Protein AF-A0A941DLQ2-F1 (afdb_monomer)

Nearest PDB structures (foldseek):
  4g1t-assembly1_A  TM=1.842E-01  e=1.513E+00  Homo sapiens
  8ucq-assembly1_A  TM=2.118E-01  e=6.772E+00  Thermothielavioides terrestris

Organism: NCBI:txid2828733

Secondary structure (DSSP, 8-state):
-PPPPEEEE-THHHHHHHHHHSS-SS--------HHHHHHHHHHHHHHHH-EESS---SHHHHHHHHTTSSPPPBTTS-------SS-HHHHHHTTSEE-GGG--EE--PPPS-STTS-GGGHHHHHHHHHHHHHHHT-TTBPPP-EEEEHHHHHHHHHHHHTT--HHHH-TT-EEETTEEE-PPPSSPPPHHHHHHHHHHHTTS-HHHHHHHHHHHHHHH-SSPPPP---TT-HHHHHHHHHHHHHHHHH-GGGGS-HHHHHHHHHHHHHHHHHHS-EEEEE-----TT-S-PPPGGGSEEEEEPPPPPTTTGGGSS-PPP-TT--HHHHHHHHHT--SPPP--TTHHHHHHHHHHTEEEETTEEEE-SHHHHHHHHHTT-HHHHHIIIIIGGGSS-HHHHHHHHTSTTTHHHHHHHHHHHHHHHHTS---HHHHHHHHHHHHHHHHHHHHHHTT-S-HHHHHHHHHHHHHTTS-TTSTTGGGSHHHHHHHHHHHT--HHHHHHHHHHHHHHHHHHTT-TT-----HHHHHHHHHHHHHHHHHT--TTSHHHHHHHHHHHHHHHHHHHHHHTTS-------HHHHHS-GGGGS-------

Sequence (601 aa):
MPYQSTHNYSTNWLHLRNILGAYPIFERNSDIHSLKEHLHANAMAVFLARATLATPVLDRKTVAEVLSGQLKWPTSTNVSHFKGATIPLSFLEDNGFVSFYAGWLNVHCCTPKNLESLHPSLVPLIEAINHLKDILYGRNGYIKAHYICKAQDFEESLSNLFGGVSAIELLPILHLENGYYHFPPGKENFNPLVSTYLWNEFNKMDPVQAFKNWITCLRVNCESAIPVLFELDKNKERTDFNEQLAAWVANDSALQQTVTVLQKQSQNEQAFQHIVSPVLTRFNINININSDRVTDPSDASETIDLEKHTLNTLSSAYFLKDVDGLSNLHSVKVSSRSHWREPNLFYTWLLAATVEASIHVDGQTLVSSGYPEAILELAMSRPVLKHMLLNALPSYESAGYKIFLLSRPATCNVALFYLTQRLLLRRNRNDSPAMQLIEKGFSQMVRDEYLRTIEAAQDVGELLLEIVESLSEEINFRASDFSQSPEYRILIDILDNLNYKHVTDLSHSLDNLISQANEDSSKQPKHHYFYLLGFWLIDRLDNAGIDSTGSLSKSIKDAIFNLYESEFNDNLTGKYQTLEPSAFFSTLPWHKLFLTDNVGL

Foldseek 3Di:
DFFDKDKDFDQCLVVLLCLLPVDAPDPPPPPPDDPLNLLLLLLLLLQLLQWDKPWDAQFPVVLQCVQQQVDDFDFPVPDDPDNHAPDGVVLCQLLLQWFQVLRHIDGQADQAPDPVLFDPQCVSVSVSSVVVVCQCVVHPRGAAIWIKHFQVVSQVSCCVVPVNDDSCVSPVQWDDDPRITTRHQDPDADALSSLQSNLVSLVVDDLLVSLSSSVSSRSSRHLADHAHDDDPPPPPVLSSNLVNVLVSCLPGVSLLDAVQSQQSSLCRNPPVNCLQWPKDKDFQQDDDPPDPDDDPRVVRIDIGTDDGDHSVCSSVSGPDDDPPPPALQVSQVVVVPPPGDGDRDHHLNHCLVSQLVQWDDDNRMIMGSSSNVSQCVSSVSGVNSSCSLLHVNLVHSSSRSLVVLCLAQSRVLSSLLSLLVVLVVPVVPDDDPVNVVSSVVSLVSSLVSNQVNLVPPPQLLVSLVSNLVVLQVPQPQQDLVSCVDSSNVSNVVSLVPDDLVSLVSVLVVLLVVLVVCVVPVPDDDDCLSLQVSLLSSLCCCVVVVSPVPCPSSLSSLVSVVVVVVVVVVCVVVVVDDRPDDGSSVVPGPNVSSDDPPDPDD

pLDDT: mean 84.71, std 12.71, range [31.92, 96.69]

Structure (mmCIF, N/CA/C/O backbone):
data_AF-A0A941DLQ2-F1
#
_entry.id   AF-A0A941DLQ2-F1
#
loop_
_atom_site.group_PDB
_atom_site.id
_atom_site.type_symbol
_atom_site.label_atom_id
_atom_site.label_alt_id
_atom_site.label_comp_id
_atom_site.label_asym_id
_atom_site.label_entity_id
_atom_site.label_seq_id
_atom_site.pdbx_PDB_ins_code
_atom_site.Cartn_x
_atom_site.Cartn_y
_atom_site.Cartn_z
_atom_site.occupancy
_atom_site.B_iso_or_equiv
_atom_site.auth_seq_id
_atom_site.auth_comp_id
_atom_site.auth_asym_id
_atom_site.auth_atom_id
_atom_site.pdbx_PDB_model_num
ATOM 1 N N . MET A 1 1 ? -11.486 -18.891 -13.428 1.00 37.16 1 MET A N 1
ATOM 2 C CA . MET A 1 1 ? -12.788 -19.005 -12.733 1.00 37.16 1 MET A CA 1
ATOM 3 C C . MET A 1 1 ? -13.222 -17.574 -12.490 1.00 37.16 1 MET A C 1
ATOM 5 O O . MET A 1 1 ? -12.463 -16.892 -11.812 1.00 37.16 1 MET A O 1
ATOM 9 N N . PRO A 1 2 ? -14.322 -17.098 -13.090 1.00 51.59 2 PRO A N 1
ATOM 10 C CA . PRO A 1 2 ? -14.736 -15.708 -12.928 1.00 51.59 2 PRO A CA 1
ATOM 11 C C . PRO A 1 2 ? -15.013 -15.413 -11.451 1.00 51.59 2 PRO A C 1
ATOM 13 O O . PRO A 1 2 ? -15.560 -16.261 -10.739 1.00 51.59 2 PRO A O 1
ATOM 16 N N . TYR A 1 3 ? -14.608 -14.230 -10.993 1.00 67.88 3 TYR A N 1
ATOM 17 C CA . TYR A 1 3 ? -14.849 -13.787 -9.623 1.00 67.88 3 TYR A CA 1
ATOM 18 C C . TYR A 1 3 ? -16.355 -13.733 -9.328 1.00 67.88 3 TYR A C 1
ATOM 20 O O . TYR A 1 3 ? -17.151 -13.310 -10.168 1.00 67.88 3 TYR A O 1
ATOM 28 N N . GLN A 1 4 ? -16.762 -14.175 -8.136 1.00 69.19 4 GLN A N 1
ATOM 29 C CA . GLN A 1 4 ? -18.155 -14.056 -7.708 1.00 69.19 4 GLN A CA 1
ATOM 30 C C . GLN A 1 4 ? -18.415 -12.626 -7.232 1.00 69.19 4 GLN A C 1
ATOM 32 O O . GLN A 1 4 ? -17.719 -12.128 -6.349 1.00 69.19 4 GLN A O 1
ATOM 37 N N . SER A 1 5 ? -19.417 -11.973 -7.822 1.00 71.88 5 SER A N 1
ATOM 38 C CA . SER A 1 5 ? -19.873 -10.658 -7.370 1.00 71.88 5 SER A CA 1
ATOM 39 C C . SER A 1 5 ? -20.448 -10.760 -5.958 1.00 71.88 5 SER A C 1
ATOM 41 O O . SER A 1 5 ? -21.192 -11.696 -5.654 1.00 71.88 5 SER A O 1
ATOM 43 N N . THR A 1 6 ? -20.099 -9.804 -5.097 1.00 79.25 6 THR A N 1
ATOM 44 C CA . THR A 1 6 ? -20.645 -9.711 -3.740 1.00 79.25 6 THR A CA 1
ATOM 45 C C . THR A 1 6 ? -21.636 -8.556 -3.651 1.00 79.25 6 THR A C 1
ATOM 47 O O . THR A 1 6 ? -21.469 -7.518 -4.295 1.00 79.25 6 THR A O 1
ATOM 50 N N . HIS A 1 7 ? -22.686 -8.750 -2.852 1.00 86.50 7 HIS A N 1
ATOM 51 C CA . HIS A 1 7 ? -23.742 -7.768 -2.628 1.00 86.50 7 HIS A CA 1
ATOM 52 C C . HIS A 1 7 ? -23.935 -7.559 -1.126 1.00 86.50 7 HIS A C 1
ATOM 54 O O . HIS A 1 7 ? -24.146 -8.520 -0.387 1.00 86.50 7 HIS A O 1
ATOM 60 N N . ASN A 1 8 ? -23.898 -6.306 -0.674 1.00 88.75 8 ASN A N 1
ATOM 61 C CA . ASN A 1 8 ? -24.171 -5.925 0.709 1.00 88.75 8 ASN A CA 1
ATOM 62 C C . ASN A 1 8 ? -25.206 -4.794 0.738 1.00 88.75 8 ASN A C 1
ATOM 64 O O . ASN A 1 8 ? -25.011 -3.754 0.112 1.00 88.75 8 ASN A O 1
ATOM 68 N N . TYR A 1 9 ? -26.300 -4.988 1.472 1.00 90.75 9 TYR A N 1
ATOM 69 C CA . TYR A 1 9 ? -27.408 -4.036 1.523 1.00 90.75 9 TYR A CA 1
ATOM 70 C C . TYR A 1 9 ? -27.326 -3.127 2.756 1.00 90.75 9 TYR A C 1
ATOM 72 O O . TYR A 1 9 ? -27.198 -3.616 3.877 1.00 90.75 9 TYR A O 1
ATOM 80 N N . SER A 1 10 ? -27.441 -1.814 2.541 1.00 91.69 10 SER A N 1
ATOM 81 C CA . SER A 1 10 ? -27.703 -0.795 3.561 1.00 91.69 10 SER A CA 1
ATOM 82 C C . SER A 1 10 ? -28.250 0.496 2.939 1.00 91.69 10 SER A C 1
ATOM 84 O O . SER A 1 10 ? -27.820 0.939 1.873 1.00 91.69 10 SER A O 1
ATOM 86 N N . THR A 1 11 ? -29.152 1.167 3.657 1.00 90.62 11 THR A N 1
ATOM 87 C CA . THR A 1 11 ? -29.632 2.515 3.321 1.00 90.62 11 THR A CA 1
ATOM 88 C C . THR A 1 11 ? -28.535 3.581 3.372 1.00 90.62 11 THR A C 1
ATOM 90 O O . THR A 1 11 ? -28.671 4.618 2.728 1.00 90.62 11 THR A O 1
ATOM 93 N N . ASN A 1 12 ? -27.440 3.341 4.098 1.00 92.44 12 ASN A N 1
ATOM 94 C CA . ASN A 1 12 ? -26.386 4.329 4.330 1.00 92.44 12 ASN A CA 1
ATOM 95 C C . ASN A 1 12 ? -25.339 4.385 3.210 1.00 92.44 12 ASN A C 1
ATOM 97 O O . ASN A 1 12 ? -24.645 5.393 3.082 1.00 92.44 12 ASN A O 1
ATOM 101 N N . TRP A 1 13 ? -25.227 3.355 2.365 1.00 92.94 13 TRP A N 1
ATOM 102 C CA . TRP A 1 13 ? -24.175 3.261 1.344 1.00 92.94 13 TRP A CA 1
ATOM 103 C C . TRP A 1 13 ? -24.154 4.428 0.365 1.00 92.94 13 TRP A C 1
ATOM 105 O O . TRP A 1 13 ? -23.096 5.026 0.146 1.00 92.94 13 TRP A O 1
ATOM 115 N N . LEU A 1 14 ? -25.308 4.798 -0.191 1.00 90.00 14 LEU A N 1
ATOM 116 C CA . LEU A 1 14 ? -25.387 5.922 -1.122 1.00 90.00 14 LEU A CA 1
ATOM 117 C C . LEU A 1 14 ? -25.028 7.244 -0.439 1.00 90.00 14 LEU A C 1
ATOM 119 O O . LEU A 1 14 ? -24.296 8.056 -1.004 1.00 90.00 14 LEU A O 1
ATOM 123 N N . HIS A 1 15 ? -25.510 7.452 0.787 1.00 89.94 15 HIS A N 1
ATOM 124 C CA . HIS A 1 15 ? -25.241 8.667 1.550 1.00 89.94 15 HIS A CA 1
ATOM 125 C C . HIS A 1 15 ? -23.758 8.794 1.902 1.00 89.94 15 HIS A C 1
ATOM 127 O O . HIS A 1 15 ? -23.159 9.835 1.631 1.00 89.94 15 HIS A O 1
ATOM 133 N N . LEU A 1 16 ? -23.140 7.722 2.405 1.00 90.25 16 LEU A N 1
ATOM 134 C CA . LEU A 1 16 ? -21.707 7.675 2.687 1.00 90.25 16 LEU A CA 1
ATOM 135 C C . LEU A 1 16 ? -20.886 7.934 1.421 1.00 90.25 16 LEU A C 1
ATOM 137 O O . LEU A 1 16 ? -19.979 8.766 1.448 1.00 90.25 16 LEU A O 1
ATOM 141 N N . ARG A 1 17 ? -21.231 7.304 0.289 1.00 88.62 17 ARG A N 1
ATOM 142 C CA . ARG A 1 17 ? -20.525 7.526 -0.983 1.00 88.62 17 ARG A CA 1
ATOM 143 C C . ARG A 1 17 ? -20.612 8.981 -1.427 1.00 88.62 17 ARG A C 1
ATOM 145 O O . ARG A 1 17 ? -19.594 9.562 -1.800 1.00 88.62 17 ARG A O 1
ATOM 152 N N . ASN A 1 18 ? -21.796 9.580 -1.340 1.00 86.69 18 ASN A N 1
ATOM 153 C CA . ASN A 1 18 ? -22.013 10.969 -1.730 1.00 86.69 18 ASN A CA 1
ATOM 154 C C . ASN A 1 18 ? -21.258 11.942 -0.816 1.00 86.69 18 ASN A C 1
ATOM 156 O O . ASN A 1 18 ? -20.589 12.838 -1.321 1.00 86.69 18 ASN A O 1
ATOM 160 N N . ILE A 1 19 ? -21.281 11.748 0.508 1.00 85.38 19 ILE A N 1
ATOM 161 C CA . ILE A 1 19 ? -20.540 12.602 1.457 1.00 85.38 19 ILE A CA 1
ATOM 162 C C . ILE A 1 19 ? -19.024 12.471 1.243 1.00 85.38 19 ILE A C 1
ATOM 164 O O . ILE A 1 19 ? -18.294 13.465 1.270 1.00 85.38 19 ILE A O 1
ATOM 168 N N . LEU A 1 20 ? -18.532 11.253 1.004 1.00 83.31 20 LEU A N 1
ATOM 169 C CA . LEU A 1 20 ? -17.114 11.014 0.740 1.00 83.31 20 LEU A CA 1
ATOM 170 C C . LEU A 1 20 ? -16.672 11.572 -0.624 1.00 83.31 20 LEU A C 1
ATOM 172 O O . LEU A 1 20 ? -15.511 11.975 -0.734 1.00 83.31 20 LEU A O 1
ATOM 176 N N . GLY A 1 21 ? -17.566 11.605 -1.620 1.00 76.19 21 GLY A N 1
ATOM 177 C CA . GLY A 1 21 ? -17.309 12.085 -2.983 1.00 76.19 21 GLY A CA 1
ATOM 178 C C . GLY A 1 21 ? -17.527 13.587 -3.206 1.00 76.19 21 GLY A C 1
ATOM 179 O O . GLY A 1 21 ? -16.845 14.168 -4.041 1.00 76.19 21 GLY A O 1
ATOM 180 N N . ALA A 1 22 ? -18.412 14.239 -2.445 1.00 68.06 22 ALA A N 1
ATOM 181 C CA . ALA A 1 22 ? -18.730 15.670 -2.581 1.00 68.06 22 ALA A CA 1
ATOM 182 C C . ALA A 1 22 ? -17.595 16.613 -2.142 1.00 68.06 22 ALA A C 1
ATOM 184 O O . ALA A 1 22 ? -17.645 17.815 -2.383 1.00 68.06 22 ALA A O 1
ATOM 185 N N . TYR A 1 23 ? -16.575 16.070 -1.486 1.00 59.31 23 TYR A N 1
ATOM 186 C CA . TYR A 1 23 ? -15.477 16.834 -0.907 1.00 59.31 23 TYR A CA 1
ATOM 187 C C . TYR A 1 23 ? -14.158 16.126 -1.198 1.00 59.31 23 TYR A C 1
ATOM 189 O O . TYR A 1 23 ? -13.553 15.552 -0.273 1.00 59.31 23 TYR A O 1
ATOM 197 N N . PRO A 1 24 ? -13.750 16.087 -2.474 1.00 54.31 24 PRO A N 1
ATOM 198 C CA . PRO A 1 24 ? -12.464 15.530 -2.824 1.00 54.31 24 PRO A CA 1
ATOM 199 C C . PRO A 1 24 ? -11.373 16.377 -2.139 1.00 54.31 24 PRO A C 1
ATOM 201 O O . PRO A 1 24 ? -11.511 17.585 -1.944 1.00 54.31 24 PRO A O 1
ATOM 204 N N . ILE A 1 25 ? -10.349 15.702 -1.630 1.00 47.47 25 ILE A N 1
ATOM 205 C CA . ILE A 1 25 ? -9.174 16.304 -0.987 1.00 47.47 25 ILE A CA 1
ATOM 206 C C . ILE A 1 25 ? -8.278 16.958 -2.060 1.00 47.47 25 ILE A C 1
ATOM 208 O O . ILE A 1 25 ? -7.521 17.877 -1.756 1.00 47.47 25 ILE A O 1
ATOM 212 N N . PHE A 1 26 ? -8.427 16.529 -3.313 1.00 38.88 26 PHE A N 1
ATOM 213 C CA . PHE A 1 26 ? -7.762 17.012 -4.510 1.00 38.88 26 PHE A CA 1
ATOM 214 C C . PHE A 1 26 ? -8.813 17.462 -5.529 1.00 38.88 26 PHE A C 1
ATOM 216 O O . PHE A 1 26 ? -9.822 16.794 -5.730 1.00 38.88 26 PHE A O 1
ATOM 223 N N . GLU A 1 27 ? -8.603 18.594 -6.197 1.00 35.69 27 GLU A N 1
ATOM 224 C CA . GLU A 1 27 ? -9.452 18.959 -7.332 1.00 35.69 27 GLU A CA 1
ATOM 225 C C . GLU A 1 27 ? -9.359 17.848 -8.385 1.00 35.69 27 GLU A C 1
ATOM 227 O O . GLU A 1 27 ? -8.304 17.606 -8.974 1.00 35.69 27 GLU A O 1
ATOM 232 N N . ARG A 1 28 ? -10.465 17.128 -8.606 1.00 42.22 28 ARG A N 1
ATOM 233 C CA . ARG A 1 28 ? -10.585 16.268 -9.778 1.00 42.22 28 ARG A CA 1
ATOM 234 C C . ARG A 1 28 ? -10.674 17.195 -10.974 1.00 42.22 28 ARG A C 1
ATOM 236 O O . ARG A 1 28 ? -11.753 17.702 -11.275 1.00 42.22 28 ARG A O 1
ATOM 243 N N . ASN A 1 29 ? -9.556 17.394 -11.658 1.00 39.06 29 ASN A N 1
ATOM 244 C CA . ASN A 1 29 ? -9.602 17.855 -13.031 1.00 39.06 29 ASN A CA 1
ATOM 245 C C . ASN A 1 29 ? -10.401 16.810 -13.812 1.00 39.06 29 ASN A C 1
ATOM 247 O O . ASN A 1 29 ? -9.918 15.718 -14.114 1.00 39.06 29 ASN A O 1
ATOM 251 N N . SER A 1 30 ? -11.672 17.106 -14.071 1.00 43.81 30 SER A N 1
ATOM 252 C CA . SER A 1 30 ? -12.443 16.417 -15.092 1.00 43.81 30 SER A CA 1
ATOM 253 C C . SER A 1 30 ? -11.882 16.864 -16.438 1.00 43.81 30 SER A C 1
ATOM 255 O O . SER A 1 30 ? -12.489 17.684 -17.128 1.00 43.81 30 SER A O 1
ATOM 257 N N . ASP A 1 31 ? -10.679 16.403 -16.768 1.00 52.69 31 ASP A N 1
ATOM 258 C CA . ASP A 1 31 ? -10.053 16.720 -18.039 1.00 52.69 31 ASP A CA 1
ATOM 259 C C . ASP A 1 31 ? -10.811 15.939 -19.109 1.00 52.69 31 ASP A C 1
ATOM 261 O O . ASP A 1 31 ? -10.559 14.764 -19.373 1.00 52.69 31 ASP A O 1
ATOM 265 N N . ILE A 1 32 ? -11.806 16.595 -19.708 1.00 69.69 32 ILE A N 1
ATOM 266 C CA . ILE A 1 32 ? -12.293 16.195 -21.021 1.00 69.69 32 ILE A CA 1
ATOM 267 C C . ILE A 1 32 ? -11.095 16.369 -21.947 1.00 69.69 32 ILE A C 1
ATOM 269 O O . ILE A 1 32 ? -10.748 17.492 -22.318 1.00 69.69 32 ILE A O 1
ATOM 273 N N . HIS A 1 33 ? -10.437 15.259 -22.270 1.00 81.31 33 HIS A N 1
ATOM 274 C CA . HIS A 1 33 ? -9.279 15.272 -23.145 1.00 81.31 33 HIS A CA 1
ATOM 275 C C . HIS A 1 33 ? -9.661 15.856 -24.509 1.00 81.31 33 HIS A C 1
ATOM 277 O O . HIS A 1 33 ? -10.650 15.479 -25.141 1.00 81.31 33 HIS A O 1
ATOM 283 N N . SER A 1 34 ? -8.860 16.804 -24.973 1.00 87.31 34 SER A N 1
ATOM 284 C CA . SER A 1 34 ? -8.974 17.391 -26.297 1.00 87.31 34 SER A CA 1
ATOM 285 C C . SER A 1 34 ? -8.697 16.348 -27.383 1.00 87.31 34 SER A C 1
ATOM 287 O O . SER A 1 34 ? -7.941 15.392 -27.195 1.00 87.31 34 SER A O 1
ATOM 289 N N . LEU A 1 35 ? -9.238 16.570 -28.585 1.00 87.75 35 LEU A N 1
ATOM 290 C CA . LEU A 1 35 ? -8.947 15.720 -29.745 1.00 87.75 35 LEU A CA 1
ATOM 291 C C . LEU A 1 35 ? -7.434 15.580 -29.992 1.00 87.75 35 LEU A C 1
ATOM 293 O O . LEU A 1 35 ? -6.961 14.504 -30.346 1.00 87.75 35 LEU A O 1
ATOM 297 N N . LYS A 1 36 ? -6.663 16.651 -29.767 1.00 88.62 36 LYS A N 1
ATOM 298 C CA . LYS A 1 36 ? -5.204 16.641 -29.922 1.00 88.62 36 LYS A CA 1
ATOM 299 C C . LYS A 1 36 ? -4.533 15.659 -28.956 1.00 88.62 36 LYS A C 1
ATOM 301 O O . LYS A 1 36 ? -3.613 14.957 -29.363 1.00 88.62 36 LYS A O 1
ATOM 306 N N . GLU A 1 37 ? -4.997 15.581 -27.711 1.00 89.56 37 GLU A N 1
ATOM 307 C CA . GLU A 1 37 ? -4.478 14.631 -26.718 1.00 89.56 37 GLU A CA 1
ATOM 308 C C . GLU A 1 37 ? -4.823 13.188 -27.082 1.00 89.56 37 GLU A C 1
ATOM 310 O O . GLU A 1 37 ? -3.960 12.319 -26.981 1.00 89.56 37 GLU A O 1
ATOM 315 N N . HIS A 1 38 ? -6.034 12.936 -27.587 1.00 91.81 38 HIS A N 1
ATOM 316 C CA . HIS A 1 38 ? -6.416 11.622 -28.112 1.00 91.81 38 HIS A CA 1
ATOM 317 C C . HIS A 1 38 ? -5.547 11.193 -29.300 1.00 91.81 38 HIS A C 1
ATOM 319 O O . HIS A 1 38 ? -5.055 10.065 -29.326 1.00 91.81 38 HIS A O 1
ATOM 325 N N . LEU A 1 39 ? -5.317 12.088 -30.268 1.00 90.69 39 LEU A N 1
ATOM 326 C CA . LEU A 1 39 ? -4.456 11.810 -31.421 1.00 90.69 39 LEU A CA 1
ATOM 327 C C . LEU A 1 39 ? -3.011 11.534 -30.988 1.00 90.69 39 LEU A C 1
ATOM 329 O O . LEU A 1 39 ? -2.413 10.562 -31.446 1.00 90.69 39 LEU A O 1
ATOM 333 N N . HIS A 1 40 ? -2.478 12.341 -30.068 1.00 91.25 40 HIS A N 1
ATOM 334 C CA . HIS A 1 40 ? -1.140 12.151 -29.512 1.00 91.25 40 HIS A CA 1
ATOM 335 C C . HIS A 1 40 ? -1.012 10.811 -28.773 1.00 91.25 40 HIS A C 1
ATOM 337 O O . HIS A 1 40 ? -0.082 10.048 -29.030 1.00 91.25 40 HIS A O 1
ATOM 343 N N . ALA A 1 41 ? -1.961 10.491 -27.889 1.00 92.69 41 ALA A N 1
ATOM 344 C CA . ALA A 1 41 ? -1.950 9.253 -27.118 1.00 92.69 41 ALA A CA 1
ATOM 345 C C . ALA A 1 41 ? -2.066 8.008 -28.007 1.00 92.69 41 ALA A C 1
ATOM 347 O O . ALA A 1 41 ? -1.345 7.033 -27.798 1.00 92.69 41 ALA A O 1
ATOM 348 N N . ASN A 1 42 ? -2.919 8.063 -29.033 1.00 93.12 42 ASN A N 1
ATOM 349 C CA . ASN A 1 42 ? -3.056 6.988 -30.008 1.00 93.12 42 ASN A CA 1
ATOM 350 C C . ASN A 1 42 ? -1.770 6.803 -30.833 1.00 93.12 42 ASN A C 1
ATOM 352 O O . ASN A 1 42 ? -1.259 5.692 -30.940 1.00 93.12 42 ASN A O 1
ATOM 356 N N . ALA A 1 43 ? -1.182 7.888 -31.350 1.00 92.50 43 ALA A N 1
ATOM 357 C CA . ALA A 1 43 ? 0.087 7.813 -32.075 1.00 92.50 43 ALA A CA 1
ATOM 358 C C . ALA A 1 43 ? 1.215 7.235 -31.197 1.00 92.50 43 ALA A C 1
ATOM 360 O O . ALA A 1 43 ? 1.987 6.393 -31.659 1.00 92.50 43 ALA A O 1
ATOM 361 N N . MET A 1 44 ? 1.276 7.632 -29.919 1.00 93.25 44 MET A N 1
ATOM 362 C CA . MET A 1 44 ? 2.249 7.110 -28.953 1.00 93.25 44 MET A CA 1
ATOM 363 C C . MET A 1 44 ? 2.059 5.609 -28.711 1.00 93.25 44 MET A C 1
ATOM 365 O O . MET A 1 44 ? 3.028 4.852 -28.704 1.00 93.25 44 MET A O 1
ATOM 369 N N . ALA A 1 45 ? 0.814 5.159 -28.552 1.00 93.75 45 ALA A N 1
ATOM 370 C CA . ALA A 1 45 ? 0.492 3.746 -28.400 1.00 93.75 45 ALA A CA 1
ATOM 371 C C . ALA A 1 45 ? 0.904 2.922 -29.628 1.00 93.75 45 ALA A C 1
ATOM 373 O O . ALA A 1 45 ? 1.544 1.881 -29.486 1.00 93.75 45 ALA A O 1
ATOM 374 N N . VAL A 1 46 ? 0.603 3.419 -30.834 1.00 92.88 46 VAL A N 1
ATOM 375 C CA . VAL A 1 46 ? 0.989 2.787 -32.107 1.00 92.88 46 VAL A CA 1
ATOM 376 C C . VAL A 1 46 ? 2.507 2.646 -32.219 1.00 92.88 46 VAL A C 1
ATOM 378 O O . VAL A 1 46 ? 2.976 1.586 -32.647 1.00 92.88 46 VAL A O 1
ATOM 381 N N . PHE A 1 47 ? 3.258 3.678 -31.813 1.00 93.44 47 PHE A N 1
ATOM 382 C CA . PHE A 1 47 ? 4.720 3.648 -31.747 1.00 93.44 47 PHE A CA 1
ATOM 383 C C . PHE A 1 47 ? 5.204 2.571 -30.772 1.00 93.44 47 PHE A C 1
ATOM 385 O O . PHE A 1 47 ? 5.922 1.656 -31.171 1.00 93.44 47 PHE A O 1
ATOM 392 N N . LEU A 1 48 ? 4.782 2.645 -29.505 1.00 93.19 48 LEU A N 1
ATOM 393 C CA . LEU A 1 48 ? 5.252 1.756 -28.438 1.00 93.19 48 LEU A CA 1
ATOM 394 C C . LEU A 1 48 ? 4.906 0.287 -28.703 1.00 93.19 48 LEU A C 1
ATOM 396 O O . LEU A 1 48 ? 5.723 -0.584 -28.423 1.00 93.19 48 LEU A O 1
ATOM 400 N N . ALA A 1 49 ? 3.746 0.006 -29.301 1.00 92.94 49 ALA A N 1
ATOM 401 C CA . ALA A 1 49 ? 3.332 -1.351 -29.654 1.00 92.94 49 ALA A CA 1
ATOM 402 C C . ALA A 1 49 ? 4.226 -2.017 -30.718 1.00 92.94 49 ALA A C 1
ATOM 404 O O . ALA A 1 49 ? 4.243 -3.243 -30.829 1.00 92.94 49 ALA A O 1
ATOM 405 N N . ARG A 1 50 ? 4.964 -1.223 -31.503 1.00 91.62 50 ARG A N 1
ATOM 406 C CA . ARG A 1 50 ? 5.886 -1.683 -32.560 1.00 91.62 50 ARG A CA 1
ATOM 407 C C . ARG A 1 50 ? 7.351 -1.451 -32.210 1.00 91.62 50 ARG A C 1
ATOM 409 O O . ARG A 1 50 ? 8.235 -1.860 -32.961 1.00 91.62 50 ARG A O 1
ATOM 416 N N . ALA A 1 51 ? 7.615 -0.750 -31.116 1.00 92.88 51 ALA A N 1
ATOM 417 C CA . ALA A 1 51 ? 8.960 -0.412 -30.720 1.00 92.88 51 ALA A CA 1
ATOM 418 C C . ALA A 1 51 ? 9.637 -1.585 -30.006 1.00 92.88 51 ALA A C 1
ATOM 420 O O . ALA A 1 51 ? 9.012 -2.385 -29.311 1.00 92.88 51 ALA A O 1
ATOM 421 N N . THR A 1 52 ? 10.954 -1.654 -30.141 1.00 93.69 52 THR A N 1
ATOM 422 C CA . THR A 1 52 ? 11.810 -2.586 -29.409 1.00 93.69 52 THR A CA 1
ATOM 423 C C . THR A 1 52 ? 12.711 -1.813 -28.462 1.00 93.69 52 THR A C 1
ATOM 425 O O . THR A 1 52 ? 13.106 -0.683 -28.756 1.00 93.69 52 THR A O 1
ATOM 428 N N . LEU A 1 53 ? 13.052 -2.416 -27.325 1.00 92.75 53 LEU A N 1
ATOM 429 C CA . LEU A 1 53 ? 13.994 -1.813 -26.390 1.00 92.75 53 LEU A CA 1
ATOM 430 C C . LEU A 1 53 ? 15.388 -1.748 -27.036 1.00 92.75 53 LEU A C 1
ATOM 432 O O . LEU A 1 53 ? 15.895 -2.758 -27.519 1.00 92.75 53 LEU A O 1
ATOM 436 N N . ALA A 1 54 ? 16.001 -0.565 -27.053 1.00 92.00 54 ALA A N 1
ATOM 437 C CA . ALA A 1 54 ? 17.334 -0.356 -27.628 1.00 92.00 54 ALA A CA 1
ATOM 438 C C . ALA A 1 54 ? 18.475 -0.806 -26.699 1.00 92.00 54 ALA A C 1
ATOM 440 O O . ALA A 1 54 ? 19.624 -0.927 -27.120 1.00 92.00 54 ALA A O 1
ATOM 441 N N . THR A 1 55 ? 18.165 -1.037 -25.425 1.00 91.44 55 THR A N 1
ATOM 442 C CA . THR A 1 55 ? 19.094 -1.516 -24.398 1.00 91.44 55 THR A CA 1
ATOM 443 C C . THR A 1 55 ? 18.678 -2.910 -23.922 1.00 91.44 55 THR A C 1
ATOM 445 O O . THR A 1 55 ? 17.539 -3.319 -24.156 1.00 91.44 55 THR A O 1
ATOM 448 N N . PRO A 1 56 ? 19.544 -3.641 -23.197 1.00 92.69 56 PRO A N 1
ATOM 449 C CA . PRO A 1 56 ? 19.106 -4.802 -22.429 1.00 92.69 56 PRO A CA 1
ATOM 450 C C . PRO A 1 56 ? 17.976 -4.447 -21.444 1.00 92.69 56 PRO A C 1
ATOM 452 O O . PRO A 1 56 ? 17.788 -3.283 -21.080 1.00 92.69 56 PRO A O 1
ATOM 455 N N . VAL A 1 57 ? 17.222 -5.454 -21.007 1.00 93.31 57 VAL A N 1
ATOM 456 C CA . VAL A 1 57 ? 16.171 -5.314 -19.984 1.00 93.31 57 VAL A CA 1
ATOM 457 C C . VAL A 1 57 ? 16.834 -5.158 -18.614 1.00 93.31 57 VAL A C 1
ATOM 459 O O . VAL A 1 57 ? 17.769 -5.888 -18.311 1.00 93.31 57 VAL A O 1
ATOM 462 N N . LEU A 1 58 ? 16.359 -4.252 -17.755 1.00 93.88 58 LEU A N 1
ATOM 463 C CA . LEU A 1 58 ? 16.868 -4.124 -16.378 1.00 93.88 58 LEU A CA 1
ATOM 464 C C . LEU A 1 58 ? 16.177 -5.104 -15.423 1.00 93.88 58 LEU A C 1
ATOM 466 O O . LEU A 1 58 ? 15.613 -4.708 -14.403 1.00 93.88 58 LEU A O 1
ATOM 470 N N . ASP A 1 59 ? 16.213 -6.386 -15.773 1.00 95.50 59 ASP A N 1
ATOM 471 C CA . ASP A 1 59 ? 15.690 -7.463 -14.938 1.00 95.50 59 ASP A CA 1
ATOM 472 C C . ASP A 1 59 ? 16.735 -7.986 -13.944 1.00 95.50 59 ASP A C 1
ATOM 474 O O . ASP A 1 59 ? 17.918 -7.636 -13.980 1.00 95.50 59 ASP A O 1
ATOM 478 N N . ARG A 1 60 ? 16.296 -8.858 -13.032 1.00 95.50 60 ARG A N 1
ATOM 479 C CA . ARG A 1 60 ? 17.148 -9.420 -11.975 1.00 95.50 60 ARG A CA 1
ATOM 480 C C . ARG A 1 60 ? 18.399 -10.108 -12.525 1.00 95.50 60 ARG A C 1
ATOM 482 O O . ARG A 1 60 ? 19.476 -9.982 -11.945 1.00 95.50 60 ARG A O 1
ATOM 489 N N . LYS A 1 61 ? 18.266 -10.823 -13.647 1.00 96.25 61 LYS A N 1
ATOM 490 C CA . LYS A 1 61 ? 19.374 -11.542 -14.283 1.00 96.25 61 LYS A CA 1
ATOM 491 C C . LYS A 1 61 ? 20.398 -10.561 -14.850 1.00 96.25 61 LYS A C 1
ATOM 493 O O . LYS A 1 61 ? 21.577 -10.655 -14.523 1.00 96.25 61 LYS A O 1
ATOM 498 N N . THR A 1 62 ? 19.943 -9.604 -15.649 1.00 96.00 62 THR A N 1
ATOM 499 C CA . THR A 1 62 ? 20.805 -8.615 -16.300 1.00 96.00 62 THR A CA 1
ATOM 500 C C . THR A 1 62 ? 21.505 -7.747 -15.264 1.00 96.00 62 THR A C 1
ATOM 502 O O . THR A 1 62 ? 22.703 -7.504 -15.371 1.00 96.00 62 THR A O 1
ATOM 505 N N . VAL A 1 63 ? 20.800 -7.333 -14.206 1.00 96.69 63 VAL A N 1
ATOM 506 C CA . VAL A 1 63 ? 21.399 -6.564 -13.107 1.00 96.69 63 VAL A CA 1
ATOM 507 C C . VAL A 1 63 ? 22.471 -7.371 -12.375 1.00 96.69 63 VAL A C 1
ATOM 509 O O . VAL A 1 63 ? 23.527 -6.822 -12.068 1.00 96.69 63 VAL A O 1
ATOM 512 N N . ALA A 1 64 ? 22.260 -8.667 -12.132 1.00 96.38 64 ALA A N 1
ATOM 513 C CA . ALA A 1 64 ? 23.290 -9.519 -11.538 1.00 96.38 64 ALA A CA 1
ATOM 514 C C . ALA A 1 64 ? 24.541 -9.619 -12.434 1.00 96.38 64 ALA A C 1
ATOM 516 O O . ALA A 1 64 ? 25.667 -9.478 -11.949 1.00 96.38 64 ALA A O 1
ATOM 517 N N . GLU A 1 65 ? 24.357 -9.797 -13.745 1.00 95.31 65 GLU A N 1
ATOM 518 C CA . GLU A 1 65 ? 25.456 -9.836 -14.716 1.00 95.31 65 GLU A CA 1
ATOM 519 C C . GLU A 1 65 ? 26.208 -8.493 -14.774 1.00 95.31 65 GLU A C 1
ATOM 521 O O . GLU A 1 65 ? 27.440 -8.485 -14.765 1.00 95.31 65 GLU A O 1
ATOM 526 N N . VAL A 1 66 ? 25.496 -7.359 -14.739 1.00 94.56 66 VAL A N 1
ATOM 527 C CA . VAL A 1 66 ? 26.080 -6.005 -14.660 1.00 94.56 66 VAL A CA 1
A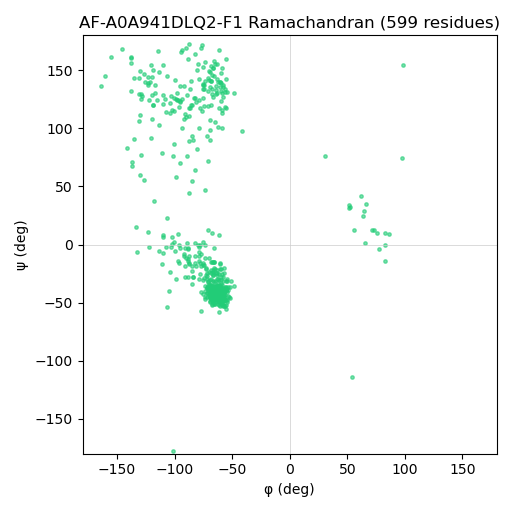TOM 528 C C . VAL A 1 66 ? 26.894 -5.826 -13.380 1.00 94.56 66 VAL A C 1
ATOM 530 O O . VAL A 1 66 ? 28.052 -5.411 -13.436 1.00 94.56 66 VAL A O 1
ATOM 533 N N . LEU A 1 67 ? 26.328 -6.181 -12.224 1.00 94.88 67 LEU A N 1
ATOM 534 C CA . LEU A 1 67 ? 27.005 -6.051 -10.932 1.00 94.88 67 LEU A CA 1
ATOM 535 C C . LEU A 1 67 ? 28.266 -6.912 -10.845 1.00 94.88 67 LEU A C 1
ATOM 537 O O . LEU A 1 67 ? 29.263 -6.465 -10.289 1.00 94.88 67 LEU A O 1
ATOM 541 N N . SER A 1 68 ? 28.263 -8.104 -11.440 1.00 93.00 68 SER A N 1
ATOM 542 C CA . SER A 1 68 ? 29.453 -8.964 -11.517 1.00 93.00 68 SER A CA 1
ATOM 543 C C . SER A 1 68 ? 30.484 -8.535 -12.575 1.00 93.00 68 SER A C 1
ATOM 545 O O . SER A 1 68 ? 31.570 -9.108 -12.636 1.00 93.00 68 SER A O 1
ATOM 547 N N . GLY A 1 69 ? 30.155 -7.557 -13.427 1.00 90.94 69 GLY A N 1
ATOM 548 C CA . GLY A 1 69 ? 30.989 -7.133 -14.555 1.00 90.94 69 GLY A CA 1
ATOM 549 C C . GLY A 1 69 ? 30.977 -8.080 -15.765 1.00 90.94 69 GLY A C 1
ATOM 550 O O . GLY A 1 69 ? 31.781 -7.895 -16.680 1.00 90.94 69 GLY A O 1
ATOM 551 N N . GLN A 1 70 ? 30.084 -9.076 -15.799 1.00 91.88 70 GLN A N 1
ATOM 552 C CA . GLN A 1 70 ? 29.911 -9.992 -16.936 1.00 91.88 70 GLN A CA 1
ATOM 553 C C . GLN A 1 70 ? 29.222 -9.310 -18.121 1.00 91.88 70 GLN A C 1
ATOM 555 O O . GLN A 1 70 ? 29.577 -9.566 -19.273 1.00 91.88 70 GLN A O 1
ATOM 560 N N . LEU A 1 71 ? 28.275 -8.410 -17.840 1.00 91.62 71 LEU A N 1
ATOM 561 C CA . LEU A 1 71 ? 27.599 -7.592 -18.841 1.00 91.62 71 LEU A CA 1
ATOM 562 C C . LEU A 1 71 ? 28.027 -6.131 -18.698 1.00 91.62 71 LEU A C 1
ATOM 564 O O . LEU A 1 71 ? 27.954 -5.548 -17.618 1.00 91.62 71 LEU A O 1
ATOM 568 N N . LYS A 1 72 ? 28.457 -5.519 -19.804 1.00 90.25 72 LYS A N 1
ATOM 569 C CA . LYS A 1 72 ? 28.739 -4.079 -19.863 1.00 90.25 72 LYS A CA 1
ATOM 570 C C . LYS A 1 72 ? 27.504 -3.345 -20.358 1.00 90.25 72 LYS A C 1
ATOM 572 O O . LYS A 1 72 ? 26.998 -3.652 -21.436 1.00 90.25 72 LYS A O 1
ATOM 577 N N . TRP A 1 73 ? 27.043 -2.367 -19.584 1.00 92.00 73 TRP A N 1
ATOM 578 C CA . TRP A 1 73 ? 25.924 -1.531 -20.001 1.00 92.00 73 TRP A CA 1
ATOM 579 C C . TRP A 1 73 ? 26.334 -0.580 -21.142 1.00 92.00 73 TRP A C 1
ATOM 581 O O . TRP A 1 73 ? 27.466 -0.087 -21.124 1.00 92.00 73 TRP A O 1
ATOM 591 N N . PRO A 1 74 ? 25.454 -0.295 -22.123 1.00 90.94 74 PRO A N 1
ATOM 592 C CA . PRO A 1 74 ? 25.752 0.650 -23.198 1.00 90.94 74 PRO A CA 1
ATOM 593 C C . PRO A 1 74 ? 26.117 2.059 -22.692 1.00 90.94 74 PRO A C 1
ATOM 595 O O . PRO A 1 74 ? 25.429 2.622 -21.833 1.00 90.94 74 PRO A O 1
ATOM 598 N N . THR A 1 75 ? 27.173 2.653 -23.261 1.00 89.00 75 THR A N 1
ATOM 599 C CA . THR A 1 75 ? 27.616 4.028 -22.965 1.00 89.00 75 THR A CA 1
ATOM 600 C C . THR A 1 75 ? 27.826 4.838 -24.241 1.00 89.00 75 THR A C 1
ATOM 602 O O . THR A 1 75 ? 28.202 4.296 -25.277 1.00 89.00 75 THR A O 1
ATOM 605 N N . SER A 1 76 ? 27.616 6.155 -24.175 1.00 84.56 76 SER A N 1
ATOM 606 C CA . SER A 1 76 ? 27.789 7.061 -25.322 1.00 84.56 76 SER A CA 1
ATOM 607 C C . SER A 1 76 ? 29.243 7.185 -25.792 1.00 84.56 76 SER A C 1
ATOM 609 O O . SER A 1 76 ? 29.497 7.518 -26.946 1.00 84.56 76 SER A O 1
ATOM 611 N N . THR A 1 77 ? 30.207 6.903 -24.913 1.00 77.31 77 THR A N 1
ATOM 612 C CA . THR A 1 77 ? 31.649 6.983 -25.190 1.00 77.31 77 THR A CA 1
ATOM 613 C C . THR A 1 77 ? 32.299 5.617 -25.421 1.00 77.31 77 THR A C 1
ATOM 615 O O . THR A 1 77 ? 33.502 5.557 -25.665 1.00 77.31 77 THR A O 1
ATOM 618 N N . ASN A 1 78 ? 31.542 4.514 -25.319 1.00 69.88 78 ASN A N 1
ATOM 619 C CA . ASN A 1 78 ? 32.038 3.129 -25.277 1.00 69.88 78 ASN A CA 1
ATOM 620 C C . ASN A 1 78 ? 33.073 2.833 -24.170 1.00 69.88 78 ASN A C 1
ATOM 622 O O . ASN A 1 78 ? 33.692 1.766 -24.158 1.00 69.88 78 ASN A O 1
ATOM 626 N N . VAL A 1 79 ? 33.252 3.739 -23.204 1.00 71.44 79 VAL A N 1
ATOM 627 C CA . VAL A 1 79 ? 34.106 3.524 -22.033 1.00 71.44 79 VAL A CA 1
ATOM 628 C C . VAL A 1 79 ? 33.212 3.190 -20.843 1.00 71.44 79 VAL A C 1
ATOM 630 O O . VAL A 1 79 ? 32.404 4.010 -20.420 1.00 71.44 79 VAL A O 1
ATOM 633 N N . SER A 1 80 ? 33.338 1.969 -20.315 1.00 69.19 80 SER A N 1
ATOM 634 C CA . SER A 1 80 ? 32.718 1.577 -19.042 1.00 69.19 80 SER A CA 1
ATOM 635 C C . SER A 1 80 ? 33.749 1.686 -17.928 1.00 69.19 80 SER A C 1
ATOM 637 O O . SER A 1 80 ? 34.814 1.068 -18.005 1.00 69.19 80 SER A O 1
ATOM 639 N N . HIS A 1 81 ? 33.428 2.452 -16.887 1.00 72.50 81 HIS A N 1
ATOM 640 C CA . HIS A 1 81 ? 34.312 2.659 -15.737 1.00 72.50 81 HIS A CA 1
ATOM 641 C C . HIS A 1 81 ? 34.077 1.648 -14.606 1.00 72.50 81 HIS A C 1
ATOM 643 O O . HIS A 1 81 ? 34.963 1.448 -13.776 1.00 72.50 81 HIS A O 1
ATOM 649 N N . PHE A 1 82 ? 32.922 0.976 -14.586 1.00 85.38 82 PHE A N 1
ATOM 650 C CA . PHE A 1 82 ? 32.596 -0.020 -13.569 1.00 85.38 82 PHE A CA 1
ATOM 651 C C . PHE A 1 82 ? 33.194 -1.387 -13.929 1.00 85.38 82 PHE A C 1
ATOM 653 O O . PHE A 1 82 ? 32.989 -1.895 -15.034 1.00 85.38 82 PHE A O 1
ATOM 660 N N . LYS A 1 83 ? 33.960 -1.970 -12.999 1.00 82.94 83 LYS A N 1
ATOM 661 C CA . LYS A 1 83 ? 34.670 -3.252 -13.181 1.00 82.94 83 LYS A CA 1
ATOM 662 C C . LYS A 1 83 ? 33.952 -4.447 -12.543 1.00 82.94 83 LYS A C 1
ATOM 664 O O . LYS A 1 83 ? 34.474 -5.555 -12.610 1.00 82.94 83 LYS A O 1
ATOM 669 N N . GLY A 1 84 ? 32.783 -4.220 -11.949 1.00 86.06 84 GLY A N 1
ATOM 670 C CA . GLY A 1 84 ? 32.086 -5.188 -11.110 1.00 86.06 84 GLY A CA 1
ATOM 671 C C . GLY A 1 84 ? 32.321 -4.935 -9.618 1.00 86.06 84 GLY A C 1
ATOM 672 O O . GLY A 1 84 ? 33.337 -4.361 -9.224 1.00 86.06 84 GLY A O 1
ATOM 673 N N . ALA A 1 85 ? 31.374 -5.376 -8.795 1.00 86.38 85 ALA A N 1
ATOM 674 C CA . ALA A 1 85 ? 31.446 -5.368 -7.341 1.00 86.38 85 ALA A CA 1
ATOM 675 C C . ALA A 1 85 ? 31.360 -6.801 -6.801 1.00 86.38 85 ALA A C 1
ATOM 677 O O . ALA A 1 85 ? 30.714 -7.672 -7.378 1.00 86.38 85 ALA A O 1
ATOM 678 N N . THR A 1 86 ? 31.988 -7.044 -5.652 1.00 86.88 86 THR A N 1
ATOM 679 C CA . THR A 1 86 ? 31.934 -8.340 -4.953 1.00 86.88 86 THR A CA 1
ATOM 680 C C . THR A 1 86 ? 30.635 -8.550 -4.171 1.00 86.88 86 THR A C 1
ATOM 682 O O . THR A 1 86 ? 30.448 -9.602 -3.564 1.00 86.88 86 THR A O 1
ATOM 685 N N . ILE A 1 87 ? 29.741 -7.559 -4.162 1.00 89.69 87 ILE A N 1
ATOM 686 C CA . ILE A 1 87 ? 28.504 -7.580 -3.385 1.00 89.69 87 ILE A CA 1
ATOM 687 C C . ILE A 1 87 ? 27.421 -8.302 -4.193 1.00 89.69 87 ILE A C 1
ATOM 689 O O . ILE A 1 87 ? 27.087 -7.852 -5.292 1.00 89.69 87 ILE A O 1
ATOM 693 N N . PRO A 1 88 ? 26.858 -9.408 -3.677 1.00 92.44 88 PRO A N 1
ATOM 694 C CA . PRO A 1 88 ? 25.828 -10.150 -4.388 1.00 92.44 88 PRO A CA 1
ATOM 695 C C . PRO A 1 88 ? 24.521 -9.354 -4.449 1.00 92.44 88 PRO A C 1
ATOM 697 O O . PRO A 1 88 ? 24.173 -8.634 -3.513 1.00 92.44 88 PRO A O 1
ATOM 700 N N . LEU A 1 89 ? 23.750 -9.539 -5.526 1.00 95.50 89 LEU A N 1
ATOM 701 C CA . LEU A 1 89 ? 22.449 -8.882 -5.697 1.00 95.50 89 LEU A CA 1
ATOM 702 C C . LEU A 1 89 ? 21.488 -9.178 -4.534 1.00 95.50 89 LEU A C 1
ATOM 704 O O . LEU A 1 89 ? 20.797 -8.271 -4.082 1.00 95.50 89 LEU A O 1
ATOM 708 N N . SER A 1 90 ? 21.512 -10.399 -3.989 1.00 94.75 90 SER A N 1
ATOM 709 C CA . SER A 1 90 ? 20.686 -10.772 -2.834 1.00 94.75 90 SER A CA 1
ATOM 710 C C . SER A 1 90 ? 20.946 -9.885 -1.615 1.00 94.75 90 SER A C 1
ATOM 712 O O . SER A 1 90 ? 20.007 -9.487 -0.944 1.00 94.75 90 SER A O 1
ATOM 714 N N . PHE A 1 91 ? 22.198 -9.478 -1.373 1.00 95.25 91 PHE A N 1
ATOM 715 C CA . PHE A 1 91 ? 22.510 -8.553 -0.282 1.00 95.25 91 PHE A CA 1
ATOM 716 C C . PHE A 1 91 ? 21.845 -7.185 -0.487 1.00 95.25 91 PHE A C 1
ATOM 718 O O . PHE A 1 91 ? 21.398 -6.567 0.481 1.00 95.25 91 PHE A O 1
ATOM 725 N N . LEU A 1 92 ? 21.777 -6.705 -1.735 1.00 96.56 92 LEU A N 1
ATOM 726 C CA . LEU A 1 92 ? 21.100 -5.450 -2.065 1.00 96.56 92 LEU A CA 1
ATOM 727 C C . LEU A 1 92 ? 19.580 -5.567 -1.885 1.00 96.56 92 LEU A C 1
ATOM 729 O O . LEU A 1 92 ? 18.960 -4.619 -1.406 1.00 96.56 92 LEU A O 1
ATOM 733 N N . GLU A 1 93 ? 18.994 -6.712 -2.245 1.00 95.50 93 GLU A N 1
ATOM 734 C CA . GLU A 1 93 ? 17.565 -7.008 -2.063 1.00 95.50 93 GLU A CA 1
ATOM 735 C C . GLU A 1 93 ? 17.209 -7.083 -0.560 1.00 95.50 93 GLU A C 1
ATOM 737 O O . GLU A 1 93 ? 16.336 -6.351 -0.094 1.00 95.50 93 GLU A O 1
ATOM 742 N N . ASP A 1 94 ? 17.953 -7.868 0.227 1.00 94.50 94 ASP A N 1
ATOM 743 C CA . ASP A 1 94 ? 17.697 -8.115 1.660 1.00 94.50 94 ASP A CA 1
ATOM 744 C C . ASP A 1 94 ? 17.891 -6.867 2.545 1.00 94.50 94 ASP A C 1
ATOM 746 O O . ASP A 1 94 ? 17.301 -6.731 3.627 1.00 94.50 94 ASP A O 1
ATOM 750 N N . ASN A 1 95 ? 18.737 -5.932 2.101 1.00 94.75 95 ASN A N 1
ATOM 751 C CA . ASN A 1 95 ? 18.961 -4.650 2.774 1.00 94.75 95 ASN A CA 1
ATOM 752 C C . ASN A 1 95 ? 18.149 -3.496 2.175 1.00 94.75 95 ASN A C 1
ATOM 754 O O . ASN A 1 95 ? 18.344 -2.346 2.564 1.00 94.75 95 ASN A O 1
ATOM 758 N N . GLY A 1 96 ? 17.216 -3.792 1.265 1.00 94.38 96 GLY A N 1
ATOM 759 C CA . GLY A 1 96 ? 16.296 -2.802 0.717 1.00 94.38 96 GLY A CA 1
ATOM 760 C C . GLY A 1 96 ? 16.987 -1.710 -0.100 1.00 94.38 96 GLY A C 1
ATOM 761 O O . GLY A 1 96 ? 16.505 -0.585 -0.124 1.00 94.38 96 GLY A O 1
ATOM 762 N N . PHE A 1 97 ? 18.124 -1.995 -0.736 1.00 95.94 97 PHE A N 1
ATOM 763 C CA . PHE A 1 97 ? 18.768 -1.068 -1.674 1.00 95.94 97 PHE A CA 1
ATOM 764 C C . PHE A 1 97 ? 18.178 -1.164 -3.072 1.00 95.94 97 PHE A C 1
ATOM 766 O O . PHE A 1 97 ? 18.215 -0.186 -3.818 1.00 95.94 97 PHE A O 1
ATOM 773 N N . VAL A 1 98 ? 17.655 -2.335 -3.435 1.00 96.06 98 VAL A N 1
ATOM 774 C CA . VAL A 1 98 ? 17.026 -2.576 -4.733 1.00 96.06 98 VAL A CA 1
ATOM 775 C C . VAL A 1 98 ? 15.754 -3.404 -4.595 1.00 96.06 98 VAL A C 1
ATOM 777 O O . VAL A 1 98 ? 15.587 -4.161 -3.639 1.00 96.06 98 VAL A O 1
ATOM 780 N N . SER A 1 99 ? 14.864 -3.268 -5.570 1.00 95.19 99 SER A N 1
ATOM 781 C CA . SER A 1 99 ? 13.685 -4.122 -5.741 1.00 95.19 99 SER A CA 1
ATOM 782 C C . SER A 1 99 ? 13.373 -4.305 -7.230 1.00 95.19 99 SER A C 1
ATOM 784 O O . SER A 1 99 ? 13.957 -3.619 -8.071 1.00 95.19 99 SER A O 1
ATOM 786 N N . PHE A 1 100 ? 12.487 -5.250 -7.565 1.00 95.00 100 PHE A N 1
ATOM 787 C CA . PHE A 1 100 ? 12.157 -5.609 -8.951 1.00 95.00 100 PHE A CA 1
ATOM 788 C C . PHE A 1 100 ? 10.644 -5.641 -9.210 1.00 95.00 100 PHE A C 1
ATOM 790 O O . PHE A 1 100 ? 10.095 -6.675 -9.589 1.00 95.00 100 PHE A O 1
ATOM 797 N N . TYR A 1 101 ? 9.951 -4.517 -9.005 1.00 92.75 101 TYR A N 1
ATOM 798 C CA . TYR A 1 101 ? 8.518 -4.425 -9.313 1.00 92.75 101 TYR A CA 1
ATOM 799 C C . TYR A 1 101 ? 8.263 -4.604 -10.814 1.00 92.75 101 TYR A C 1
ATOM 801 O O . TYR A 1 101 ? 8.890 -3.946 -11.648 1.00 92.75 101 TYR A O 1
ATOM 809 N N . ALA A 1 102 ? 7.330 -5.495 -11.151 1.00 93.44 102 ALA A N 1
ATOM 810 C CA . ALA A 1 102 ? 7.058 -5.974 -12.506 1.00 93.44 102 ALA A CA 1
ATOM 811 C C . ALA A 1 102 ? 8.328 -6.462 -13.231 1.00 93.44 102 ALA A C 1
ATOM 813 O O . ALA A 1 102 ? 8.470 -6.294 -14.441 1.00 93.44 102 ALA A O 1
ATOM 814 N N . GLY A 1 103 ? 9.270 -7.045 -12.480 1.00 92.75 103 GLY A N 1
ATOM 815 C CA . GLY A 1 103 ? 10.522 -7.577 -13.014 1.00 92.75 103 GLY A CA 1
ATOM 816 C C . GLY A 1 103 ? 11.542 -6.518 -13.439 1.00 92.75 103 GLY A C 1
ATOM 817 O O . GLY A 1 103 ? 12.514 -6.875 -14.098 1.00 92.75 103 GLY A O 1
ATOM 818 N N . TRP A 1 104 ? 11.350 -5.246 -13.074 1.00 94.19 104 TRP A N 1
ATOM 819 C CA . TRP A 1 104 ? 12.232 -4.143 -13.461 1.00 94.19 104 TRP A CA 1
ATOM 820 C C . TRP A 1 104 ? 12.905 -3.493 -12.252 1.00 94.19 104 TRP A C 1
ATOM 822 O O . TRP A 1 104 ? 12.252 -3.255 -11.239 1.00 94.19 104 TRP A O 1
ATOM 832 N N . LEU A 1 105 ? 14.199 -3.188 -12.373 1.00 95.06 105 LEU A N 1
ATOM 833 C CA . LEU A 1 105 ? 15.021 -2.631 -11.300 1.00 95.06 105 LEU A CA 1
ATOM 834 C C . LEU A 1 105 ? 14.501 -1.286 -10.767 1.00 95.06 105 LEU A C 1
ATOM 836 O O . LEU A 1 105 ? 14.332 -0.317 -11.508 1.00 95.06 105 LEU A O 1
ATOM 840 N N . ASN A 1 106 ? 14.428 -1.201 -9.443 1.00 93.62 106 ASN A N 1
ATOM 841 C CA . ASN A 1 106 ? 14.333 0.022 -8.658 1.00 93.62 106 ASN A CA 1
ATOM 842 C C . ASN A 1 106 ? 15.532 0.120 -7.712 1.00 93.62 106 ASN A C 1
ATOM 844 O O . ASN A 1 106 ? 15.980 -0.892 -7.178 1.00 93.62 106 ASN A O 1
ATOM 848 N N . VAL A 1 107 ? 16.035 1.336 -7.482 1.00 94.50 107 VAL A N 1
ATOM 849 C CA . VAL A 1 107 ? 17.111 1.605 -6.516 1.00 94.50 107 VAL A CA 1
ATOM 850 C C . VAL A 1 107 ? 16.598 2.557 -5.438 1.00 94.50 107 VAL A C 1
ATOM 852 O O . VAL A 1 107 ? 16.229 3.691 -5.736 1.00 94.50 107 VAL A O 1
ATOM 855 N N . HIS A 1 108 ? 16.638 2.100 -4.190 1.00 93.50 108 HIS A N 1
ATOM 856 C CA . HIS A 1 108 ? 16.123 2.766 -2.996 1.00 93.50 108 HIS A CA 1
ATOM 857 C C . HIS A 1 108 ? 17.297 3.195 -2.121 1.00 93.50 108 HIS A C 1
ATOM 859 O O . HIS A 1 108 ? 17.693 2.483 -1.205 1.00 93.50 108 HIS A O 1
ATOM 865 N N . CYS A 1 109 ? 17.958 4.298 -2.466 1.00 92.06 109 CYS A N 1
ATOM 866 C CA . CYS A 1 109 ? 19.099 4.788 -1.694 1.00 92.06 109 CYS A CA 1
ATOM 867 C C . CYS A 1 109 ? 19.409 6.239 -2.051 1.00 92.06 109 CYS A C 1
ATOM 869 O O . CYS A 1 109 ? 19.495 6.567 -3.235 1.00 92.06 109 CYS A O 1
ATOM 871 N N . CYS A 1 110 ? 19.675 7.106 -1.078 1.00 86.12 110 CYS A N 1
ATOM 872 C CA . CYS A 1 110 ? 20.306 8.399 -1.330 1.00 86.12 110 CYS A CA 1
ATOM 873 C C . CYS A 1 110 ? 21.837 8.250 -1.353 1.00 86.12 110 CYS A C 1
ATOM 875 O O . CYS A 1 110 ? 22.418 7.455 -0.621 1.00 86.12 110 CYS A O 1
ATOM 877 N N . THR A 1 111 ? 22.515 8.958 -2.259 1.00 84.06 111 THR A N 1
ATOM 878 C CA . THR A 1 111 ? 23.983 8.878 -2.333 1.00 84.06 111 THR A CA 1
ATOM 879 C C . THR A 1 111 ? 24.588 9.673 -1.167 1.00 84.06 111 THR A C 1
ATOM 881 O O . THR A 1 111 ? 24.238 10.848 -1.025 1.00 84.06 111 THR A O 1
ATOM 884 N N . PRO A 1 112 ? 25.473 9.076 -0.340 1.00 84.38 112 PRO A N 1
ATOM 885 C CA . PRO A 1 112 ? 26.151 9.787 0.743 1.00 84.38 112 PRO A CA 1
ATOM 886 C C . PRO A 1 112 ? 26.906 11.017 0.232 1.00 84.38 112 PRO A C 1
ATOM 888 O O . PRO A 1 112 ? 27.503 10.980 -0.845 1.00 84.38 112 PRO A O 1
ATOM 891 N N . LYS A 1 113 ? 26.898 12.109 1.004 1.00 80.56 113 LYS A N 1
ATOM 892 C CA . LYS A 1 113 ? 27.521 13.379 0.585 1.00 80.56 113 LYS A CA 1
ATOM 893 C C . LYS A 1 113 ? 29.047 13.346 0.671 1.00 80.56 113 LYS A C 1
ATOM 895 O O . LYS A 1 113 ? 29.707 14.029 -0.104 1.00 80.56 113 LYS A O 1
ATOM 900 N N . ASN A 1 114 ? 29.595 12.578 1.612 1.00 79.88 114 ASN A N 1
ATOM 901 C CA . ASN A 1 114 ? 31.031 12.466 1.835 1.00 79.88 114 ASN A CA 1
ATOM 902 C C . ASN A 1 114 ? 31.432 10.986 1.890 1.00 79.88 114 ASN A C 1
ATOM 904 O O . ASN A 1 114 ? 31.061 10.276 2.819 1.00 79.88 114 ASN A O 1
ATOM 908 N N . LEU A 1 115 ? 32.177 10.516 0.887 1.00 80.38 115 LEU A N 1
ATOM 909 C CA . LEU A 1 115 ? 32.657 9.131 0.847 1.00 80.38 115 LEU A CA 1
ATOM 910 C C . LEU A 1 115 ? 33.811 8.891 1.830 1.00 80.38 115 LEU A C 1
ATOM 912 O O . LEU A 1 115 ? 33.946 7.787 2.347 1.00 80.38 115 LEU A O 1
ATOM 916 N N . GLU A 1 116 ? 34.605 9.919 2.136 1.00 79.00 116 GLU A N 1
ATOM 917 C CA . GLU A 1 116 ? 35.734 9.830 3.072 1.00 79.00 116 GLU A CA 1
ATOM 918 C C . GLU A 1 116 ? 35.259 9.648 4.521 1.00 79.00 116 GLU A C 1
ATOM 920 O O . GLU A 1 116 ? 35.969 9.096 5.364 1.00 79.00 116 GLU A O 1
ATOM 925 N N . SER A 1 117 ? 34.021 10.060 4.821 1.00 79.12 117 SER A N 1
ATOM 926 C CA . SER A 1 117 ? 33.414 9.839 6.132 1.00 79.12 117 SER A CA 1
ATOM 927 C C . SER A 1 117 ? 32.886 8.415 6.316 1.00 79.12 117 SER A C 1
ATOM 929 O O . SER A 1 117 ? 32.514 8.067 7.433 1.00 79.12 117 SER A O 1
ATOM 931 N N . LEU A 1 118 ? 32.892 7.562 5.290 1.00 86.06 118 LEU A N 1
ATOM 932 C CA . LEU A 1 118 ? 32.369 6.196 5.366 1.00 86.06 118 LEU A CA 1
ATOM 933 C C . LEU A 1 118 ? 33.424 5.192 5.840 1.00 86.06 118 LEU A C 1
ATOM 935 O O . LEU A 1 118 ? 34.629 5.424 5.751 1.00 86.06 118 LEU A O 1
ATOM 939 N N . HIS A 1 119 ? 32.969 4.042 6.338 1.00 90.31 119 HIS A N 1
ATOM 940 C CA . HIS A 1 119 ? 33.861 2.906 6.542 1.00 90.31 119 HIS A CA 1
ATOM 941 C C . HIS A 1 119 ? 34.308 2.343 5.172 1.00 90.31 119 HIS A C 1
ATOM 943 O O . HIS A 1 119 ? 33.451 2.145 4.305 1.00 90.31 119 HIS A O 1
ATOM 949 N N . PRO A 1 120 ? 35.599 2.011 4.955 1.00 90.44 120 PRO A N 1
ATOM 950 C CA . PRO A 1 120 ? 36.102 1.568 3.648 1.00 90.44 120 PRO A CA 1
ATOM 951 C C . PRO A 1 120 ? 35.367 0.362 3.043 1.00 90.44 120 PRO A C 1
ATOM 953 O O . PRO A 1 120 ? 35.221 0.271 1.827 1.00 90.44 120 PRO A O 1
ATOM 956 N N . SER A 1 121 ? 34.850 -0.549 3.877 1.00 92.12 121 SER A N 1
ATOM 957 C CA . SER A 1 121 ? 34.084 -1.713 3.398 1.00 92.12 121 SER A CA 1
ATOM 958 C C . SER A 1 121 ? 32.736 -1.368 2.755 1.00 92.12 121 SER A C 1
ATOM 960 O O . SER A 1 121 ? 32.177 -2.213 2.061 1.00 92.12 121 SER A O 1
ATOM 962 N N . LEU A 1 122 ? 32.219 -0.149 2.947 1.00 91.69 122 LEU A N 1
ATOM 963 C CA . LEU A 1 122 ? 30.995 0.323 2.297 1.00 91.69 122 LEU A CA 1
ATOM 964 C C . LEU A 1 122 ? 31.257 0.949 0.923 1.00 91.69 122 LEU A C 1
ATOM 966 O O . LEU A 1 122 ? 30.323 1.072 0.140 1.00 91.69 122 LEU A O 1
ATOM 970 N N . VAL A 1 123 ? 32.497 1.317 0.588 1.00 90.19 123 VAL A N 1
ATOM 971 C CA . VAL A 1 123 ? 32.804 1.976 -0.695 1.00 90.19 123 VAL A CA 1
ATOM 972 C C . VAL A 1 123 ? 32.333 1.145 -1.902 1.00 90.19 123 VAL A C 1
ATOM 974 O O . VAL A 1 123 ? 31.596 1.699 -2.719 1.00 90.19 123 VAL A O 1
ATOM 977 N N . PRO A 1 124 ? 32.596 -0.179 -1.985 1.00 91.44 124 PRO A N 1
ATOM 978 C CA . PRO A 1 124 ? 32.099 -0.996 -3.097 1.00 91.44 124 PRO A CA 1
ATOM 979 C C . PRO A 1 124 ? 30.566 -1.050 -3.185 1.00 91.44 124 PRO A C 1
ATOM 981 O O . PRO A 1 124 ? 30.014 -1.166 -4.278 1.00 91.44 124 PRO A O 1
ATOM 984 N N . LEU A 1 125 ? 29.865 -0.946 -2.047 1.00 93.69 125 LEU A N 1
ATOM 985 C CA . LEU A 1 125 ? 28.400 -0.886 -2.000 1.00 93.69 125 LEU A CA 1
ATOM 986 C C . LEU A 1 125 ? 27.897 0.410 -2.628 1.00 93.69 125 LEU A C 1
ATOM 988 O O . LEU A 1 1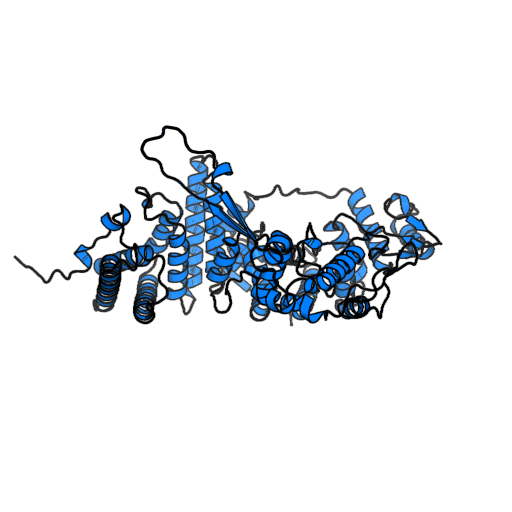25 ? 27.002 0.383 -3.471 1.00 93.69 125 LEU A O 1
ATOM 992 N N . ILE A 1 126 ? 28.490 1.539 -2.240 1.00 92.19 126 ILE A N 1
ATOM 993 C CA . ILE A 1 126 ? 28.099 2.849 -2.763 1.00 92.19 126 ILE A CA 1
ATOM 994 C C . ILE A 1 126 ? 28.400 2.955 -4.256 1.00 92.19 126 ILE A C 1
ATOM 996 O O . ILE A 1 126 ? 27.568 3.460 -5.007 1.00 92.19 126 ILE A O 1
ATOM 1000 N N . GLU A 1 127 ? 29.551 2.451 -4.699 1.00 91.56 127 GLU A N 1
ATOM 1001 C CA . GLU A 1 127 ? 29.912 2.400 -6.117 1.00 91.56 127 GLU A CA 1
ATOM 1002 C C . GLU A 1 127 ? 28.921 1.556 -6.924 1.00 91.56 127 GLU A C 1
ATOM 1004 O O . GLU A 1 127 ? 28.439 2.019 -7.957 1.00 91.56 127 GLU A O 1
ATOM 1009 N N . ALA A 1 128 ? 28.552 0.368 -6.433 1.00 94.38 128 ALA A N 1
ATOM 1010 C CA . ALA A 1 128 ? 27.553 -0.483 -7.077 1.00 94.38 128 ALA A CA 1
ATOM 1011 C C . ALA A 1 128 ? 26.180 0.207 -7.173 1.00 94.38 128 ALA A C 1
ATOM 1013 O O . ALA A 1 128 ? 25.577 0.248 -8.244 1.00 94.38 128 ALA A O 1
ATOM 1014 N N . ILE A 1 129 ? 25.700 0.808 -6.079 1.00 94.94 129 ILE A N 1
ATOM 1015 C CA . ILE A 1 129 ? 24.418 1.529 -6.047 1.00 94.94 129 ILE A CA 1
ATOM 1016 C C . ILE A 1 129 ? 24.438 2.731 -7.000 1.00 94.94 129 ILE A C 1
ATOM 1018 O O . ILE A 1 129 ? 23.480 2.946 -7.743 1.00 94.94 129 ILE A O 1
ATOM 1022 N N . ASN A 1 130 ? 25.511 3.526 -6.990 1.00 92.62 130 ASN A N 1
ATOM 1023 C CA . ASN A 1 130 ? 25.649 4.675 -7.883 1.00 92.62 130 ASN A CA 1
ATOM 1024 C C . ASN A 1 130 ? 25.726 4.241 -9.346 1.00 92.62 130 ASN A C 1
ATOM 1026 O O . ASN A 1 130 ? 25.084 4.863 -10.183 1.00 92.62 130 ASN A O 1
ATOM 1030 N N . HIS A 1 131 ? 26.416 3.141 -9.646 1.00 93.75 131 HIS A N 1
ATOM 1031 C CA . HIS A 1 131 ? 26.453 2.589 -10.994 1.00 93.75 131 HIS A CA 1
ATOM 1032 C C . HIS A 1 131 ? 25.054 2.198 -11.496 1.00 93.75 131 HIS A C 1
ATOM 1034 O O . HIS A 1 131 ? 24.667 2.575 -12.601 1.00 93.75 131 HIS A O 1
ATOM 1040 N N . LEU A 1 132 ? 24.252 1.522 -10.665 1.00 95.38 132 LEU A N 1
ATOM 1041 C CA . LEU A 1 132 ? 22.865 1.191 -11.009 1.00 95.38 132 LEU A CA 1
ATOM 1042 C C . LEU A 1 132 ? 21.992 2.442 -11.196 1.00 95.38 132 LEU A C 1
ATOM 1044 O O . LEU A 1 132 ? 21.178 2.491 -12.118 1.00 95.38 132 LEU A O 1
ATOM 1048 N N . LYS A 1 133 ? 22.173 3.478 -10.365 1.00 93.94 133 LYS A N 1
ATOM 1049 C CA . LYS A 1 133 ? 21.502 4.777 -10.552 1.00 93.94 133 LYS A CA 1
ATOM 1050 C C . LYS A 1 133 ? 21.911 5.438 -11.861 1.00 93.94 133 LYS A C 1
ATOM 1052 O O . LYS A 1 133 ? 21.058 5.991 -12.548 1.00 93.94 133 LYS A O 1
ATOM 1057 N N . ASP A 1 134 ? 23.191 5.399 -12.209 1.00 92.69 134 ASP A N 1
ATOM 1058 C CA . ASP A 1 134 ? 23.682 6.007 -13.439 1.00 92.69 134 ASP A CA 1
ATOM 1059 C C . ASP A 1 134 ? 23.072 5.336 -14.670 1.00 92.69 134 ASP A C 1
ATOM 1061 O O . ASP A 1 134 ? 22.655 6.034 -15.593 1.00 92.69 134 ASP A O 1
ATOM 1065 N N . ILE A 1 135 ? 22.915 4.011 -14.639 1.00 93.38 135 ILE A N 1
ATOM 1066 C CA . ILE A 1 135 ? 22.184 3.249 -15.657 1.00 93.38 135 ILE A CA 1
ATOM 1067 C C . ILE A 1 135 ? 20.702 3.658 -15.705 1.00 93.38 135 ILE A C 1
ATOM 1069 O O . ILE A 1 135 ? 20.192 4.004 -16.772 1.00 93.38 135 ILE A O 1
ATOM 1073 N N . LEU A 1 136 ? 20.010 3.665 -14.559 1.00 91.25 136 LEU A N 1
ATOM 1074 C CA . LEU A 1 136 ? 18.576 3.982 -14.480 1.00 91.25 136 LEU A CA 1
ATOM 1075 C C . LEU A 1 136 ? 18.245 5.404 -14.942 1.00 91.25 136 LEU A C 1
ATOM 1077 O O . LEU A 1 136 ? 17.214 5.627 -15.576 1.00 91.25 136 LEU A O 1
ATOM 1081 N N . TYR A 1 137 ? 19.104 6.369 -14.616 1.00 89.44 137 TYR A N 1
ATOM 1082 C CA . TYR A 1 137 ? 18.875 7.788 -14.886 1.00 89.44 137 TYR A CA 1
ATOM 1083 C C . TYR A 1 137 ? 19.658 8.319 -16.093 1.00 89.44 137 TYR A C 1
ATOM 1085 O O . TYR A 1 137 ? 19.534 9.502 -16.403 1.00 89.44 137 TYR A O 1
ATOM 1093 N N . GLY A 1 138 ? 20.448 7.480 -16.769 1.00 90.00 138 GLY A N 1
ATOM 1094 C CA . GLY A 1 138 ? 21.270 7.875 -17.915 1.00 90.00 138 GLY A CA 1
ATOM 1095 C C . GLY A 1 138 ? 22.332 8.925 -17.574 1.00 90.00 138 GLY A C 1
ATOM 1096 O O . GLY A 1 138 ? 22.502 9.904 -18.300 1.00 90.00 138 GLY A O 1
ATOM 1097 N N . ARG A 1 139 ? 22.995 8.784 -16.422 1.00 89.75 139 ARG A N 1
ATOM 1098 C CA . ARG A 1 139 ? 24.035 9.717 -15.945 1.00 89.75 139 ARG A CA 1
ATOM 1099 C C . ARG A 1 139 ? 25.419 9.220 -16.345 1.00 89.75 139 ARG A C 1
ATOM 1101 O O . ARG A 1 139 ? 25.577 8.074 -16.742 1.00 89.75 139 ARG A O 1
ATOM 1108 N N . ASN A 1 140 ? 26.433 10.080 -16.245 1.00 87.00 140 ASN A N 1
ATOM 1109 C CA . ASN A 1 140 ? 27.843 9.707 -16.439 1.00 87.00 140 ASN A CA 1
ATOM 1110 C C . ASN A 1 140 ? 28.136 8.961 -17.762 1.00 87.00 140 ASN A C 1
ATOM 1112 O O . ASN A 1 140 ? 29.017 8.109 -17.823 1.00 87.00 140 ASN A O 1
ATOM 1116 N N . GLY A 1 141 ? 27.392 9.281 -18.828 1.00 87.31 141 GLY A N 1
ATOM 1117 C CA . GLY A 1 141 ? 27.552 8.673 -20.154 1.00 87.31 141 GLY A CA 1
ATOM 1118 C C . GLY A 1 141 ? 26.851 7.323 -20.347 1.00 87.31 141 GLY A C 1
ATOM 1119 O O . GLY A 1 141 ? 26.911 6.784 -21.452 1.00 87.31 141 GLY A O 1
ATOM 1120 N N . TYR A 1 142 ? 26.169 6.780 -19.333 1.00 91.12 142 TYR A N 1
ATOM 1121 C CA . TYR A 1 142 ? 25.342 5.580 -19.485 1.00 91.12 142 TYR A CA 1
ATOM 1122 C C . TYR A 1 142 ? 24.047 5.898 -20.234 1.00 91.12 142 TYR A C 1
ATOM 1124 O O . TYR A 1 142 ? 23.427 6.942 -20.031 1.00 91.12 142 TYR A O 1
ATOM 1132 N N . ILE A 1 143 ? 23.631 4.987 -21.113 1.00 90.31 143 ILE A N 1
ATOM 1133 C CA . ILE A 1 143 ? 22.417 5.152 -21.914 1.00 90.31 143 ILE A CA 1
ATOM 1134 C C . ILE A 1 143 ? 21.223 4.625 -21.115 1.00 90.31 143 ILE A C 1
ATOM 1136 O O . ILE A 1 143 ? 21.156 3.434 -20.818 1.00 90.31 143 ILE A O 1
ATOM 1140 N N . LYS A 1 144 ? 20.262 5.493 -20.784 1.00 91.56 144 LYS A N 1
ATOM 1141 C CA . LYS A 1 144 ? 19.003 5.073 -20.148 1.00 91.56 144 LYS A CA 1
ATOM 1142 C C . LYS A 1 144 ? 18.185 4.198 -21.109 1.00 91.56 144 LYS A C 1
ATOM 1144 O O . LYS A 1 144 ? 18.188 4.422 -22.324 1.00 91.56 144 LYS A O 1
ATOM 1149 N N . ALA A 1 145 ? 17.483 3.209 -20.556 1.00 91.50 145 ALA A N 1
ATOM 1150 C CA . ALA A 1 145 ? 16.604 2.329 -21.318 1.00 91.50 145 ALA A CA 1
ATOM 1151 C C . ALA A 1 145 ? 15.548 3.136 -22.088 1.00 91.50 145 ALA A C 1
ATOM 1153 O O . ALA A 1 145 ? 14.915 4.033 -21.529 1.00 91.50 145 ALA A O 1
ATOM 1154 N N . HIS A 1 146 ? 15.398 2.841 -23.378 1.00 91.44 146 HIS A N 1
ATOM 1155 C CA . HIS A 1 146 ? 14.512 3.577 -24.275 1.00 91.44 146 HIS A CA 1
ATOM 1156 C C . HIS A 1 146 ? 14.062 2.714 -25.457 1.00 91.44 146 HIS A C 1
ATOM 1158 O O . HIS A 1 146 ? 14.676 1.690 -25.773 1.00 91.44 146 HIS A O 1
ATOM 1164 N N . TYR A 1 147 ? 12.979 3.140 -26.102 1.00 92.94 147 TYR A N 1
ATOM 1165 C CA . TYR A 1 147 ? 12.345 2.427 -27.205 1.00 92.94 147 TYR A CA 1
ATOM 1166 C C . TYR A 1 147 ? 12.742 3.015 -28.560 1.00 92.94 147 TYR A C 1
ATOM 1168 O O . TYR A 1 147 ? 12.825 4.235 -28.719 1.00 92.94 147 TYR A O 1
ATOM 1176 N N . ILE A 1 148 ? 12.945 2.133 -29.538 1.00 94.38 148 ILE A N 1
ATOM 1177 C CA . ILE A 1 148 ? 13.198 2.484 -30.938 1.00 94.38 148 ILE A CA 1
ATOM 1178 C C . ILE A 1 148 ? 12.228 1.756 -31.862 1.00 94.38 148 ILE A C 1
ATOM 1180 O O . ILE A 1 148 ? 11.860 0.612 -31.605 1.00 94.38 148 ILE A O 1
ATOM 1184 N N . CYS A 1 149 ? 11.842 2.394 -32.962 1.00 94.50 149 CYS A N 1
ATOM 1185 C CA . CYS A 1 149 ? 11.020 1.784 -34.005 1.00 94.50 149 CYS A CA 1
ATOM 1186 C C . CYS A 1 149 ? 11.589 2.125 -35.386 1.00 94.50 149 CYS A C 1
ATOM 1188 O O . CYS A 1 149 ? 12.091 3.229 -35.589 1.00 94.50 149 CYS A O 1
ATOM 1190 N N . LYS A 1 150 ? 11.535 1.194 -36.343 1.00 94.69 150 LYS A N 1
ATOM 1191 C CA . LYS A 1 150 ? 11.977 1.462 -37.721 1.00 94.69 150 LYS A CA 1
ATOM 1192 C C . LYS A 1 150 ? 11.087 2.531 -38.345 1.00 94.69 150 LYS A C 1
ATOM 1194 O O . LYS A 1 150 ? 9.865 2.427 -38.269 1.00 94.69 150 LYS A O 1
ATOM 1199 N N . ALA A 1 151 ? 11.697 3.530 -38.982 1.00 91.50 151 ALA A N 1
ATOM 1200 C CA . ALA A 1 151 ? 10.961 4.666 -39.532 1.00 91.50 151 ALA A CA 1
ATOM 1201 C C . ALA A 1 151 ? 9.911 4.235 -40.562 1.00 91.50 151 ALA A C 1
ATOM 1203 O O . ALA A 1 151 ? 8.757 4.630 -40.453 1.00 91.50 151 ALA A O 1
ATOM 1204 N N . GLN A 1 152 ? 10.293 3.344 -41.480 1.00 89.38 152 GLN A N 1
ATOM 1205 C CA . GLN A 1 152 ? 9.405 2.822 -42.518 1.00 89.38 152 GLN A CA 1
ATOM 1206 C C . GLN A 1 152 ? 8.149 2.148 -41.935 1.00 89.38 152 GLN A C 1
ATOM 1208 O O . GLN A 1 152 ? 7.034 2.507 -42.305 1.00 89.38 152 GLN A O 1
ATOM 1213 N N . ASP A 1 153 ? 8.329 1.218 -40.991 1.00 87.31 153 ASP A N 1
ATOM 1214 C CA . ASP A 1 153 ? 7.231 0.447 -40.387 1.00 87.31 153 ASP A CA 1
ATOM 1215 C C . ASP A 1 153 ? 6.270 1.354 -39.595 1.00 87.31 153 ASP A C 1
ATOM 1217 O O . ASP A 1 153 ? 5.047 1.152 -39.571 1.00 87.31 153 ASP A O 1
ATOM 1221 N N . PHE A 1 154 ? 6.827 2.371 -38.930 1.00 89.19 154 PHE A N 1
ATOM 1222 C CA . PHE A 1 154 ? 6.053 3.325 -38.149 1.00 89.19 154 PHE A CA 1
ATOM 1223 C C . PHE A 1 154 ? 5.272 4.302 -39.035 1.00 89.19 154 PHE A C 1
ATOM 1225 O O . PHE A 1 154 ? 4.073 4.485 -38.822 1.00 89.19 154 PHE A O 1
ATOM 1232 N N . GLU A 1 155 ? 5.911 4.886 -40.051 1.00 89.44 155 GLU A N 1
ATOM 1233 C CA . GLU A 1 155 ? 5.274 5.818 -40.989 1.00 89.44 155 GLU A CA 1
ATOM 1234 C C . GLU A 1 155 ? 4.146 5.154 -41.786 1.00 89.44 155 GLU A C 1
ATOM 1236 O O . GLU A 1 155 ? 3.077 5.748 -41.939 1.00 89.44 155 GLU A O 1
ATOM 1241 N N . GLU A 1 156 ? 4.329 3.905 -42.230 1.00 87.75 156 GLU A N 1
ATOM 1242 C CA . GLU A 1 156 ? 3.273 3.135 -42.899 1.00 87.75 156 GLU A CA 1
ATOM 1243 C C . GLU A 1 156 ? 2.055 2.948 -41.979 1.00 87.75 156 GLU A C 1
ATOM 1245 O O . GLU A 1 156 ? 0.909 3.174 -42.379 1.00 87.75 156 GLU A O 1
ATOM 1250 N N . SER A 1 157 ? 2.301 2.609 -40.711 1.00 85.94 157 SER A N 1
ATOM 1251 C CA . SER A 1 157 ? 1.244 2.429 -39.711 1.00 85.94 157 SER A CA 1
ATOM 1252 C C . SER A 1 157 ? 0.502 3.735 -39.405 1.00 85.94 157 SER A C 1
ATOM 1254 O O . SER A 1 157 ? -0.722 3.728 -39.264 1.00 85.94 157 SER A O 1
ATOM 1256 N N . LEU A 1 158 ? 1.220 4.858 -39.327 1.00 87.44 158 LEU A N 1
ATOM 1257 C CA . LEU A 1 158 ? 0.618 6.171 -39.101 1.00 87.44 158 LEU A CA 1
ATOM 1258 C C . LEU A 1 158 ? -0.189 6.655 -40.306 1.00 87.44 158 LEU A C 1
ATOM 1260 O O . LEU A 1 158 ? -1.287 7.174 -40.121 1.00 87.44 158 LEU A O 1
ATOM 1264 N N . SER A 1 159 ? 0.313 6.464 -41.529 1.00 85.00 159 SER A N 1
ATOM 1265 C CA . SER A 1 159 ? -0.376 6.890 -42.752 1.00 85.00 159 SER A CA 1
ATOM 1266 C C . SER A 1 159 ? -1.772 6.265 -42.859 1.00 85.00 159 SER A C 1
ATOM 1268 O O . SER A 1 159 ? -2.748 6.963 -43.140 1.00 85.00 159 SER A O 1
ATOM 1270 N N . ASN A 1 160 ? -1.884 4.979 -42.508 1.00 82.56 160 ASN A N 1
ATOM 1271 C CA . ASN A 1 160 ? -3.147 4.240 -42.497 1.00 82.56 160 ASN A CA 1
ATOM 1272 C C . ASN A 1 160 ? -4.167 4.764 -41.469 1.00 82.56 160 ASN A C 1
ATOM 1274 O O . ASN A 1 160 ? -5.369 4.668 -41.702 1.00 82.56 160 ASN A O 1
ATOM 1278 N N . LEU A 1 161 ? -3.707 5.298 -40.334 1.00 84.00 161 LEU A N 1
ATOM 1279 C CA . LEU A 1 161 ? -4.567 5.710 -39.216 1.00 84.00 161 LEU A CA 1
ATOM 1280 C C . LEU A 1 161 ? -4.861 7.215 -39.190 1.00 84.00 161 LEU A C 1
ATOM 1282 O O . LEU A 1 161 ? -5.922 7.621 -38.721 1.00 84.00 161 LEU A O 1
ATOM 1286 N N . PHE A 1 162 ? -3.939 8.038 -39.692 1.00 85.88 162 PHE A N 1
ATOM 1287 C CA . PHE A 1 162 ? -3.976 9.498 -39.563 1.00 85.88 162 PHE A CA 1
ATOM 1288 C C . PHE A 1 162 ? -3.940 10.238 -40.908 1.00 85.88 162 PHE A C 1
ATOM 1290 O O . PHE A 1 162 ? -3.779 11.453 -40.928 1.00 85.88 162 PHE A O 1
ATOM 1297 N N . GLY A 1 163 ? -4.096 9.544 -42.040 1.00 78.31 163 GLY A N 1
ATOM 1298 C CA . GLY A 1 163 ? -4.285 10.189 -43.345 1.00 78.31 163 GLY A CA 1
ATOM 1299 C C . GLY A 1 163 ? -3.072 10.980 -43.847 1.00 78.31 163 GLY A C 1
ATOM 1300 O O . GLY A 1 163 ? -3.239 12.013 -44.490 1.00 78.31 163 GLY A O 1
ATOM 1301 N N . GLY A 1 164 ? -1.857 10.509 -43.547 1.00 73.19 164 GLY A N 1
ATOM 1302 C CA . GLY A 1 164 ? -0.603 11.096 -44.038 1.00 73.19 164 GLY A CA 1
ATOM 1303 C C . GLY A 1 164 ? -0.027 12.247 -43.202 1.00 73.19 164 GLY A C 1
ATOM 1304 O O . GLY A 1 164 ? 0.936 12.877 -43.637 1.00 73.19 164 GLY A O 1
ATOM 1305 N N . VAL A 1 165 ? -0.576 12.523 -42.012 1.00 82.12 165 VAL A N 1
ATOM 1306 C CA . VAL A 1 165 ? 0.053 13.434 -41.037 1.00 82.12 165 VAL A CA 1
ATOM 1307 C C . VAL A 1 165 ? 1.426 12.886 -40.636 1.00 82.12 165 VAL A C 1
ATOM 1309 O O . VAL A 1 165 ? 1.577 11.692 -40.372 1.00 82.12 165 VAL A O 1
ATOM 1312 N N . SER A 1 166 ? 2.436 13.758 -40.592 1.00 82.69 166 SER A N 1
ATOM 1313 C CA . SER A 1 166 ? 3.808 13.332 -40.307 1.00 82.69 166 SER A CA 1
ATOM 1314 C C . SER A 1 166 ? 3.977 12.832 -38.865 1.00 82.69 166 SER A C 1
ATOM 1316 O O . SER A 1 166 ? 3.386 13.368 -37.924 1.00 82.69 166 SER A O 1
ATOM 1318 N N . ALA A 1 167 ? 4.845 11.834 -38.671 1.00 82.31 167 ALA A N 1
ATOM 1319 C CA . ALA A 1 167 ? 5.159 11.272 -37.355 1.00 82.31 167 ALA A CA 1
ATOM 1320 C C . ALA A 1 167 ? 5.639 12.330 -36.346 1.00 82.31 167 ALA A C 1
ATOM 1322 O O . ALA A 1 167 ? 5.261 12.294 -35.178 1.00 82.31 167 ALA A O 1
ATOM 1323 N N . ILE A 1 168 ? 6.439 13.291 -36.814 1.00 84.38 168 ILE A N 1
ATOM 1324 C CA . ILE A 1 168 ? 7.027 14.361 -35.996 1.00 84.38 168 ILE A CA 1
ATOM 1325 C C . ILE A 1 168 ? 5.962 15.382 -35.571 1.00 84.38 168 ILE A C 1
ATOM 1327 O O . ILE A 1 168 ? 6.069 15.977 -34.504 1.00 84.38 168 ILE A O 1
ATOM 1331 N N . GLU A 1 169 ? 4.911 15.577 -36.366 1.00 85.38 169 GLU A N 1
ATOM 1332 C CA . GLU A 1 169 ? 3.803 16.462 -35.997 1.00 85.38 169 GLU A CA 1
ATOM 1333 C C . GLU A 1 169 ? 2.934 15.852 -34.887 1.00 85.38 169 GLU A C 1
ATOM 1335 O O . GLU A 1 169 ? 2.560 16.545 -33.939 1.00 85.38 169 GLU A O 1
ATOM 1340 N N . LEU A 1 170 ? 2.657 14.546 -34.969 1.00 85.25 170 LEU A N 1
ATOM 1341 C CA . LEU A 1 170 ? 1.886 13.819 -33.953 1.00 85.25 170 LEU A CA 1
ATOM 1342 C C . LEU A 1 170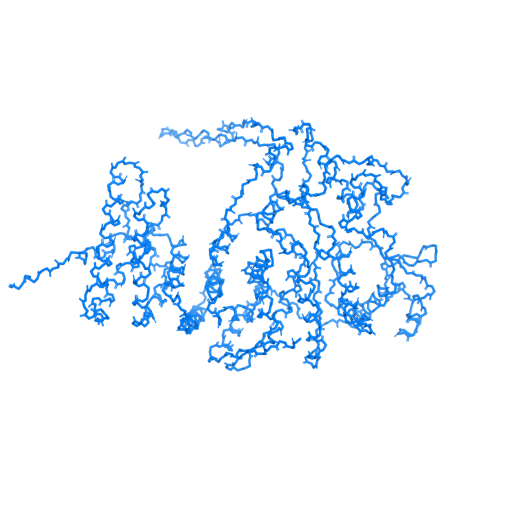 ? 2.693 13.592 -32.669 1.00 85.25 170 LEU A C 1
ATOM 1344 O O . LEU A 1 170 ? 2.166 13.732 -31.560 1.00 85.25 170 LEU A O 1
ATOM 1348 N N . LEU A 1 171 ? 3.979 13.265 -32.821 1.00 89.50 171 LEU A N 1
ATOM 1349 C CA . LEU A 1 171 ? 4.914 12.964 -31.740 1.00 89.50 171 LEU A CA 1
ATOM 1350 C C . LEU A 1 171 ? 6.208 13.790 -31.882 1.00 89.50 171 LEU A C 1
ATOM 1352 O O . LEU A 1 171 ? 7.256 13.240 -32.226 1.00 89.50 171 LEU A O 1
ATOM 1356 N N . PRO A 1 172 ? 6.185 15.091 -31.532 1.00 87.31 172 PRO A N 1
ATOM 1357 C CA . PRO A 1 172 ? 7.361 15.968 -31.627 1.00 87.31 172 PRO A CA 1
ATOM 1358 C C . PRO A 1 172 ? 8.553 15.526 -30.773 1.00 87.31 172 PRO A C 1
ATOM 1360 O O . PRO A 1 172 ? 9.670 15.995 -30.963 1.00 87.31 172 PRO A O 1
ATOM 1363 N N . ILE A 1 173 ? 8.300 14.647 -29.805 1.00 87.56 173 ILE A N 1
ATOM 1364 C CA . ILE A 1 173 ? 9.301 14.086 -28.904 1.00 87.56 173 ILE A CA 1
ATOM 1365 C C . ILE A 1 173 ? 10.197 13.036 -29.581 1.00 87.56 173 ILE A C 1
ATOM 1367 O O . ILE A 1 173 ? 11.255 12.727 -29.049 1.00 87.56 173 ILE A O 1
ATOM 1371 N N . LEU A 1 174 ? 9.801 12.472 -30.728 1.00 90.50 174 LEU A N 1
ATOM 1372 C CA . LEU A 1 174 ? 10.603 11.465 -31.424 1.00 90.50 174 LEU A CA 1
ATOM 1373 C C . LEU A 1 174 ? 11.747 12.096 -32.224 1.00 90.50 174 LEU A C 1
ATOM 1375 O O . LEU A 1 174 ? 11.575 13.113 -32.896 1.00 90.50 174 LEU A O 1
ATOM 1379 N N . HIS A 1 175 ? 12.899 11.426 -32.229 1.00 90.81 175 HIS A N 1
ATOM 1380 C CA . HIS A 1 175 ? 14.056 11.812 -33.037 1.00 90.81 175 HIS A CA 1
ATOM 1381 C C . HIS A 1 175 ? 14.389 10.720 -34.052 1.00 90.81 175 HIS A C 1
ATOM 1383 O O . HIS A 1 175 ? 14.488 9.552 -33.689 1.00 90.81 175 HIS A O 1
ATOM 1389 N N . LEU A 1 176 ? 14.551 11.093 -35.324 1.00 91.44 176 LEU A N 1
ATOM 1390 C CA . LEU A 1 176 ? 14.953 10.165 -36.380 1.00 91.44 176 LEU A CA 1
ATOM 1391 C C . LEU A 1 176 ? 16.481 10.099 -36.453 1.00 91.44 176 LEU A C 1
ATOM 1393 O O . LEU A 1 176 ? 17.129 11.093 -36.777 1.00 91.44 176 LEU A O 1
ATOM 1397 N N . GLU A 1 177 ? 17.046 8.924 -36.203 1.00 91.31 177 GLU A N 1
ATOM 1398 C CA . GLU A 1 177 ? 18.480 8.667 -36.298 1.00 91.31 177 GLU A CA 1
ATOM 1399 C C . GLU A 1 177 ? 18.714 7.309 -36.969 1.00 91.31 177 GLU A C 1
ATOM 1401 O O . GLU A 1 177 ? 18.075 6.315 -36.635 1.00 91.31 177 GLU A O 1
ATOM 1406 N N . ASN A 1 178 ? 19.608 7.253 -37.961 1.00 88.75 178 ASN A N 1
ATOM 1407 C CA . ASN A 1 178 ? 20.009 6.010 -38.640 1.00 88.75 178 ASN A CA 1
ATOM 1408 C C . ASN A 1 178 ? 18.839 5.137 -39.160 1.00 88.75 178 ASN A C 1
ATOM 1410 O O . ASN A 1 178 ? 18.948 3.913 -39.208 1.00 88.75 178 ASN A O 1
ATOM 1414 N N . GLY A 1 179 ? 17.720 5.754 -39.561 1.00 91.56 179 GLY A N 1
ATOM 1415 C CA . GLY A 1 179 ? 16.525 5.049 -40.054 1.00 91.56 179 GLY A CA 1
ATOM 1416 C C . GLY A 1 179 ? 15.579 4.524 -38.964 1.00 91.56 179 GLY A C 1
ATOM 1417 O O . GLY A 1 179 ? 14.637 3.794 -39.277 1.00 91.56 179 GLY A O 1
ATOM 1418 N N . TYR A 1 180 ? 15.796 4.903 -37.704 1.00 94.75 180 TYR A N 1
ATOM 1419 C CA . TYR A 1 180 ? 14.948 4.560 -36.565 1.00 94.75 180 TYR A CA 1
ATOM 1420 C C . TYR A 1 180 ? 14.429 5.822 -35.880 1.00 94.75 180 TYR A C 1
ATOM 1422 O O . TYR A 1 180 ? 15.157 6.795 -35.699 1.00 94.75 180 TYR A O 1
ATOM 1430 N N . TYR A 1 181 ? 13.169 5.796 -35.464 1.00 94.12 181 TYR A N 1
ATOM 1431 C CA . TYR A 1 181 ? 12.641 6.759 -34.511 1.00 94.12 181 TYR A CA 1
ATOM 1432 C C . TYR A 1 181 ? 13.007 6.333 -33.096 1.00 94.12 181 TYR A C 1
ATOM 1434 O O . TYR A 1 181 ? 12.686 5.222 -32.671 1.00 94.12 181 TYR A O 1
ATOM 1442 N N . HIS A 1 182 ? 13.639 7.241 -32.364 1.00 92.31 182 HIS A N 1
ATOM 1443 C CA . HIS A 1 182 ? 13.998 7.096 -30.965 1.00 92.31 182 HIS A CA 1
ATOM 1444 C C . HIS A 1 182 ? 12.988 7.839 -30.102 1.00 92.31 182 HIS A C 1
ATOM 1446 O O . HIS A 1 182 ? 12.767 9.038 -30.289 1.00 92.31 182 HIS A O 1
ATOM 1452 N N . PHE A 1 183 ? 12.412 7.133 -29.132 1.00 89.94 183 PHE A N 1
ATOM 1453 C CA . PHE A 1 183 ? 11.671 7.765 -28.053 1.00 89.94 183 PHE A CA 1
ATOM 1454 C C . PHE A 1 183 ? 12.651 8.125 -26.940 1.00 89.94 183 PHE A C 1
ATOM 1456 O O . PHE A 1 183 ? 13.207 7.215 -26.318 1.00 89.94 183 PHE A O 1
ATOM 1463 N N . PRO A 1 184 ? 12.927 9.419 -26.704 1.00 83.00 184 PRO A N 1
ATOM 1464 C CA . PRO A 1 184 ? 13.866 9.808 -25.676 1.00 83.00 184 PRO A CA 1
ATOM 1465 C C . PRO A 1 184 ? 13.318 9.367 -24.318 1.00 83.00 184 PRO A C 1
ATOM 1467 O O . PRO A 1 184 ? 12.112 9.449 -24.070 1.00 83.00 184 PRO A O 1
ATOM 1470 N N . PRO A 1 185 ? 14.189 8.906 -23.414 1.00 75.81 185 PRO A N 1
ATOM 1471 C CA . PRO A 1 185 ? 13.748 8.491 -22.101 1.00 75.81 185 PRO A CA 1
ATOM 1472 C C . PRO A 1 185 ? 13.113 9.678 -21.364 1.00 75.81 185 PRO A C 1
ATOM 1474 O O . PRO A 1 185 ? 13.767 10.687 -21.093 1.00 75.81 185 PRO A O 1
ATOM 1477 N N . GLY A 1 186 ? 11.826 9.546 -21.040 1.00 63.91 186 GLY A N 1
ATOM 1478 C CA . GLY A 1 186 ? 11.030 10.608 -20.435 1.00 63.91 186 GLY A CA 1
ATOM 1479 C C . GLY A 1 186 ? 11.477 10.990 -19.020 1.00 63.91 186 GLY A C 1
ATOM 1480 O O . GLY A 1 186 ? 12.126 10.209 -18.308 1.00 63.91 186 GLY A O 1
ATOM 1481 N N . LYS A 1 187 ? 11.107 12.216 -18.627 1.00 58.28 187 LYS A N 1
ATOM 1482 C CA . LYS A 1 187 ? 11.120 12.705 -17.237 1.00 58.28 187 LYS A CA 1
ATOM 1483 C C . LYS A 1 187 ? 9.744 12.605 -16.564 1.00 58.28 187 LYS A C 1
ATOM 1485 O O . LYS A 1 187 ? 9.671 12.746 -15.352 1.00 58.28 187 LYS A O 1
ATOM 1490 N N . GLU A 1 188 ? 8.684 12.382 -17.340 1.00 64.12 188 GLU A N 1
ATOM 1491 C CA . GLU A 1 188 ? 7.292 12.393 -16.884 1.00 64.12 188 GLU A CA 1
ATOM 1492 C C . GLU A 1 188 ? 6.617 11.056 -17.202 1.00 64.12 188 GLU A C 1
ATOM 1494 O O . GLU A 1 188 ? 6.901 10.435 -18.229 1.00 64.12 188 GLU A O 1
ATOM 1499 N N . ASN A 1 189 ? 5.732 10.620 -16.304 1.00 78.44 189 ASN A N 1
ATOM 1500 C CA . ASN A 1 189 ? 4.935 9.411 -16.480 1.00 78.44 189 ASN A CA 1
ATOM 1501 C C . ASN A 1 189 ? 3.943 9.577 -17.637 1.00 78.44 189 ASN A C 1
ATOM 1503 O O . ASN A 1 189 ? 3.451 10.675 -17.901 1.00 78.44 189 ASN A O 1
ATOM 1507 N N . PHE A 1 190 ? 3.577 8.468 -18.278 1.00 87.69 190 PHE A N 1
ATOM 1508 C CA . PHE A 1 190 ? 2.439 8.462 -19.191 1.00 87.69 190 PHE A CA 1
ATOM 1509 C C . PHE A 1 190 ? 1.152 8.857 -18.461 1.00 87.69 190 PHE A C 1
ATOM 1511 O O . PHE A 1 190 ? 0.960 8.546 -17.285 1.00 87.69 190 PHE A O 1
ATOM 1518 N N . ASN A 1 191 ? 0.243 9.516 -19.178 1.00 87.94 191 ASN A N 1
ATOM 1519 C CA . ASN A 1 191 ? -1.100 9.773 -18.672 1.00 87.94 191 ASN A CA 1
ATOM 1520 C C . ASN A 1 191 ? -2.010 8.535 -18.880 1.00 87.94 191 ASN A C 1
ATOM 1522 O O . ASN A 1 191 ? -1.681 7.642 -19.675 1.00 87.94 191 ASN A O 1
ATOM 1526 N N . PRO A 1 192 ? -3.168 8.459 -18.194 1.00 90.44 192 PRO A N 1
ATOM 1527 C CA . PRO A 1 192 ? -4.108 7.346 -18.357 1.00 90.44 192 PRO A CA 1
ATOM 1528 C C . PRO A 1 192 ? -4.602 7.153 -19.795 1.00 90.44 192 PRO A C 1
ATOM 1530 O O . PRO A 1 192 ? -4.893 6.028 -20.200 1.00 90.44 192 PRO A O 1
ATO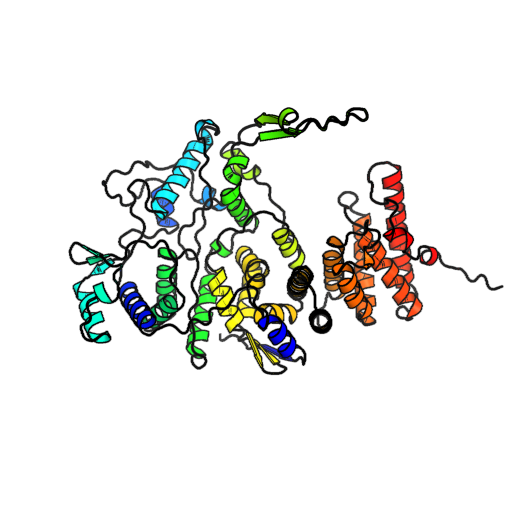M 1533 N N . LEU A 1 193 ? -4.644 8.220 -20.599 1.00 91.88 193 LEU A N 1
ATOM 1534 C CA . LEU A 1 193 ? -5.062 8.146 -21.995 1.00 91.88 193 LEU A CA 1
ATOM 1535 C C . LEU A 1 193 ? -4.067 7.341 -22.846 1.00 91.88 193 LEU A C 1
ATOM 1537 O O . LEU A 1 193 ? -4.476 6.421 -23.551 1.00 91.88 193 LEU A O 1
ATOM 1541 N N . VAL A 1 194 ? -2.762 7.615 -22.726 1.00 92.44 194 VAL A N 1
ATOM 1542 C CA . VAL A 1 194 ? -1.691 6.833 -23.373 1.00 92.44 194 VAL A CA 1
ATOM 1543 C C . VAL A 1 194 ? -1.741 5.380 -22.906 1.00 92.44 194 VAL A C 1
ATOM 1545 O O . VAL A 1 194 ? -1.697 4.479 -23.741 1.00 92.44 194 VAL A O 1
ATOM 1548 N N . SER A 1 195 ? -1.893 5.140 -21.597 1.00 94.00 195 SER A N 1
ATOM 1549 C CA . SER A 1 195 ? -2.015 3.780 -21.044 1.00 94.00 195 SER A CA 1
ATOM 1550 C C . SER A 1 195 ? -3.190 3.010 -21.660 1.00 94.00 195 SER A C 1
ATOM 1552 O O . SER A 1 195 ? -3.052 1.839 -22.011 1.00 94.00 195 SER A O 1
ATOM 1554 N N . THR A 1 196 ? -4.322 3.690 -21.862 1.00 93.50 196 THR A N 1
ATOM 1555 C CA . THR A 1 196 ? -5.546 3.114 -22.435 1.00 93.50 196 THR A CA 1
ATOM 1556 C C . THR A 1 196 ? -5.392 2.777 -23.915 1.00 93.50 196 THR A C 1
ATOM 1558 O O . THR A 1 196 ? -5.692 1.656 -24.320 1.00 93.50 196 THR A O 1
ATOM 1561 N N . TYR A 1 197 ? -4.881 3.702 -24.736 1.00 94.62 197 TYR A N 1
ATOM 1562 C CA . TYR A 1 197 ? -4.621 3.408 -26.151 1.00 94.62 197 TYR A CA 1
ATOM 1563 C C . TYR A 1 197 ? -3.568 2.309 -26.320 1.00 94.62 197 TYR A C 1
ATOM 1565 O O . TYR A 1 197 ? -3.707 1.460 -27.198 1.00 94.62 197 TYR A O 1
ATOM 1573 N N . LEU A 1 198 ? -2.547 2.281 -25.460 1.00 94.94 198 LEU A N 1
ATOM 1574 C CA . LEU A 1 198 ? -1.522 1.242 -25.484 1.00 94.94 198 LEU A CA 1
ATOM 1575 C C . LEU A 1 198 ? -2.099 -0.135 -25.150 1.00 94.94 198 LEU A C 1
ATOM 1577 O O . LEU A 1 198 ? -1.791 -1.109 -25.836 1.00 94.94 198 LEU A O 1
ATOM 1581 N N . TRP A 1 199 ? -2.960 -0.212 -24.132 1.00 94.88 199 TRP A N 1
ATOM 1582 C CA . TRP A 1 199 ? -3.704 -1.431 -23.830 1.00 94.88 199 TRP A CA 1
ATOM 1583 C C . TRP A 1 199 ? -4.533 -1.883 -25.039 1.00 94.88 199 TRP A C 1
ATOM 1585 O O . TRP A 1 199 ? -4.407 -3.031 -25.451 1.00 94.88 199 TRP A O 1
ATOM 1595 N N . ASN A 1 200 ? -5.280 -0.980 -25.681 1.00 92.62 200 ASN A N 1
ATOM 1596 C CA . ASN A 1 200 ? -6.092 -1.303 -26.862 1.00 92.62 200 ASN A CA 1
ATOM 1597 C C . ASN A 1 200 ? -5.262 -1.835 -28.046 1.00 92.62 200 ASN A C 1
ATOM 1599 O O . ASN A 1 200 ? -5.727 -2.701 -28.789 1.00 92.62 200 ASN A O 1
ATOM 1603 N N . GLU A 1 201 ? -4.038 -1.336 -28.243 1.00 93.31 201 GLU A N 1
ATOM 1604 C CA . GLU A 1 201 ? -3.140 -1.854 -29.280 1.00 93.31 201 GLU A CA 1
ATOM 1605 C C . GLU A 1 201 ? -2.666 -3.280 -28.970 1.00 93.31 201 GLU A C 1
ATOM 1607 O O . GLU A 1 201 ? -2.656 -4.129 -29.866 1.00 93.31 201 GLU A O 1
ATOM 1612 N N . PHE A 1 202 ? -2.324 -3.573 -27.713 1.00 93.38 202 PHE A N 1
ATOM 1613 C CA . PHE A 1 202 ? -1.866 -4.903 -27.308 1.00 93.38 202 PHE A CA 1
ATOM 1614 C C . PHE A 1 202 ? -2.990 -5.920 -27.121 1.00 93.38 202 PHE A C 1
ATOM 1616 O O . PHE A 1 202 ? -2.768 -7.099 -27.382 1.00 93.38 202 PHE A O 1
ATOM 1623 N N . ASN A 1 203 ? -4.195 -5.494 -26.740 1.00 89.12 203 ASN A N 1
ATOM 1624 C CA . ASN A 1 203 ? -5.349 -6.368 -26.493 1.00 89.12 203 ASN A CA 1
ATOM 1625 C C . ASN A 1 203 ? -5.864 -7.078 -27.767 1.00 89.12 203 ASN A C 1
ATOM 1627 O O . ASN A 1 203 ? -6.765 -7.908 -27.729 1.00 89.12 203 ASN A O 1
ATOM 1631 N N . LYS A 1 204 ? -5.260 -6.784 -28.925 1.00 87.94 204 LYS A N 1
ATOM 1632 C CA . LYS A 1 204 ? -5.414 -7.547 -30.174 1.00 87.94 204 LYS A CA 1
ATOM 1633 C C . LYS A 1 204 ? -4.664 -8.893 -30.144 1.00 87.94 204 LYS A C 1
ATOM 1635 O O . LYS A 1 204 ? -4.836 -9.703 -31.052 1.00 87.94 204 LYS A O 1
ATOM 1640 N N . MET A 1 205 ? -3.797 -9.106 -29.152 1.00 89.38 205 MET A N 1
ATOM 1641 C CA . MET A 1 205 ? -2.986 -10.310 -28.936 1.00 89.38 205 MET A CA 1
ATOM 1642 C C . MET A 1 205 ? -3.597 -11.208 -27.845 1.00 89.38 205 MET A C 1
ATOM 1644 O O . MET A 1 205 ? -4.647 -10.904 -27.286 1.00 89.38 205 MET A O 1
ATOM 1648 N N . ASP A 1 206 ? -2.921 -12.315 -27.518 1.00 90.31 206 ASP A N 1
ATOM 1649 C CA . ASP A 1 206 ? -3.260 -13.125 -26.342 1.00 90.31 206 ASP A CA 1
ATOM 1650 C C . ASP A 1 206 ? -3.227 -12.273 -25.049 1.00 90.31 206 ASP A C 1
ATOM 1652 O O . ASP A 1 206 ? -2.247 -11.545 -24.855 1.00 90.31 206 ASP A O 1
ATOM 1656 N N . PRO A 1 207 ? -4.232 -12.364 -24.151 1.00 88.50 207 PRO A N 1
ATOM 1657 C CA . PRO A 1 207 ? -4.341 -11.501 -22.971 1.00 88.50 207 PRO A CA 1
ATOM 1658 C C . PRO A 1 207 ? -3.116 -11.506 -22.051 1.00 88.50 207 PRO A C 1
ATOM 1660 O O . PRO A 1 207 ? -2.746 -10.459 -21.515 1.00 88.50 207 PRO A O 1
ATOM 1663 N N . VAL A 1 208 ? -2.455 -12.657 -21.885 1.00 91.25 208 VAL A N 1
ATOM 1664 C CA . VAL A 1 208 ? -1.272 -12.777 -21.018 1.00 91.25 208 VAL A CA 1
ATOM 1665 C C . VAL A 1 208 ? -0.109 -11.998 -21.626 1.00 91.25 208 VAL A C 1
ATOM 1667 O O . VAL A 1 208 ? 0.566 -11.218 -20.947 1.00 91.25 208 VAL A O 1
ATOM 1670 N N . GLN A 1 209 ? 0.118 -12.178 -22.929 1.00 92.81 209 GLN A N 1
ATOM 1671 C CA . GLN A 1 209 ? 1.176 -11.470 -23.642 1.00 92.81 209 GLN A CA 1
ATOM 1672 C C . GLN A 1 209 ? 0.868 -9.974 -23.778 1.00 92.81 209 GLN A C 1
ATOM 1674 O O . GLN A 1 209 ? 1.778 -9.152 -23.647 1.00 92.81 209 GLN A O 1
ATOM 1679 N N . ALA A 1 210 ? -0.400 -9.618 -23.993 1.00 93.06 210 ALA A N 1
ATOM 1680 C CA . ALA A 1 210 ? -0.864 -8.240 -24.058 1.00 93.06 210 ALA A CA 1
ATOM 1681 C C . ALA A 1 210 ? -0.569 -7.501 -22.748 1.00 93.06 210 ALA A C 1
ATOM 1683 O O . ALA A 1 210 ? 0.078 -6.452 -22.763 1.00 93.06 210 ALA A O 1
ATOM 1684 N N . PHE A 1 211 ? -0.952 -8.094 -21.612 1.00 95.00 211 PHE A N 1
ATOM 1685 C CA . PHE A 1 211 ? -0.697 -7.527 -20.289 1.00 95.00 211 PHE A CA 1
ATOM 1686 C C . PHE A 1 211 ? 0.800 -7.386 -20.011 1.00 95.00 211 PHE A C 1
ATOM 1688 O O . PHE A 1 211 ? 1.254 -6.323 -19.586 1.00 95.00 211 PHE A O 1
ATOM 1695 N N . LYS A 1 212 ? 1.585 -8.428 -20.318 1.00 94.12 212 LYS A N 1
ATOM 1696 C CA . LYS A 1 212 ? 3.045 -8.412 -20.166 1.00 94.12 212 LYS A CA 1
ATOM 1697 C C . LYS A 1 212 ? 3.699 -7.286 -20.970 1.00 94.12 212 LYS A C 1
ATOM 1699 O O . LYS A 1 212 ? 4.556 -6.578 -20.443 1.00 94.12 212 LYS A O 1
ATOM 1704 N N . ASN A 1 213 ? 3.318 -7.115 -22.233 1.00 93.94 213 ASN A N 1
ATOM 1705 C CA . ASN A 1 213 ? 3.876 -6.066 -23.085 1.00 93.94 213 ASN A CA 1
ATOM 1706 C C . ASN A 1 213 ? 3.484 -4.675 -22.573 1.00 93.94 213 ASN A C 1
ATOM 1708 O O . ASN A 1 213 ? 4.348 -3.815 -22.405 1.00 93.94 213 ASN A O 1
ATOM 1712 N N . TRP A 1 214 ? 2.206 -4.488 -22.238 1.00 95.75 214 TRP A N 1
ATOM 1713 C CA . TRP A 1 214 ? 1.682 -3.241 -21.690 1.00 95.75 214 TRP A CA 1
ATOM 1714 C C . TRP A 1 214 ? 2.405 -2.822 -20.399 1.00 95.75 214 TRP A C 1
ATOM 1716 O O . TRP A 1 214 ? 2.961 -1.723 -20.336 1.00 95.75 214 TRP A O 1
ATOM 1726 N N . ILE A 1 215 ? 2.489 -3.703 -19.396 1.00 95.00 215 ILE A N 1
ATOM 1727 C CA . ILE A 1 215 ? 3.126 -3.373 -18.110 1.00 95.00 215 ILE A CA 1
ATOM 1728 C C . ILE A 1 215 ? 4.636 -3.134 -18.260 1.00 95.00 215 ILE A C 1
ATOM 1730 O O . ILE A 1 215 ? 5.201 -2.292 -17.562 1.00 95.00 215 ILE A O 1
ATOM 1734 N N . THR A 1 216 ? 5.289 -3.810 -19.214 1.00 92.81 216 THR A N 1
ATOM 1735 C CA . THR A 1 216 ? 6.711 -3.590 -19.530 1.00 92.81 216 THR A CA 1
ATOM 1736 C C . THR A 1 216 ? 6.934 -2.197 -20.119 1.00 92.81 216 THR A C 1
ATOM 1738 O O . THR A 1 216 ? 7.852 -1.490 -19.699 1.00 92.81 216 THR A O 1
ATOM 1741 N N . CYS A 1 217 ? 6.078 -1.748 -21.044 1.00 93.25 217 CYS A N 1
ATOM 1742 C CA . CYS A 1 217 ? 6.129 -0.379 -21.559 1.00 93.25 217 CYS A CA 1
ATOM 1743 C C . CYS A 1 217 ? 5.962 0.657 -20.441 1.00 93.25 217 CYS A C 1
ATOM 1745 O O . CYS A 1 217 ? 6.674 1.666 -20.441 1.00 93.25 217 CYS A O 1
ATOM 1747 N N . LEU A 1 218 ? 5.075 0.392 -19.474 1.00 92.81 218 LEU A N 1
ATOM 1748 C CA . LEU A 1 218 ? 4.915 1.244 -18.300 1.00 92.81 218 LEU A CA 1
ATOM 1749 C C . LEU A 1 218 ? 6.158 1.229 -17.405 1.00 92.81 218 LEU A C 1
ATOM 1751 O O . LEU A 1 218 ? 6.615 2.303 -17.043 1.00 92.81 218 LEU A O 1
ATOM 1755 N N . ARG A 1 219 ? 6.773 0.078 -17.086 1.00 90.75 219 ARG A N 1
ATOM 1756 C CA . ARG A 1 219 ? 7.985 0.066 -16.234 1.00 90.75 219 ARG A CA 1
ATOM 1757 C C . ARG A 1 219 ? 9.160 0.828 -16.806 1.00 90.75 219 ARG A C 1
ATOM 1759 O O . ARG A 1 219 ? 9.863 1.491 -16.052 1.00 90.75 219 ARG A O 1
ATOM 1766 N N . VAL A 1 220 ? 9.385 0.728 -18.110 1.00 90.81 220 VAL A N 1
ATOM 1767 C CA . VAL A 1 220 ? 10.530 1.392 -18.747 1.00 90.81 220 VAL A CA 1
ATOM 1768 C C . VAL A 1 220 ? 10.386 2.917 -18.696 1.00 90.81 220 VAL A C 1
ATOM 1770 O O . VAL A 1 220 ? 11.383 3.622 -18.548 1.00 90.81 220 VAL A O 1
ATOM 1773 N N . ASN A 1 221 ? 9.157 3.430 -18.816 1.00 88.81 221 ASN A N 1
ATOM 1774 C CA . ASN A 1 221 ? 8.908 4.861 -19.013 1.00 88.81 221 ASN A CA 1
ATOM 1775 C C . ASN A 1 221 ? 8.257 5.565 -17.816 1.00 88.81 221 ASN A C 1
ATOM 1777 O O . ASN A 1 221 ? 8.288 6.790 -17.764 1.00 88.81 221 ASN A O 1
ATOM 1781 N N . CYS A 1 222 ? 7.670 4.822 -16.877 1.00 89.31 222 CYS A N 1
ATOM 1782 C CA . CYS A 1 222 ? 6.890 5.359 -15.768 1.00 89.31 222 CYS A CA 1
ATOM 1783 C C . CYS A 1 222 ? 7.406 4.854 -14.418 1.00 89.31 222 CYS A C 1
ATOM 1785 O O . CYS A 1 222 ? 7.710 3.672 -14.230 1.00 89.31 222 CYS A O 1
ATOM 1787 N N . GLU A 1 223 ? 7.422 5.747 -13.434 1.00 86.75 223 GLU A N 1
ATOM 1788 C CA . GLU A 1 223 ? 7.723 5.421 -12.043 1.00 86.75 223 GLU A CA 1
ATOM 1789 C C . GLU A 1 223 ? 6.604 4.589 -11.401 1.00 86.75 223 GLU A C 1
ATOM 1791 O O . GLU A 1 223 ? 6.898 3.672 -10.628 1.00 86.75 223 GLU A O 1
ATOM 1796 N N . SER A 1 224 ? 5.347 4.856 -11.777 1.00 89.31 224 SER A N 1
ATOM 1797 C CA . SER A 1 224 ? 4.130 4.186 -11.305 1.00 89.31 224 SER A CA 1
ATOM 1798 C C . SER A 1 224 ? 3.338 3.537 -12.447 1.00 89.31 224 SER A C 1
ATOM 1800 O O . SER A 1 224 ? 3.442 3.921 -13.613 1.00 89.31 224 SER A O 1
ATOM 1802 N N . ALA A 1 225 ? 2.557 2.513 -12.112 1.00 92.06 225 ALA A N 1
ATOM 1803 C CA . ALA A 1 225 ? 1.684 1.811 -13.035 1.00 92.06 225 ALA A CA 1
ATOM 1804 C C . ALA A 1 225 ? 0.437 2.663 -13.268 1.00 92.06 225 ALA A C 1
ATOM 1806 O O . ALA A 1 225 ? -0.324 2.942 -12.338 1.00 92.06 225 ALA A O 1
ATOM 1807 N N . ILE A 1 226 ? 0.248 3.084 -14.513 1.00 91.69 226 ILE A N 1
ATOM 1808 C CA . ILE A 1 226 ? -0.802 4.017 -14.912 1.00 91.69 226 ILE A CA 1
ATOM 1809 C C . ILE A 1 226 ? -2.073 3.235 -15.268 1.00 91.69 226 ILE A C 1
ATOM 1811 O O . ILE A 1 226 ? -1.994 2.318 -16.090 1.00 91.69 226 ILE A O 1
ATOM 1815 N N . PRO A 1 227 ? -3.245 3.572 -14.705 1.00 91.12 227 PRO A N 1
ATOM 1816 C CA . PRO A 1 227 ? -4.470 2.823 -14.959 1.00 91.12 227 PRO A CA 1
ATOM 1817 C C . PRO A 1 227 ? -4.970 2.930 -16.402 1.00 91.12 227 PRO A C 1
ATOM 1819 O O . PRO A 1 227 ? -4.766 3.941 -17.075 1.00 91.12 227 PRO A O 1
ATOM 1822 N N . VAL A 1 228 ? -5.668 1.879 -16.838 1.00 91.50 228 VAL A N 1
ATOM 1823 C CA . VAL A 1 228 ? -6.461 1.854 -18.073 1.00 91.50 228 VAL A CA 1
ATOM 1824 C C . VAL A 1 228 ? -7.859 2.393 -17.771 1.00 91.50 228 VAL A C 1
ATOM 1826 O O . VAL A 1 228 ? -8.483 2.008 -16.780 1.00 91.50 228 VAL A O 1
ATOM 1829 N N . LEU A 1 229 ? -8.349 3.290 -18.622 1.00 88.19 229 LEU A N 1
ATOM 1830 C CA . LEU A 1 229 ? -9.692 3.846 -18.544 1.00 88.19 229 LEU A CA 1
ATOM 1831 C C . LEU A 1 229 ? -10.642 2.962 -19.357 1.00 88.19 229 LEU A C 1
ATOM 1833 O O . LEU A 1 229 ? -10.587 2.940 -20.584 1.00 88.19 229 LEU A O 1
ATOM 1837 N N . PHE A 1 230 ? -11.519 2.233 -18.671 1.00 84.00 230 PHE A N 1
ATOM 1838 C CA . PHE A 1 230 ? -12.555 1.430 -19.318 1.00 84.00 230 PHE A CA 1
ATOM 1839 C C . PHE A 1 230 ? -13.846 2.235 -19.474 1.00 84.00 230 PHE A C 1
ATOM 1841 O O . PHE A 1 230 ? -14.289 2.902 -18.537 1.00 84.00 230 PHE A O 1
ATOM 1848 N N . GLU A 1 231 ? -14.466 2.138 -20.648 1.00 75.00 231 GLU A N 1
ATOM 1849 C CA . GLU A 1 231 ? -15.822 2.643 -20.878 1.00 75.00 231 GLU A CA 1
ATOM 1850 C C . GLU A 1 231 ? -16.844 1.797 -20.097 1.00 75.00 231 GLU A C 1
ATOM 1852 O O . GLU A 1 231 ? -16.604 0.625 -19.794 1.00 75.00 231 GLU A O 1
ATOM 1857 N N . LEU A 1 232 ? -17.990 2.395 -19.750 1.00 65.94 232 LEU A N 1
ATOM 1858 C CA . LEU A 1 232 ? -19.006 1.774 -18.885 1.00 65.94 232 LEU A CA 1
ATOM 1859 C C . LEU A 1 232 ? -19.606 0.478 -19.462 1.00 65.94 232 LEU A C 1
ATOM 1861 O O . LEU A 1 232 ? -20.091 -0.365 -18.712 1.00 65.94 232 LEU A O 1
ATOM 1865 N N . ASP A 1 233 ? -19.587 0.314 -20.781 1.00 67.25 233 ASP A N 1
ATOM 1866 C CA . ASP A 1 233 ? -20.114 -0.841 -21.510 1.00 67.25 233 ASP A CA 1
ATOM 1867 C C . ASP A 1 233 ? -19.072 -1.957 -21.729 1.00 67.25 233 ASP A C 1
ATOM 1869 O O . ASP A 1 233 ? -19.435 -3.096 -22.040 1.00 67.25 233 ASP A O 1
ATOM 1873 N N . LYS A 1 234 ? -17.784 -1.696 -21.474 1.00 76.62 234 LYS A N 1
ATOM 1874 C CA . LYS A 1 234 ? -16.672 -2.647 -21.669 1.00 76.62 234 LYS A CA 1
ATOM 1875 C C . LYS A 1 234 ? -16.418 -3.556 -20.464 1.00 76.62 234 LYS A C 1
ATOM 1877 O O . LYS A 1 234 ? -15.278 -3.817 -20.080 1.00 76.62 234 LYS A O 1
ATOM 1882 N N . ASN A 1 235 ? -17.485 -4.101 -19.882 1.00 77.81 235 ASN A N 1
ATOM 1883 C CA . ASN A 1 235 ? -17.396 -4.929 -18.673 1.00 77.81 235 ASN A CA 1
ATOM 1884 C C . ASN A 1 235 ? -16.532 -6.183 -18.863 1.00 77.81 235 ASN A C 1
ATOM 1886 O O . ASN A 1 235 ? -15.747 -6.516 -17.982 1.00 77.81 235 ASN A O 1
ATOM 1890 N N . LYS A 1 236 ? -16.627 -6.849 -20.022 1.00 84.00 236 LYS A N 1
ATOM 1891 C CA . LYS A 1 236 ? -15.841 -8.060 -20.303 1.00 84.00 236 LYS A CA 1
ATOM 1892 C C . LYS A 1 236 ? -14.341 -7.771 -20.378 1.00 84.00 236 LYS A C 1
ATOM 1894 O O . LYS A 1 236 ? -13.567 -8.431 -19.702 1.00 84.00 236 LYS A O 1
ATOM 1899 N N . GLU A 1 237 ? -13.949 -6.772 -21.166 1.00 85.62 237 GLU A N 1
ATOM 1900 C CA . GLU A 1 237 ? -12.539 -6.398 -21.334 1.00 85.62 237 GLU A CA 1
ATOM 1901 C C . GLU A 1 237 ? -11.902 -6.020 -19.996 1.00 85.62 237 GLU A C 1
ATOM 1903 O O . GLU A 1 237 ? -10.780 -6.409 -19.679 1.00 85.62 237 GLU A O 1
ATOM 1908 N N . ARG A 1 238 ? -12.664 -5.301 -19.177 1.00 88.56 238 ARG A N 1
ATOM 1909 C CA . ARG A 1 238 ? -12.252 -4.932 -17.838 1.00 88.56 238 ARG A CA 1
ATOM 1910 C C . ARG A 1 238 ? -12.091 -6.142 -16.911 1.00 88.56 238 ARG A C 1
ATOM 1912 O O . ARG A 1 238 ? -11.141 -6.179 -16.131 1.00 88.56 238 ARG A O 1
ATOM 1919 N N . THR A 1 239 ? -13.001 -7.115 -16.970 1.00 88.19 239 THR A N 1
ATOM 1920 C CA . THR A 1 239 ? -12.859 -8.376 -16.228 1.00 88.19 239 THR A CA 1
ATOM 1921 C C . THR A 1 239 ? -11.604 -9.123 -16.670 1.00 88.19 239 THR A C 1
ATOM 1923 O O . THR A 1 239 ? -10.805 -9.488 -15.812 1.00 88.19 239 THR A O 1
ATOM 1926 N N . ASP A 1 240 ? -11.387 -9.266 -17.979 1.00 88.50 240 ASP A N 1
ATOM 1927 C CA . ASP A 1 240 ? -10.210 -9.940 -18.538 1.00 88.50 240 ASP A CA 1
ATOM 1928 C C . ASP A 1 240 ? -8.912 -9.245 -18.074 1.00 88.50 240 ASP A C 1
ATOM 1930 O O . ASP A 1 240 ? -7.982 -9.900 -17.601 1.00 88.50 240 ASP A O 1
ATOM 1934 N N . PHE A 1 241 ? -8.868 -7.907 -18.106 1.00 93.31 241 PHE A N 1
ATOM 1935 C CA . PHE A 1 241 ? -7.740 -7.123 -17.592 1.00 93.31 241 PHE A CA 1
ATOM 1936 C C . PHE A 1 241 ? -7.499 -7.350 -16.093 1.00 93.31 241 PHE A C 1
ATOM 1938 O O . PHE A 1 241 ? -6.365 -7.573 -15.671 1.00 93.31 241 PHE A O 1
ATOM 1945 N N . ASN A 1 242 ? -8.557 -7.316 -15.279 1.00 94.06 242 ASN A N 1
ATOM 1946 C CA . ASN A 1 242 ? -8.468 -7.530 -13.835 1.00 94.06 242 ASN A CA 1
ATOM 1947 C C . ASN A 1 242 ? -7.991 -8.951 -13.484 1.00 94.06 242 ASN A C 1
ATOM 1949 O O . ASN A 1 242 ? -7.241 -9.129 -12.523 1.00 94.06 242 ASN A O 1
ATOM 1953 N N . GLU A 1 243 ? -8.393 -9.964 -14.255 1.00 93.12 243 GLU A N 1
ATOM 1954 C CA . GLU A 1 243 ? -7.887 -11.333 -14.112 1.00 93.12 243 GLU A CA 1
ATOM 1955 C C . GLU A 1 243 ? -6.380 -11.407 -14.394 1.00 93.12 243 GLU A C 1
ATOM 1957 O O . GLU A 1 243 ? -5.637 -11.984 -13.594 1.00 93.12 243 GLU A O 1
ATOM 1962 N N . GLN A 1 244 ? -5.906 -10.762 -15.467 1.00 95.06 244 GLN A N 1
ATOM 1963 C CA . GLN A 1 244 ? -4.473 -10.702 -15.775 1.00 95.06 244 GLN A CA 1
ATOM 1964 C C . GLN A 1 244 ? -3.684 -9.917 -14.722 1.00 95.06 244 GLN A C 1
ATOM 1966 O O . GLN A 1 244 ? -2.619 -10.365 -14.299 1.00 95.06 244 GLN A O 1
ATOM 1971 N N . LEU A 1 245 ? -4.215 -8.790 -14.236 1.00 96.25 245 LEU A N 1
ATOM 1972 C CA . LEU A 1 245 ? -3.583 -8.003 -13.177 1.00 96.25 245 LEU A CA 1
ATOM 1973 C C . LEU A 1 245 ? -3.448 -8.808 -11.881 1.00 96.25 245 LEU A C 1
ATOM 1975 O O . LEU A 1 245 ? -2.368 -8.832 -11.292 1.00 96.25 245 LEU A O 1
ATOM 1979 N N . ALA A 1 246 ? -4.498 -9.517 -11.459 1.00 95.88 246 ALA A N 1
ATOM 1980 C CA . ALA A 1 246 ? -4.433 -10.379 -10.282 1.00 95.88 246 ALA A CA 1
ATOM 1981 C C . ALA A 1 246 ? -3.401 -11.504 -10.449 1.00 95.88 246 ALA A C 1
ATOM 1983 O O . ALA A 1 246 ? -2.602 -11.743 -9.543 1.00 95.88 246 ALA A O 1
ATOM 1984 N N . ALA A 1 247 ? -3.365 -12.155 -11.617 1.00 95.38 247 ALA A N 1
ATOM 1985 C CA . ALA A 1 247 ? -2.375 -13.185 -11.921 1.00 95.38 247 ALA A CA 1
ATOM 1986 C C . ALA A 1 247 ? -0.940 -12.628 -11.938 1.00 95.38 247 ALA A C 1
ATOM 1988 O O . ALA A 1 247 ? -0.009 -13.281 -11.464 1.00 95.38 247 ALA A O 1
ATOM 1989 N N . TRP A 1 248 ? -0.747 -11.412 -12.448 1.00 95.19 248 TRP A N 1
ATOM 1990 C CA . TRP A 1 248 ? 0.554 -10.750 -12.487 1.00 95.19 248 TRP A CA 1
ATOM 1991 C C . TRP A 1 248 ? 1.052 -10.391 -11.084 1.00 95.19 248 TRP A C 1
ATOM 1993 O O . TRP A 1 248 ? 2.146 -10.786 -10.688 1.00 95.19 248 TRP A O 1
ATOM 2003 N N . VAL A 1 249 ? 0.208 -9.721 -10.297 1.00 95.50 249 VAL A N 1
ATOM 2004 C CA . VAL A 1 249 ? 0.457 -9.362 -8.891 1.00 95.50 249 VAL A CA 1
ATOM 2005 C C . VAL A 1 249 ? 0.714 -10.613 -8.041 1.00 95.50 249 VAL A C 1
ATOM 2007 O O . VAL A 1 249 ? 1.558 -10.599 -7.146 1.00 95.50 249 VAL A O 1
ATOM 2010 N N . ALA A 1 250 ? 0.047 -11.732 -8.334 1.00 95.38 250 ALA A N 1
ATOM 2011 C CA . ALA A 1 250 ? 0.303 -12.993 -7.647 1.00 95.38 250 ALA A CA 1
ATOM 2012 C C . ALA A 1 250 ? 1.732 -13.513 -7.883 1.00 95.38 250 ALA A C 1
ATOM 2014 O O . ALA A 1 250 ? 2.353 -14.037 -6.956 1.00 95.38 250 ALA A O 1
ATOM 2015 N N . ASN A 1 251 ? 2.274 -13.352 -9.086 1.00 94.94 251 ASN A N 1
ATOM 2016 C CA . ASN A 1 251 ? 3.580 -13.900 -9.452 1.00 94.94 251 ASN A CA 1
ATOM 2017 C C . ASN A 1 251 ? 4.755 -12.936 -9.218 1.00 94.94 251 ASN A C 1
ATOM 2019 O O . ASN A 1 251 ? 5.908 -13.348 -9.330 1.00 94.94 251 ASN A O 1
ATOM 2023 N N . ASP A 1 252 ? 4.490 -11.674 -8.881 1.00 95.25 252 ASP A N 1
ATOM 2024 C CA . ASP A 1 252 ? 5.537 -10.687 -8.627 1.00 95.25 252 ASP A CA 1
ATOM 2025 C C . ASP A 1 252 ? 6.201 -10.899 -7.253 1.00 95.25 252 ASP A C 1
ATOM 2027 O O . ASP A 1 252 ? 5.584 -10.728 -6.196 1.00 95.25 252 ASP A O 1
ATOM 2031 N N . SER A 1 253 ? 7.489 -11.250 -7.262 1.00 92.31 253 SER A N 1
ATOM 2032 C CA . SER A 1 253 ? 8.270 -11.502 -6.048 1.00 92.31 253 SER A CA 1
ATOM 2033 C C . SER A 1 253 ? 8.516 -10.249 -5.207 1.00 92.31 253 SER A C 1
ATOM 2035 O O . SER A 1 253 ? 8.710 -10.370 -4.000 1.00 92.31 253 SER A O 1
ATOM 2037 N N . ALA A 1 254 ? 8.490 -9.045 -5.793 1.00 93.06 254 ALA A N 1
ATOM 2038 C CA . ALA A 1 254 ? 8.653 -7.808 -5.026 1.00 93.06 254 ALA A CA 1
ATOM 2039 C C . ALA A 1 254 ? 7.503 -7.619 -4.020 1.00 93.06 254 ALA A C 1
ATOM 2041 O O . ALA A 1 254 ? 7.703 -7.082 -2.935 1.00 93.06 254 ALA A O 1
ATOM 2042 N N . LEU A 1 255 ? 6.313 -8.140 -4.336 1.00 94.81 255 LEU A N 1
ATOM 2043 C CA . LEU A 1 255 ? 5.141 -8.080 -3.459 1.00 94.81 255 LEU A CA 1
ATOM 2044 C C . LEU A 1 255 ? 5.170 -9.100 -2.312 1.00 94.81 255 LEU A C 1
ATOM 2046 O O . LEU A 1 255 ? 4.413 -8.962 -1.349 1.00 94.81 255 LEU A O 1
ATOM 2050 N N . GLN A 1 256 ? 6.037 -10.110 -2.408 1.00 92.94 256 GLN A N 1
ATOM 2051 C CA . GLN A 1 256 ? 6.254 -11.127 -1.373 1.00 92.94 256 GLN A CA 1
ATOM 2052 C C . GLN A 1 256 ? 7.304 -10.704 -0.338 1.00 92.94 256 GLN A C 1
ATOM 2054 O O . GLN A 1 256 ? 7.457 -11.379 0.678 1.00 92.94 256 GLN A O 1
ATOM 2059 N N . GLN A 1 257 ? 8.027 -9.605 -0.578 1.00 91.62 257 GLN A N 1
ATOM 2060 C CA . GLN A 1 257 ? 9.009 -9.084 0.370 1.00 91.62 257 GLN A CA 1
ATOM 2061 C C . GLN A 1 257 ? 8.351 -8.757 1.719 1.00 91.62 257 GLN A C 1
ATOM 2063 O O . GLN A 1 257 ? 7.158 -8.448 1.797 1.00 91.62 257 GLN A O 1
ATOM 2068 N N . THR A 1 258 ? 9.133 -8.829 2.796 1.00 90.88 258 THR A N 1
ATOM 2069 C CA . THR A 1 258 ? 8.648 -8.491 4.139 1.00 90.88 258 THR A CA 1
ATOM 2070 C C . THR A 1 258 ? 8.492 -6.981 4.297 1.00 90.88 258 THR A C 1
ATOM 2072 O O . THR A 1 258 ? 9.160 -6.188 3.625 1.00 90.88 258 THR A O 1
ATOM 2075 N N . VAL A 1 259 ? 7.652 -6.558 5.244 1.00 88.00 259 VAL A N 1
ATOM 2076 C CA . VAL A 1 259 ? 7.517 -5.130 5.575 1.00 88.00 259 VAL A CA 1
ATOM 2077 C C . VAL A 1 259 ? 8.834 -4.566 6.121 1.00 88.00 259 VAL A C 1
ATOM 2079 O O . VAL A 1 259 ? 9.135 -3.395 5.917 1.00 88.00 259 VAL A O 1
ATOM 2082 N N . THR A 1 260 ? 9.687 -5.396 6.725 1.00 89.75 260 THR A N 1
ATOM 2083 C CA . THR A 1 260 ? 11.045 -5.014 7.133 1.00 89.75 260 THR A CA 1
ATOM 2084 C C . THR A 1 260 ? 11.891 -4.525 5.958 1.00 89.75 260 THR A C 1
ATOM 2086 O O . THR A 1 260 ? 12.572 -3.508 6.072 1.00 89.75 260 THR A O 1
ATOM 2089 N N . VAL A 1 261 ? 11.845 -5.214 4.812 1.00 92.19 261 VAL A N 1
ATOM 2090 C CA . VAL A 1 261 ? 12.571 -4.787 3.603 1.00 92.19 261 VAL A CA 1
ATOM 2091 C C . VAL A 1 261 ? 12.020 -3.453 3.101 1.00 92.19 261 VAL A C 1
ATOM 2093 O O . VAL A 1 261 ? 12.798 -2.560 2.769 1.00 92.19 261 VAL A O 1
ATOM 2096 N N . LEU A 1 262 ? 10.697 -3.277 3.127 1.00 90.75 262 LEU A N 1
ATOM 2097 C CA . LEU A 1 262 ? 10.047 -2.015 2.769 1.00 90.75 262 LEU A CA 1
ATOM 2098 C C . LEU A 1 262 ? 10.466 -0.857 3.693 1.00 90.75 262 LEU A C 1
ATOM 2100 O O . LEU A 1 262 ? 10.763 0.242 3.220 1.00 90.75 262 LEU A O 1
ATOM 2104 N N . GLN A 1 263 ? 10.557 -1.105 5.004 1.00 89.88 263 GLN A N 1
ATOM 2105 C CA . GLN A 1 263 ? 11.077 -0.130 5.963 1.00 89.88 263 GLN A CA 1
ATOM 2106 C C . GLN A 1 263 ? 12.512 0.257 5.600 1.00 89.88 263 GLN A C 1
ATOM 2108 O O . GLN A 1 263 ? 12.787 1.448 5.477 1.00 89.88 263 GLN A O 1
ATOM 2113 N N . LYS A 1 264 ? 13.405 -0.715 5.348 1.00 92.56 264 LYS A N 1
ATOM 2114 C CA . LYS A 1 264 ? 14.790 -0.446 4.919 1.00 92.56 264 LYS A CA 1
ATOM 2115 C C . LYS A 1 264 ? 14.853 0.394 3.641 1.00 92.56 264 LYS A C 1
ATOM 2117 O O . LYS A 1 264 ? 15.622 1.350 3.610 1.00 92.56 264 LYS A O 1
ATOM 2122 N N . GLN A 1 265 ? 14.027 0.092 2.631 1.00 93.44 265 GLN A N 1
ATOM 2123 C CA . GLN A 1 265 ? 13.923 0.891 1.397 1.00 93.44 265 GLN A CA 1
ATOM 2124 C C . GLN A 1 265 ? 13.616 2.359 1.715 1.00 93.44 265 GLN A C 1
ATOM 2126 O O . GLN A 1 265 ? 14.337 3.254 1.275 1.00 93.44 265 GLN A O 1
ATOM 2131 N N . SER A 1 266 ? 12.610 2.603 2.558 1.00 91.06 266 SER A N 1
ATOM 2132 C CA . SER A 1 266 ? 12.245 3.949 3.011 1.00 91.06 266 SER A CA 1
ATOM 2133 C C . SER A 1 266 ? 13.403 4.662 3.729 1.00 91.06 266 SER A C 1
ATOM 2135 O O . SER A 1 266 ? 13.731 5.808 3.402 1.00 91.06 266 SER A O 1
ATOM 2137 N N . GLN A 1 267 ? 14.083 3.976 4.660 1.00 91.19 267 GLN A N 1
ATOM 2138 C CA . GLN A 1 267 ? 15.219 4.558 5.392 1.00 91.19 267 GLN A CA 1
ATOM 2139 C C . GLN A 1 267 ? 16.390 4.873 4.467 1.00 91.19 267 GLN A C 1
ATOM 2141 O O . GLN A 1 267 ? 17.026 5.918 4.606 1.00 91.19 267 GLN A O 1
ATOM 2146 N N . ASN A 1 268 ? 16.663 3.992 3.506 1.00 93.00 268 ASN A N 1
ATOM 2147 C CA . ASN A 1 268 ? 17.734 4.187 2.545 1.00 93.00 268 ASN A CA 1
ATOM 2148 C C . ASN A 1 268 ? 17.468 5.405 1.642 1.00 93.00 268 ASN A C 1
ATOM 2150 O O . ASN A 1 268 ? 18.394 6.127 1.280 1.00 93.00 268 ASN A O 1
ATOM 2154 N N . GLU A 1 269 ? 16.216 5.674 1.273 1.00 91.06 269 GLU A N 1
ATOM 2155 C CA . GLU A 1 269 ? 15.867 6.846 0.462 1.00 91.06 269 GLU A CA 1
ATOM 2156 C C . GLU A 1 269 ? 16.009 8.172 1.226 1.00 91.06 269 GLU A C 1
ATOM 2158 O O . GLU A 1 269 ? 16.388 9.183 0.632 1.00 91.06 269 GLU A O 1
ATOM 2163 N N . GLN A 1 270 ? 15.740 8.182 2.535 1.00 87.56 270 GLN A N 1
ATOM 2164 C CA . GLN A 1 270 ? 15.628 9.420 3.322 1.00 87.56 270 GLN A CA 1
ATOM 2165 C C . GLN A 1 270 ? 16.821 9.713 4.225 1.00 87.56 270 GLN A C 1
ATOM 2167 O O . GLN A 1 270 ? 17.230 10.864 4.357 1.00 87.56 270 GLN A O 1
ATOM 2172 N N . ALA A 1 271 ? 17.363 8.683 4.865 1.00 87.25 271 ALA A N 1
ATOM 2173 C CA . ALA A 1 271 ? 18.248 8.823 6.013 1.00 87.25 271 ALA A CA 1
ATOM 2174 C C . ALA A 1 271 ? 19.499 7.943 5.917 1.00 87.25 271 ALA A C 1
ATOM 2176 O O . ALA A 1 271 ? 20.209 7.794 6.908 1.00 87.25 271 ALA A O 1
ATOM 2177 N N . PHE A 1 272 ? 19.823 7.394 4.741 1.00 90.88 272 PHE A N 1
ATOM 2178 C CA . PHE A 1 272 ? 20.954 6.475 4.597 1.00 90.88 272 PHE A CA 1
ATOM 2179 C C . PHE A 1 272 ? 22.275 7.044 5.122 1.00 90.88 272 PHE A C 1
ATOM 2181 O O . PHE A 1 272 ? 23.010 6.337 5.802 1.00 90.88 272 PHE A O 1
ATOM 2188 N N . GLN A 1 273 ? 22.545 8.335 4.895 1.00 89.38 273 GLN A N 1
ATOM 2189 C CA . GLN A 1 273 ? 23.721 9.021 5.446 1.00 89.38 273 GLN A CA 1
ATOM 2190 C C . GLN A 1 273 ? 23.813 8.900 6.977 1.00 89.38 273 GLN A C 1
ATOM 2192 O O . GLN A 1 273 ? 24.904 8.685 7.497 1.00 89.38 273 GLN A O 1
ATOM 2197 N N . HIS A 1 274 ? 22.689 9.025 7.688 1.00 87.56 274 HIS A N 1
ATOM 2198 C CA . HIS A 1 274 ? 22.637 8.901 9.148 1.00 87.56 274 HIS A CA 1
ATOM 2199 C C . HIS A 1 274 ? 22.838 7.456 9.614 1.00 87.56 274 HIS A C 1
ATOM 2201 O O . HIS A 1 274 ? 23.346 7.242 10.709 1.00 87.56 274 HIS A O 1
ATOM 2207 N N . ILE A 1 275 ? 22.493 6.477 8.773 1.00 89.62 275 ILE A N 1
ATOM 2208 C CA . ILE A 1 275 ? 22.717 5.053 9.047 1.00 89.62 275 ILE A CA 1
ATOM 2209 C C . ILE A 1 275 ? 24.199 4.706 8.897 1.00 89.62 275 ILE A C 1
ATOM 2211 O O . ILE A 1 275 ? 24.754 4.015 9.736 1.00 89.62 275 ILE A O 1
ATOM 2215 N N . VAL A 1 276 ? 24.871 5.174 7.840 1.00 89.56 276 VAL A N 1
ATOM 2216 C CA . VAL A 1 276 ? 26.274 4.794 7.565 1.00 89.56 276 VAL A CA 1
ATOM 2217 C C . VAL A 1 276 ? 27.313 5.684 8.252 1.00 89.56 276 VAL A C 1
ATOM 2219 O O . VAL A 1 276 ? 28.489 5.327 8.324 1.00 89.56 276 VAL A O 1
ATOM 2222 N N . SER A 1 277 ? 26.909 6.855 8.737 1.00 86.75 277 SER A N 1
ATOM 2223 C CA . SER A 1 277 ? 27.753 7.782 9.501 1.00 86.75 277 SER A CA 1
ATOM 2224 C C . SER A 1 277 ? 26.960 8.334 10.688 1.00 86.75 277 SER A C 1
ATOM 2226 O O . SER A 1 277 ? 26.533 9.492 10.654 1.00 86.75 277 SER A O 1
ATOM 2228 N N . PRO A 1 278 ? 26.699 7.494 11.705 1.00 85.38 278 PRO A N 1
ATOM 2229 C CA . PRO A 1 278 ? 25.905 7.892 12.855 1.00 85.38 278 PRO A CA 1
ATOM 2230 C C . PRO A 1 278 ? 26.643 8.933 13.704 1.00 85.38 278 PRO A C 1
ATOM 2232 O O . PRO A 1 278 ? 27.852 8.847 13.922 1.00 85.38 278 PRO A O 1
ATOM 2235 N N . VAL A 1 279 ? 25.891 9.909 14.210 1.00 84.94 279 VAL A N 1
ATOM 2236 C CA . VAL A 1 279 ? 26.381 10.952 15.120 1.00 84.94 279 VAL A CA 1
ATOM 2237 C C . VAL A 1 279 ? 25.448 11.063 16.321 1.00 84.94 279 VAL A C 1
ATOM 2239 O O . VAL A 1 279 ? 24.233 10.924 16.189 1.00 84.94 279 VAL A O 1
ATOM 2242 N N . LEU A 1 280 ? 26.012 11.315 17.497 1.00 83.31 280 LEU A N 1
ATOM 2243 C CA . LEU A 1 280 ? 25.284 11.591 18.728 1.00 83.31 280 LEU A CA 1
ATOM 2244 C C . LEU A 1 280 ? 25.360 13.087 19.026 1.00 83.31 280 LEU A C 1
ATOM 2246 O O . LEU A 1 280 ? 26.426 13.591 19.368 1.00 83.31 280 LEU A O 1
ATOM 2250 N N . THR A 1 281 ? 24.231 13.786 18.960 1.00 80.19 281 THR A N 1
ATOM 2251 C CA . THR A 1 281 ? 24.141 15.186 19.394 1.00 80.19 281 THR A CA 1
ATOM 2252 C C . THR A 1 281 ? 23.621 15.249 20.829 1.00 80.19 281 THR A C 1
ATOM 2254 O O . THR A 1 281 ? 22.511 14.807 21.118 1.00 80.19 281 THR A O 1
ATOM 2257 N N . ARG A 1 282 ? 24.426 15.792 21.743 1.00 78.31 282 ARG A N 1
ATOM 2258 C CA . ARG A 1 282 ? 24.068 16.054 23.141 1.00 78.31 282 ARG A CA 1
ATOM 2259 C C . ARG A 1 282 ? 23.679 17.512 23.298 1.00 78.31 282 ARG A C 1
ATOM 2261 O O . ARG A 1 282 ? 24.476 18.385 22.980 1.00 78.31 282 ARG A O 1
ATOM 2268 N N . PHE A 1 283 ? 22.486 17.765 23.824 1.00 76.31 283 PHE A N 1
ATOM 2269 C CA . PHE A 1 283 ? 22.023 19.108 24.166 1.00 76.31 283 PHE A CA 1
ATOM 2270 C C . PHE A 1 283 ? 22.182 19.334 25.671 1.00 76.31 283 PHE A C 1
ATOM 2272 O O . PHE A 1 283 ? 21.515 18.684 26.475 1.00 76.31 283 PHE A O 1
ATOM 2279 N N . ASN A 1 284 ? 23.054 20.260 26.061 1.00 69.25 284 ASN A N 1
ATOM 2280 C CA . ASN A 1 284 ? 23.256 20.642 27.454 1.00 69.25 284 ASN A CA 1
ATOM 2281 C C . ASN A 1 284 ? 22.268 21.744 27.836 1.00 69.25 284 ASN A C 1
ATOM 2283 O O . ASN A 1 284 ? 22.549 22.934 27.718 1.00 69.25 284 ASN A O 1
ATOM 2287 N N . ILE A 1 285 ? 21.088 21.346 28.302 1.00 67.56 285 ILE A N 1
ATOM 2288 C CA . ILE A 1 285 ? 20.080 22.295 28.777 1.00 67.56 285 ILE A CA 1
ATOM 2289 C C . ILE A 1 285 ? 20.469 22.741 30.189 1.00 67.56 285 ILE A C 1
ATOM 2291 O O . ILE A 1 285 ? 20.237 22.027 31.164 1.00 67.56 285 ILE A O 1
ATOM 2295 N N . ASN A 1 286 ? 21.072 23.924 30.303 1.00 61.12 286 ASN A N 1
ATOM 2296 C CA . ASN A 1 286 ? 21.397 24.519 31.594 1.00 61.12 286 ASN A CA 1
ATOM 2297 C C . ASN A 1 286 ? 20.258 25.449 32.034 1.00 61.12 286 ASN A C 1
ATOM 2299 O O . ASN A 1 286 ? 20.125 26.569 31.542 1.00 61.12 286 ASN A O 1
ATOM 2303 N N . ILE A 1 287 ? 19.400 24.965 32.932 1.00 58.09 287 ILE A N 1
ATOM 2304 C CA . ILE A 1 287 ? 18.264 25.736 33.448 1.00 58.09 287 ILE A CA 1
ATOM 2305 C C . ILE A 1 287 ? 18.763 26.603 34.605 1.00 58.09 287 ILE A C 1
ATOM 2307 O O . ILE A 1 287 ? 18.811 26.164 35.754 1.00 58.09 287 ILE A O 1
ATOM 2311 N N . ASN A 1 288 ? 19.151 27.843 34.307 1.00 63.12 288 ASN A N 1
ATOM 2312 C CA . ASN A 1 288 ? 19.515 28.811 35.336 1.00 63.12 288 ASN A CA 1
ATOM 2313 C C . ASN A 1 288 ? 18.287 29.637 35.745 1.00 63.12 288 ASN A C 1
ATOM 2315 O O . ASN A 1 288 ? 17.821 30.499 35.005 1.00 63.12 288 ASN A O 1
ATOM 2319 N N . ILE A 1 289 ? 17.786 29.377 36.954 1.00 59.94 289 ILE A N 1
ATOM 2320 C CA . ILE A 1 289 ? 16.576 30.000 37.517 1.00 59.94 289 ILE A CA 1
ATOM 2321 C C . ILE A 1 289 ? 16.762 31.518 37.757 1.00 59.94 289 ILE A C 1
ATOM 2323 O O . ILE A 1 289 ? 15.782 32.240 37.905 1.00 59.94 289 ILE A O 1
ATOM 2327 N N . ASN A 1 290 ? 18.004 32.024 37.735 1.00 57.62 290 ASN A N 1
ATOM 2328 C CA . ASN A 1 290 ? 18.339 33.419 38.045 1.00 57.62 290 ASN A CA 1
ATOM 2329 C C . ASN A 1 290 ? 18.805 34.259 36.838 1.00 57.62 290 ASN A C 1
ATOM 2331 O O . ASN A 1 290 ? 19.288 35.374 37.037 1.00 57.62 290 ASN A O 1
ATOM 2335 N N . SER A 1 291 ? 18.718 33.758 35.600 1.00 54.34 291 SER A N 1
ATOM 2336 C CA . SER A 1 291 ? 19.131 34.521 34.412 1.00 54.34 291 SER A CA 1
ATOM 2337 C C . SER A 1 291 ? 17.976 34.765 33.441 1.00 54.34 291 SER A C 1
ATOM 2339 O O . SER A 1 291 ? 17.473 33.822 32.842 1.00 54.34 291 SER A O 1
ATOM 2341 N N . ASP A 1 292 ? 17.661 36.037 33.175 1.00 53.22 292 ASP A N 1
ATOM 2342 C CA . ASP A 1 292 ? 16.690 36.494 32.155 1.00 53.22 292 ASP A CA 1
ATOM 2343 C C . ASP A 1 292 ? 17.130 36.238 30.696 1.00 53.22 292 ASP A C 1
ATOM 2345 O O . ASP A 1 292 ? 16.532 36.741 29.745 1.00 53.22 292 ASP A O 1
ATOM 2349 N N . ARG A 1 293 ? 18.207 35.476 30.481 1.00 50.03 293 ARG A N 1
ATOM 2350 C CA . ARG A 1 293 ? 18.705 35.127 29.150 1.00 50.03 293 ARG A CA 1
ATOM 2351 C C . ARG A 1 293 ? 18.693 33.619 28.984 1.00 50.03 293 ARG A C 1
ATOM 2353 O O . ARG A 1 293 ? 19.536 32.923 29.543 1.00 50.03 293 ARG A O 1
ATOM 2360 N N . VAL A 1 294 ? 17.753 33.145 28.170 1.00 53.81 294 VAL A N 1
ATOM 2361 C CA . VAL A 1 294 ? 17.839 31.832 27.526 1.00 53.81 294 VAL A CA 1
ATOM 2362 C C . VAL A 1 294 ? 19.165 31.812 26.768 1.00 53.81 294 VAL A C 1
ATOM 2364 O O . VAL A 1 294 ? 19.402 32.666 25.916 1.00 53.81 294 VAL A O 1
ATOM 2367 N N . THR A 1 295 ? 20.076 30.919 27.146 1.00 52.22 295 THR A N 1
ATOM 2368 C CA . THR A 1 295 ? 21.324 30.717 26.402 1.00 52.22 295 THR A CA 1
ATOM 2369 C C . THR A 1 295 ? 20.948 30.217 25.009 1.00 52.22 295 THR A C 1
ATOM 2371 O O . THR A 1 295 ? 20.120 29.311 24.905 1.00 52.22 295 THR A O 1
ATOM 2374 N N . ASP A 1 296 ? 21.489 30.830 23.954 1.00 50.53 296 ASP A N 1
ATOM 2375 C CA . ASP A 1 296 ? 21.171 30.438 22.580 1.00 50.53 296 ASP A CA 1
ATOM 2376 C C . ASP A 1 296 ? 21.445 28.928 22.390 1.00 50.53 296 ASP A C 1
ATOM 2378 O O . ASP A 1 296 ? 22.526 28.456 22.761 1.00 50.53 296 ASP A O 1
ATOM 2382 N N . PRO A 1 297 ? 20.503 28.147 21.822 1.00 51.97 297 PRO A N 1
ATOM 2383 C CA . PRO A 1 297 ? 20.618 26.690 21.713 1.00 51.97 297 PRO A CA 1
ATOM 2384 C C . PRO A 1 297 ? 21.871 26.198 20.972 1.00 51.97 297 PRO A C 1
ATOM 2386 O O . PRO A 1 297 ? 22.261 25.042 21.132 1.00 51.97 297 PRO A O 1
ATOM 2389 N N . SER A 1 298 ? 22.498 27.051 20.155 1.00 51.44 298 SER A N 1
ATOM 2390 C CA . SER A 1 298 ? 23.664 26.700 19.339 1.00 51.44 298 SER A CA 1
ATOM 2391 C C . SER A 1 298 ? 24.957 26.516 20.137 1.00 51.44 298 SER A C 1
ATOM 2393 O O . SER A 1 298 ? 25.805 25.743 19.704 1.00 51.44 298 SER A O 1
ATOM 2395 N N . ASP A 1 299 ? 25.105 27.160 21.300 1.00 52.34 299 ASP A N 1
ATOM 2396 C CA . ASP A 1 299 ? 26.312 27.039 22.142 1.00 52.34 299 ASP A CA 1
ATOM 2397 C C . ASP A 1 299 ? 26.234 25.861 23.135 1.00 52.34 299 ASP A C 1
ATOM 2399 O O . ASP A 1 299 ? 27.187 25.574 23.860 1.00 52.34 299 ASP A O 1
ATOM 2403 N N . ALA A 1 300 ? 25.101 25.152 23.163 1.00 61.16 300 ALA A N 1
ATOM 2404 C CA . ALA A 1 300 ? 24.815 24.077 24.111 1.00 61.16 300 ALA A CA 1
ATOM 2405 C C . ALA A 1 300 ? 24.855 22.666 23.499 1.00 61.16 300 ALA A C 1
ATOM 2407 O O . ALA A 1 300 ? 24.637 21.693 24.224 1.00 61.16 300 ALA A O 1
ATOM 2408 N N . SER A 1 301 ? 25.101 22.524 22.191 1.00 66.38 301 SER A N 1
ATOM 2409 C CA . SER A 1 301 ? 25.091 21.219 21.520 1.00 66.38 301 SER A CA 1
ATOM 2410 C C . SER A 1 301 ? 26.496 20.691 21.218 1.00 66.38 301 SER A C 1
ATOM 2412 O O . SER A 1 301 ? 27.247 21.317 20.475 1.00 66.38 301 SER A O 1
ATOM 2414 N N . GLU A 1 302 ? 26.828 19.506 21.726 1.00 78.56 302 GLU A N 1
ATOM 2415 C CA . GLU A 1 302 ? 28.045 18.756 21.385 1.00 78.56 302 GLU A CA 1
ATOM 2416 C C . GLU A 1 302 ? 27.675 17.614 20.427 1.00 78.56 302 GLU A C 1
ATOM 2418 O O . GLU A 1 302 ? 26.765 16.844 20.722 1.00 78.56 302 GLU A O 1
ATOM 2423 N N . THR A 1 303 ? 28.352 17.485 19.281 1.00 80.06 303 THR A N 1
ATOM 2424 C CA . THR A 1 303 ? 28.144 16.357 18.353 1.00 80.06 303 THR A CA 1
ATOM 2425 C C . THR A 1 303 ? 29.346 15.423 18.398 1.00 80.06 303 THR A C 1
ATOM 2427 O O . THR A 1 303 ? 30.476 15.858 18.197 1.00 80.06 303 THR A O 1
ATOM 2430 N N . ILE A 1 304 ? 29.092 14.146 18.670 1.00 83.69 304 ILE A N 1
ATOM 2431 C CA . ILE A 1 304 ? 30.093 13.090 18.816 1.00 83.69 304 ILE A CA 1
ATOM 2432 C C . ILE A 1 304 ? 29.879 12.076 17.694 1.00 83.69 304 ILE A C 1
ATOM 2434 O O . ILE A 1 304 ? 28.788 11.519 17.568 1.00 83.69 304 ILE A O 1
ATOM 2438 N N . ASP A 1 305 ? 30.913 11.807 16.903 1.00 82.50 305 ASP A N 1
ATOM 2439 C CA . ASP A 1 305 ? 30.865 10.752 15.890 1.00 82.50 305 ASP A CA 1
ATOM 2440 C C . ASP A 1 305 ? 30.785 9.375 16.563 1.00 82.50 305 ASP A C 1
ATOM 2442 O O . ASP A 1 305 ? 31.574 9.056 17.458 1.00 82.50 305 ASP A O 1
ATOM 2446 N N . LEU A 1 306 ? 29.824 8.554 16.139 1.00 84.69 306 LEU A N 1
ATOM 2447 C CA . LEU A 1 306 ? 29.685 7.176 16.603 1.00 84.69 306 LEU A CA 1
ATOM 2448 C C . LEU A 1 306 ? 30.484 6.217 15.707 1.00 84.69 306 LEU A C 1
ATOM 2450 O O . LEU A 1 306 ? 30.987 6.584 14.641 1.00 84.69 306 LEU A O 1
ATOM 2454 N N . GLU A 1 307 ? 30.619 4.966 16.152 1.00 85.12 307 GLU A N 1
ATOM 2455 C CA . GLU A 1 307 ? 31.302 3.933 15.375 1.00 85.12 307 GLU A CA 1
ATOM 2456 C C . GLU A 1 307 ? 30.637 3.761 14.002 1.00 85.12 307 GLU A C 1
ATOM 2458 O O . GLU A 1 307 ? 29.426 3.563 13.884 1.00 85.12 307 GLU A O 1
ATOM 2463 N N . LYS A 1 308 ? 31.445 3.847 12.941 1.00 87.88 308 LYS A N 1
ATOM 2464 C CA . LYS A 1 308 ? 30.962 3.710 11.567 1.00 87.88 308 LYS A CA 1
ATOM 2465 C C . LYS A 1 308 ? 30.573 2.261 11.301 1.00 87.88 308 LYS A C 1
ATOM 2467 O O . LYS A 1 308 ? 31.368 1.348 11.521 1.00 87.88 308 LYS A O 1
ATOM 2472 N N . HIS A 1 309 ? 29.393 2.054 10.730 1.00 89.62 309 HIS A N 1
ATOM 2473 C CA . HIS A 1 309 ? 28.957 0.716 10.355 1.00 89.62 309 HIS A CA 1
ATOM 2474 C C . HIS A 1 309 ? 29.798 0.155 9.202 1.00 89.62 309 HIS A C 1
ATOM 2476 O O . HIS A 1 309 ? 30.152 0.848 8.247 1.00 89.62 309 HIS A O 1
ATOM 2482 N N . THR A 1 310 ? 30.108 -1.134 9.291 1.00 90.88 310 THR A N 1
ATOM 2483 C CA . THR A 1 310 ? 30.756 -1.904 8.229 1.00 90.88 310 THR A CA 1
ATOM 2484 C C . THR A 1 310 ? 29.690 -2.583 7.373 1.00 90.88 310 THR A C 1
ATOM 2486 O O . THR A 1 310 ? 28.542 -2.707 7.796 1.00 90.88 310 THR A O 1
ATOM 2489 N N . LEU A 1 311 ? 30.064 -3.114 6.206 1.00 90.06 311 LEU A N 1
ATOM 2490 C CA . LEU A 1 311 ? 29.150 -3.917 5.386 1.00 90.06 311 LEU A CA 1
ATOM 2491 C C . LEU A 1 311 ? 28.474 -5.063 6.173 1.00 90.06 311 LEU A C 1
ATOM 2493 O O . LEU A 1 311 ? 27.294 -5.327 5.968 1.00 90.06 311 LEU A O 1
ATOM 2497 N N . ASN A 1 312 ? 29.193 -5.690 7.113 1.00 89.56 312 ASN A N 1
ATOM 2498 C CA . ASN A 1 312 ? 28.684 -6.809 7.914 1.00 89.56 312 ASN A CA 1
ATOM 2499 C C . ASN A 1 312 ? 27.751 -6.371 9.051 1.00 89.56 312 ASN A C 1
ATOM 2501 O O . ASN A 1 312 ? 26.929 -7.162 9.499 1.00 89.56 312 ASN A O 1
ATOM 2505 N N . THR A 1 313 ? 27.888 -5.136 9.541 1.00 90.56 313 THR A N 1
ATOM 2506 C CA . THR A 1 313 ? 27.066 -4.607 10.645 1.00 90.56 313 THR A CA 1
ATOM 2507 C C . THR A 1 313 ? 25.922 -3.720 10.160 1.00 90.56 313 THR A C 1
ATOM 2509 O O . THR A 1 313 ? 25.077 -3.321 10.958 1.00 90.56 313 THR A O 1
ATOM 2512 N N . LEU A 1 314 ? 25.861 -3.443 8.854 1.00 90.56 314 LEU A N 1
ATOM 2513 C CA . LEU A 1 314 ? 24.867 -2.571 8.236 1.00 90.56 314 LEU A CA 1
ATOM 2514 C C . LEU A 1 314 ? 23.435 -3.086 8.404 1.00 90.56 314 LEU A C 1
ATOM 2516 O O . LEU A 1 314 ? 22.533 -2.301 8.675 1.00 90.56 314 LEU A O 1
ATOM 2520 N N . SER A 1 315 ? 23.214 -4.398 8.293 1.00 88.00 315 SER A N 1
ATOM 2521 C CA . SER A 1 315 ? 21.874 -4.988 8.421 1.00 88.00 315 SER A CA 1
ATOM 2522 C C . SER A 1 315 ? 21.231 -4.713 9.781 1.00 88.00 315 SER A C 1
ATOM 2524 O O . SER A 1 315 ? 20.011 -4.588 9.860 1.00 88.00 315 SER A O 1
ATOM 2526 N N . SER A 1 316 ? 22.050 -4.596 10.827 1.00 88.38 316 SER A N 1
ATOM 2527 C CA . SER A 1 316 ? 21.622 -4.339 12.205 1.00 88.38 316 SER A CA 1
ATOM 2528 C C . SER A 1 316 ? 21.574 -2.847 12.549 1.00 88.38 316 SER A C 1
ATOM 2530 O O . SER A 1 316 ? 21.193 -2.498 13.660 1.00 88.38 316 SER A O 1
ATOM 2532 N N . ALA A 1 317 ? 21.972 -1.969 11.623 1.00 89.81 317 ALA A N 1
ATOM 2533 C CA . ALA A 1 317 ? 21.993 -0.520 11.823 1.00 89.81 317 ALA A CA 1
ATOM 2534 C C . ALA A 1 317 ? 20.621 0.142 11.591 1.00 89.81 317 ALA A C 1
ATOM 2536 O O . ALA A 1 317 ? 20.412 1.290 11.976 1.00 89.81 317 ALA A O 1
ATOM 2537 N N . TYR A 1 318 ? 19.689 -0.562 10.945 1.00 89.69 318 TYR A N 1
ATOM 2538 C CA . TYR A 1 318 ? 18.357 -0.044 10.644 1.00 89.69 318 TYR A CA 1
ATOM 2539 C C . TYR A 1 318 ? 17.468 -0.013 11.886 1.00 89.69 318 TYR A C 1
ATOM 2541 O O . TYR A 1 318 ? 17.390 -0.986 12.636 1.00 89.69 318 TYR A O 1
ATOM 2549 N N . PHE A 1 319 ? 16.716 1.076 12.052 1.00 85.94 319 PHE A N 1
ATOM 2550 C CA . PHE A 1 319 ? 15.695 1.169 13.094 1.00 85.94 319 PHE A CA 1
ATOM 2551 C C . PHE A 1 319 ? 14.395 0.524 12.608 1.00 85.94 319 PHE A C 1
ATOM 25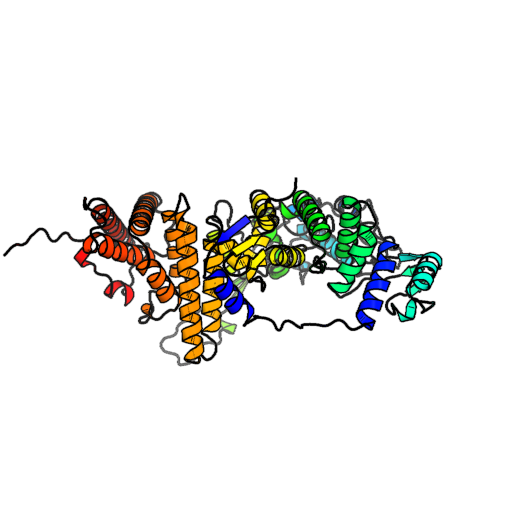53 O O . PHE A 1 319 ? 13.570 1.176 11.970 1.00 85.94 319 PHE A O 1
ATOM 2560 N N . LEU A 1 320 ? 14.226 -0.769 12.853 1.00 85.81 320 LEU A N 1
ATOM 2561 C CA . LEU A 1 320 ? 13.091 -1.533 12.339 1.00 85.81 320 LEU A CA 1
ATOM 2562 C C . LEU A 1 320 ? 11.981 -1.611 13.387 1.00 85.81 320 LEU A C 1
ATOM 2564 O O . LEU A 1 320 ? 12.245 -1.850 14.564 1.00 85.81 320 LEU A O 1
ATOM 2568 N N . LYS A 1 321 ? 10.734 -1.417 12.952 1.00 81.69 321 LYS A N 1
ATOM 2569 C CA . LYS A 1 321 ? 9.560 -1.664 13.793 1.00 81.69 321 LYS A CA 1
ATOM 2570 C C . LYS A 1 321 ? 9.032 -3.049 13.471 1.00 81.69 321 LYS A C 1
ATOM 2572 O O . LYS A 1 321 ? 8.732 -3.317 12.306 1.00 81.69 321 LYS A O 1
ATOM 2577 N N . ASP A 1 322 ? 8.914 -3.886 14.492 1.00 74.69 322 ASP A N 1
ATOM 2578 C CA . ASP A 1 322 ? 8.278 -5.185 14.339 1.00 74.69 322 ASP A CA 1
ATOM 2579 C C . ASP A 1 322 ? 6.783 -4.985 14.079 1.00 74.69 322 ASP A C 1
ATOM 2581 O O . ASP A 1 322 ? 6.080 -4.331 14.853 1.00 74.69 322 ASP A O 1
ATOM 2585 N N . VAL A 1 323 ? 6.339 -5.471 12.928 1.00 74.94 323 VAL A N 1
ATOM 2586 C CA . VAL A 1 323 ? 4.937 -5.453 12.506 1.00 74.94 323 VAL A CA 1
ATOM 2587 C C . VAL A 1 323 ? 4.427 -6.862 12.225 1.00 74.94 323 VAL A C 1
ATOM 2589 O O . VAL A 1 323 ? 3.256 -7.030 11.883 1.00 74.94 323 VAL A O 1
ATOM 2592 N N . ASP A 1 324 ? 5.287 -7.872 12.357 1.00 69.00 324 ASP A N 1
ATOM 2593 C CA . ASP A 1 324 ? 4.905 -9.249 12.106 1.00 69.00 324 ASP A CA 1
ATOM 2594 C C . ASP A 1 324 ? 4.039 -9.743 13.272 1.00 69.00 324 ASP A C 1
ATOM 2596 O O . ASP A 1 324 ? 4.311 -9.493 14.443 1.00 69.00 324 ASP A O 1
ATOM 2600 N N . GLY A 1 325 ? 2.927 -10.403 12.949 1.00 73.06 325 GLY A N 1
ATOM 2601 C CA . GLY A 1 325 ? 1.954 -10.860 13.947 1.00 73.06 325 GLY A CA 1
ATOM 2602 C C . GLY A 1 325 ? 1.023 -9.774 14.498 1.00 73.06 325 GLY A C 1
ATOM 2603 O O . GLY A 1 325 ? 0.098 -10.109 15.233 1.00 73.06 325 GLY A O 1
ATOM 2604 N N . LEU A 1 326 ? 1.195 -8.502 14.117 1.00 83.31 326 LEU A N 1
ATOM 2605 C CA . LEU A 1 326 ? 0.217 -7.462 14.435 1.00 83.31 326 LEU A CA 1
ATOM 2606 C C . LEU A 1 326 ? -1.075 -7.660 13.634 1.00 83.31 326 LEU A C 1
ATOM 2608 O O . LEU A 1 326 ? -1.073 -8.090 12.474 1.00 83.31 326 LEU A O 1
ATOM 2612 N N . SER A 1 327 ? -2.191 -7.251 14.229 1.00 87.44 327 SER A N 1
ATOM 2613 C CA . SER A 1 327 ? -3.458 -7.111 13.518 1.00 87.44 327 SER A CA 1
ATOM 2614 C C . SER A 1 327 ? -3.358 -6.073 12.386 1.00 87.44 327 SER A C 1
ATOM 2616 O O . SER A 1 327 ? -2.406 -5.284 12.273 1.00 87.44 327 SER A O 1
ATOM 2618 N N . ASN A 1 328 ? -4.374 -6.056 11.521 1.00 91.12 328 ASN A N 1
ATOM 2619 C CA . ASN A 1 328 ? -4.424 -5.152 10.373 1.00 91.12 328 ASN A CA 1
ATOM 2620 C C . ASN A 1 328 ? -4.391 -3.675 10.793 1.00 91.12 328 ASN A C 1
ATOM 2622 O O . ASN A 1 328 ? -3.610 -2.906 10.235 1.00 91.12 328 ASN A O 1
ATOM 2626 N N . LEU A 1 329 ? -5.203 -3.278 11.777 1.00 91.62 329 LEU A N 1
ATOM 2627 C CA . LEU A 1 329 ? -5.263 -1.889 12.228 1.00 91.62 329 LEU A CA 1
ATOM 2628 C C . LEU A 1 329 ? -3.982 -1.481 12.970 1.00 91.62 329 LEU A C 1
ATOM 2630 O O . LEU A 1 329 ? -3.449 -0.407 12.692 1.00 91.62 329 LEU A O 1
ATOM 2634 N N . HIS A 1 330 ? -3.413 -2.338 13.820 1.00 87.69 330 HIS A N 1
ATOM 2635 C CA . HIS A 1 330 ? -2.127 -2.052 14.466 1.00 87.69 330 HIS A CA 1
ATOM 2636 C C . HIS A 1 330 ? -0.993 -1.847 13.457 1.00 87.69 330 HIS A C 1
ATOM 2638 O O . HIS A 1 330 ? -0.251 -0.866 13.552 1.00 87.69 330 HIS A O 1
ATOM 2644 N N . SER A 1 331 ? -0.909 -2.705 12.438 1.00 86.88 331 SER A N 1
ATOM 2645 C CA . SER A 1 331 ? 0.051 -2.549 11.337 1.00 86.88 331 SER A CA 1
ATOM 2646 C C . SER A 1 331 ? -0.108 -1.199 10.623 1.00 86.88 331 SER A C 1
ATOM 2648 O O . SER A 1 331 ? 0.884 -0.534 10.301 1.00 86.88 331 SER A O 1
ATOM 2650 N N . VAL A 1 332 ? -1.357 -0.769 10.405 1.00 88.88 332 VAL A N 1
ATOM 2651 C CA . VAL A 1 332 ? -1.674 0.522 9.782 1.00 88.88 332 VAL A CA 1
ATOM 2652 C C . VAL A 1 332 ? -1.271 1.697 10.671 1.00 88.88 332 VAL A C 1
ATOM 2654 O O . VAL A 1 332 ? -0.584 2.604 10.207 1.00 88.88 332 VAL A O 1
ATOM 2657 N N . LYS A 1 333 ? -1.595 1.660 11.968 1.00 86.00 333 LYS A N 1
ATOM 2658 C CA . LYS A 1 333 ? -1.216 2.701 12.942 1.00 86.00 333 LYS A CA 1
ATOM 2659 C C . LYS A 1 333 ? 0.299 2.867 13.05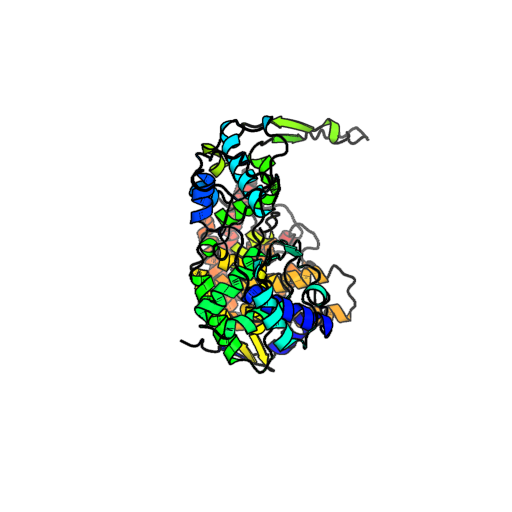4 1.00 86.00 333 LYS A C 1
ATOM 2661 O O . LYS A 1 333 ? 0.816 3.986 13.108 1.00 86.00 333 LYS A O 1
ATOM 2666 N N . VAL A 1 334 ? 1.034 1.753 13.103 1.00 82.62 334 VAL A N 1
ATOM 2667 C CA . VAL A 1 334 ? 2.502 1.773 13.160 1.00 82.62 334 VAL A CA 1
ATOM 2668 C C . VAL A 1 334 ? 3.074 2.450 11.917 1.00 82.62 334 VAL A C 1
ATOM 2670 O O . VAL A 1 334 ? 4.002 3.257 12.036 1.00 82.62 334 VAL A O 1
ATOM 2673 N N . SER A 1 335 ? 2.501 2.169 10.748 1.00 78.94 335 SER A N 1
ATOM 2674 C CA . SER A 1 335 ? 2.904 2.774 9.477 1.00 78.94 335 SER A CA 1
ATOM 2675 C C . SER A 1 335 ? 2.537 4.261 9.418 1.00 78.94 335 SER A C 1
ATOM 2677 O O . SER A 1 335 ? 3.402 5.079 9.129 1.00 78.94 335 SER A O 1
ATOM 2679 N N . SER A 1 336 ? 1.323 4.656 9.813 1.00 76.31 336 SER A N 1
ATOM 2680 C CA . SER A 1 336 ? 0.873 6.057 9.758 1.00 76.31 336 SER A CA 1
ATOM 2681 C C . SER A 1 336 ? 1.634 6.988 10.709 1.00 76.31 336 SER A C 1
ATOM 2683 O O . SER A 1 336 ? 1.820 8.164 10.414 1.00 76.31 336 SER A O 1
ATOM 2685 N N . ARG A 1 337 ? 2.083 6.481 11.866 1.00 70.25 337 ARG A N 1
ATOM 2686 C CA . ARG A 1 337 ? 2.906 7.236 12.837 1.00 70.25 337 ARG A CA 1
ATOM 2687 C C . ARG A 1 337 ? 4.390 7.262 12.484 1.00 70.25 337 ARG A C 1
ATOM 2689 O O . ARG A 1 337 ? 5.192 7.932 13.140 1.00 70.25 337 ARG A O 1
ATOM 2696 N N . SER A 1 338 ? 4.797 6.462 11.508 1.00 63.12 338 SER A N 1
ATOM 2697 C CA . SER A 1 338 ? 6.172 6.444 11.041 1.00 63.12 338 SER A CA 1
ATOM 2698 C C . SER A 1 338 ? 6.404 7.699 10.201 1.00 63.12 338 SER A C 1
ATOM 2700 O O . SER A 1 338 ? 5.769 7.893 9.177 1.00 63.12 338 SER A O 1
ATOM 2702 N N . HIS A 1 339 ? 7.342 8.554 10.618 1.00 54.78 339 HIS A N 1
ATOM 2703 C CA . HIS A 1 339 ? 7.729 9.777 9.893 1.00 54.78 339 HIS A CA 1
ATOM 2704 C C . HIS A 1 339 ? 8.501 9.489 8.590 1.00 54.78 339 HIS A C 1
ATOM 2706 O O . HIS A 1 339 ? 9.132 10.379 8.025 1.00 54.78 339 HIS A O 1
ATOM 2712 N N . TRP A 1 340 ? 8.502 8.237 8.140 1.00 61.19 340 TRP A N 1
ATOM 2713 C CA . TRP A 1 340 ? 9.274 7.793 6.998 1.00 61.19 340 TRP A CA 1
ATOM 2714 C C . TRP A 1 340 ? 8.353 7.851 5.782 1.00 61.19 340 TRP A C 1
ATOM 2716 O O . TRP A 1 340 ? 7.293 7.231 5.773 1.00 61.19 340 TRP A O 1
ATOM 2726 N N . ARG A 1 341 ? 8.738 8.607 4.754 1.00 64.50 341 ARG A N 1
ATOM 2727 C CA . ARG A 1 341 ? 8.027 8.640 3.470 1.00 64.50 341 ARG A CA 1
ATOM 2728 C C . ARG A 1 341 ? 8.018 7.235 2.857 1.00 64.50 341 ARG A C 1
ATOM 2730 O O . ARG A 1 341 ? 9.076 6.634 2.673 1.00 64.50 341 ARG A O 1
ATOM 2737 N N . GLU A 1 342 ? 6.844 6.693 2.557 1.00 71.19 342 GLU A N 1
ATOM 2738 C CA . GLU A 1 342 ? 6.750 5.386 1.900 1.00 71.19 342 GLU A CA 1
ATOM 2739 C C . GLU A 1 342 ? 7.518 5.415 0.565 1.00 71.19 342 GLU A C 1
ATOM 2741 O O . GLU A 1 342 ? 7.439 6.419 -0.159 1.00 71.19 342 GLU A O 1
ATOM 2746 N N . PRO A 1 343 ? 8.293 4.361 0.239 1.00 74.50 343 PRO A N 1
ATOM 2747 C CA . PRO A 1 343 ? 8.984 4.301 -1.040 1.00 74.50 343 PRO A CA 1
ATOM 2748 C C . PRO A 1 343 ? 7.949 4.262 -2.168 1.00 74.50 343 PRO A C 1
ATOM 2750 O O . PRO A 1 343 ? 6.805 3.847 -1.975 1.00 74.50 343 PRO A O 1
ATOM 2753 N N . ASN A 1 344 ? 8.331 4.695 -3.369 1.00 74.88 344 ASN A N 1
ATOM 2754 C CA . ASN A 1 344 ? 7.395 4.690 -4.491 1.00 74.88 344 ASN A CA 1
ATOM 2755 C C . ASN A 1 344 ? 7.075 3.247 -4.924 1.00 74.88 344 ASN A C 1
ATOM 2757 O O . ASN A 1 344 ? 7.903 2.551 -5.517 1.00 74.88 344 ASN A O 1
ATOM 2761 N N . LEU A 1 345 ? 5.860 2.805 -4.613 1.00 89.12 345 LEU A N 1
ATOM 2762 C CA . LEU A 1 345 ? 5.345 1.474 -4.902 1.00 89.12 345 LEU A CA 1
ATOM 2763 C C . LEU A 1 345 ? 4.648 1.466 -6.269 1.00 89.12 345 LEU A C 1
ATOM 2765 O O . LEU A 1 345 ? 3.590 2.071 -6.438 1.00 89.12 345 LEU A O 1
ATOM 2769 N N . PHE A 1 346 ? 5.228 0.754 -7.244 1.00 92.56 346 PHE A N 1
ATOM 2770 C CA . PHE A 1 346 ? 4.819 0.827 -8.654 1.00 92.56 346 PHE A CA 1
ATOM 2771 C C . PHE A 1 346 ? 3.313 0.623 -8.873 1.00 92.56 346 PHE A C 1
ATOM 2773 O O . PHE A 1 346 ? 2.687 1.392 -9.594 1.00 92.56 346 PHE A O 1
ATOM 2780 N N . TYR A 1 347 ? 2.715 -0.387 -8.242 1.00 94.56 347 TYR A N 1
ATOM 2781 C CA . TYR A 1 347 ? 1.331 -0.785 -8.513 1.00 94.56 347 TYR A CA 1
ATOM 2782 C C . TYR A 1 347 ? 0.264 0.093 -7.854 1.00 94.56 347 TYR A C 1
ATOM 2784 O O . TYR A 1 347 ? -0.913 -0.063 -8.173 1.00 94.56 347 TYR A O 1
ATOM 2792 N N . THR A 1 348 ? 0.633 1.003 -6.951 1.00 91.88 348 THR A N 1
ATOM 2793 C CA . THR A 1 348 ? -0.325 1.673 -6.060 1.00 91.88 348 THR A CA 1
ATOM 2794 C C . THR A 1 348 ? -1.435 2.405 -6.811 1.00 91.88 348 THR A C 1
ATOM 2796 O O . THR A 1 348 ? -2.607 2.212 -6.493 1.00 91.88 348 THR A O 1
ATOM 2799 N N . TRP A 1 349 ? -1.104 3.200 -7.835 1.00 90.56 349 TRP A N 1
ATOM 2800 C CA . TRP A 1 349 ? -2.116 3.947 -8.593 1.00 90.56 349 TRP A CA 1
ATOM 2801 C C . TRP A 1 349 ? -3.017 3.022 -9.423 1.00 90.56 349 TRP A C 1
ATOM 2803 O O . TRP A 1 349 ? -4.243 3.146 -9.369 1.00 90.56 349 TRP A O 1
ATOM 2813 N N . LEU A 1 350 ? -2.432 2.052 -10.132 1.00 93.69 350 LEU A N 1
ATOM 2814 C CA . LEU A 1 350 ? -3.181 1.051 -10.892 1.00 93.69 350 LEU A CA 1
ATOM 2815 C C . LEU A 1 350 ? -4.158 0.272 -10.002 1.00 93.69 350 LEU A C 1
ATOM 2817 O O . LEU A 1 350 ? -5.330 0.129 -10.352 1.00 93.69 350 LEU A O 1
ATOM 2821 N N . LEU A 1 351 ? -3.698 -0.211 -8.845 1.00 94.81 351 LEU A N 1
ATOM 2822 C CA . LEU A 1 351 ? -4.540 -0.934 -7.893 1.00 94.81 351 LEU A CA 1
ATOM 2823 C C . LEU A 1 351 ? -5.633 -0.031 -7.322 1.00 94.81 351 LEU A C 1
ATOM 2825 O O . LEU A 1 351 ? -6.789 -0.437 -7.307 1.00 94.81 351 LEU A O 1
ATOM 2829 N N . ALA A 1 352 ? -5.310 1.204 -6.929 1.00 91.75 352 ALA A N 1
ATOM 2830 C CA . ALA A 1 352 ? -6.304 2.151 -6.428 1.00 91.75 352 ALA A CA 1
ATOM 2831 C C . ALA A 1 352 ? -7.435 2.385 -7.443 1.00 91.75 352 ALA A C 1
ATOM 2833 O O . ALA A 1 352 ? -8.610 2.291 -7.092 1.00 91.75 352 ALA A O 1
ATOM 2834 N N . ALA A 1 353 ? -7.093 2.631 -8.709 1.00 90.12 353 ALA A N 1
ATOM 2835 C CA . ALA A 1 353 ? -8.072 2.880 -9.763 1.00 90.12 353 ALA A CA 1
ATOM 2836 C C . ALA A 1 353 ? -8.892 1.628 -10.120 1.00 90.12 353 ALA A C 1
ATOM 2838 O O . ALA A 1 353 ? -10.113 1.704 -10.244 1.00 90.12 353 ALA A O 1
ATOM 2839 N N . THR A 1 354 ? -8.241 0.470 -10.266 1.00 92.06 354 THR A N 1
ATOM 2840 C CA . THR A 1 354 ? -8.916 -0.786 -10.641 1.00 92.06 354 THR A CA 1
ATOM 2841 C C . THR A 1 354 ? -9.818 -1.310 -9.530 1.00 92.06 354 THR A C 1
ATOM 2843 O O . THR A 1 354 ? -10.924 -1.770 -9.817 1.00 92.06 354 THR A O 1
ATOM 2846 N N . VAL A 1 355 ? -9.396 -1.206 -8.267 1.00 93.50 355 VAL A N 1
ATOM 2847 C CA . VAL A 1 355 ? -10.209 -1.574 -7.101 1.00 93.50 355 VAL A CA 1
ATOM 2848 C C . VAL A 1 355 ? -11.394 -0.626 -6.947 1.00 93.50 355 VAL A C 1
ATOM 2850 O O . VAL A 1 355 ? -12.521 -1.103 -6.850 1.00 93.50 355 VAL A O 1
ATOM 2853 N N . GLU A 1 356 ? -11.178 0.693 -6.999 1.00 90.56 356 GLU A N 1
ATOM 2854 C CA . GLU A 1 356 ? -12.262 1.679 -6.878 1.00 90.56 356 GLU A CA 1
ATOM 2855 C C . GLU A 1 356 ? -13.295 1.511 -7.994 1.00 90.56 356 GLU A C 1
ATOM 2857 O O . GLU A 1 356 ? -14.492 1.453 -7.726 1.00 90.56 356 GLU A O 1
ATOM 2862 N N . ALA A 1 357 ? -12.849 1.344 -9.243 1.00 88.88 357 ALA A N 1
ATOM 2863 C CA . ALA A 1 357 ? -13.757 1.082 -10.353 1.00 88.88 357 ALA A CA 1
ATOM 2864 C C . ALA A 1 357 ? -14.560 -0.209 -10.132 1.00 88.88 357 ALA A C 1
ATOM 2866 O O . ALA A 1 357 ? -15.644 -0.376 -10.690 1.00 88.88 357 ALA A O 1
ATOM 2867 N N . SER A 1 358 ? -14.017 -1.177 -9.382 1.00 90.94 358 SER A N 1
ATOM 2868 C CA . SER A 1 358 ? -14.592 -2.513 -9.129 1.00 90.94 358 SER A CA 1
ATOM 2869 C C . SER A 1 358 ? -15.627 -2.547 -8.028 1.00 90.94 358 SER A C 1
ATOM 2871 O O . SER A 1 358 ? -16.191 -3.615 -7.785 1.00 90.94 358 SER A O 1
ATOM 2873 N N . ILE A 1 359 ? -15.912 -1.388 -7.441 1.00 91.44 359 ILE A N 1
ATOM 2874 C CA . ILE A 1 359 ? -16.873 -1.203 -6.371 1.00 91.44 359 ILE A CA 1
ATOM 2875 C C . ILE A 1 359 ? -17.917 -0.191 -6.834 1.00 91.44 359 ILE A C 1
ATOM 2877 O O . ILE A 1 359 ? -17.615 0.946 -7.198 1.00 91.44 359 ILE A O 1
ATOM 2881 N N . HIS A 1 360 ? -19.176 -0.602 -6.791 1.00 88.31 360 HIS A N 1
ATOM 2882 C CA . HIS A 1 360 ? -20.311 0.235 -7.138 1.00 88.31 360 HIS A CA 1
ATOM 2883 C C . HIS A 1 360 ? -21.274 0.285 -5.964 1.00 88.31 360 HIS A C 1
ATOM 2885 O O . HIS A 1 360 ? -21.538 -0.716 -5.312 1.00 88.31 360 HIS A O 1
ATOM 2891 N N . VAL A 1 361 ? -21.818 1.465 -5.710 1.00 86.62 361 VAL A N 1
ATOM 2892 C CA . VAL A 1 361 ? -22.995 1.627 -4.861 1.00 86.62 361 VAL A CA 1
ATOM 2893 C C . VAL A 1 361 ? -24.151 1.972 -5.780 1.00 86.62 361 VAL A C 1
ATOM 2895 O O . VAL A 1 361 ? -24.118 3.034 -6.406 1.00 86.62 361 VAL A O 1
ATOM 2898 N N . ASP A 1 362 ? -25.119 1.066 -5.863 1.00 84.06 362 ASP A N 1
ATOM 2899 C CA . ASP A 1 362 ? -26.370 1.236 -6.595 1.00 84.06 362 ASP A CA 1
ATOM 2900 C C . ASP A 1 362 ? -27.533 1.278 -5.599 1.00 84.06 362 ASP A C 1
ATOM 2902 O O . ASP A 1 362 ? -27.926 0.267 -5.007 1.00 84.06 362 ASP A O 1
ATOM 2906 N N . GLY A 1 363 ? -28.025 2.492 -5.341 1.00 86.00 363 GLY A N 1
ATOM 2907 C CA . GLY A 1 363 ? -29.005 2.749 -4.293 1.00 86.00 363 GLY A CA 1
ATOM 2908 C C . GLY A 1 363 ? -28.532 2.221 -2.936 1.00 86.00 363 GLY A C 1
ATOM 2909 O O . GLY A 1 363 ? -27.558 2.705 -2.368 1.00 86.00 363 GLY A O 1
ATOM 2910 N N . GLN A 1 364 ? -29.237 1.218 -2.417 1.00 89.06 364 GLN A N 1
ATOM 2911 C CA . GLN A 1 364 ? -28.951 0.603 -1.117 1.00 89.06 364 GLN A CA 1
ATOM 2912 C C . GLN A 1 364 ? -27.957 -0.563 -1.202 1.00 89.06 364 GLN A C 1
ATOM 2914 O O . GLN A 1 364 ? -27.670 -1.198 -0.193 1.00 89.06 364 GLN A O 1
ATOM 2919 N N . THR A 1 365 ? -27.446 -0.884 -2.389 1.00 91.56 365 THR A N 1
ATOM 2920 C CA . THR A 1 365 ? -26.606 -2.065 -2.596 1.00 91.56 365 THR A CA 1
ATOM 2921 C C . THR A 1 365 ? -25.174 -1.645 -2.863 1.00 91.56 365 THR A C 1
ATOM 2923 O O . THR A 1 365 ? -24.890 -0.943 -3.831 1.00 91.56 365 THR A O 1
ATOM 2926 N N . LEU A 1 366 ? -24.258 -2.110 -2.025 1.00 92.88 366 LEU A N 1
ATOM 2927 C CA . LEU A 1 366 ? -22.834 -2.129 -2.310 1.00 92.88 366 LEU A CA 1
ATOM 2928 C C . LEU A 1 366 ? -22.529 -3.406 -3.096 1.00 92.88 366 LEU A C 1
ATOM 2930 O O . LEU A 1 366 ? -22.781 -4.510 -2.614 1.00 92.88 366 LEU A O 1
ATOM 2934 N N . VAL A 1 367 ? -22.010 -3.242 -4.306 1.00 91.38 367 VAL A N 1
ATOM 2935 C CA . VAL A 1 367 ? -21.694 -4.314 -5.247 1.00 91.38 367 VAL A CA 1
ATOM 2936 C C . VAL A 1 367 ? -20.208 -4.287 -5.556 1.00 91.38 367 VAL A C 1
ATOM 2938 O O . VAL A 1 367 ? -19.676 -3.255 -5.971 1.00 91.38 367 VAL A O 1
ATOM 2941 N N . SER A 1 368 ? -19.543 -5.428 -5.418 1.00 91.56 368 SER A N 1
ATOM 2942 C CA . SER A 1 368 ? -18.196 -5.619 -5.950 1.00 91.56 368 SER A CA 1
ATOM 2943 C C . SER A 1 368 ? -18.223 -6.585 -7.135 1.00 91.56 368 SER A C 1
ATOM 2945 O O . SER A 1 368 ? -19.087 -7.458 -7.246 1.00 91.56 368 SER A O 1
ATOM 2947 N N . SER A 1 369 ? -17.242 -6.459 -8.024 1.00 88.81 369 SER A N 1
ATOM 2948 C CA . SER A 1 369 ? -17.019 -7.443 -9.095 1.00 88.81 369 SER A CA 1
ATOM 2949 C C . SER A 1 369 ? -16.320 -8.729 -8.623 1.00 88.81 369 SER A C 1
ATOM 2951 O O . SER A 1 369 ? -16.050 -9.595 -9.448 1.00 88.81 369 SER A O 1
ATOM 2953 N N . GLY A 1 370 ? -15.974 -8.847 -7.335 1.00 90.81 370 GLY A N 1
ATOM 2954 C CA . GLY A 1 370 ? -15.176 -9.947 -6.784 1.00 90.81 370 GLY A CA 1
ATOM 2955 C C . GLY A 1 370 ? -13.652 -9.792 -6.952 1.00 90.81 370 GLY A C 1
ATOM 2956 O O . GLY A 1 370 ? -12.881 -10.484 -6.287 1.00 90.81 370 GLY A O 1
ATOM 2957 N N . TYR A 1 371 ? -13.184 -8.867 -7.799 1.00 93.94 371 TYR A N 1
ATOM 2958 C CA . TYR A 1 371 ? -11.755 -8.544 -7.921 1.00 93.94 371 TYR A CA 1
ATOM 2959 C C . TYR A 1 371 ? -11.146 -7.957 -6.625 1.00 93.94 371 TYR A C 1
ATOM 2961 O O . TYR A 1 371 ? -10.085 -8.432 -6.213 1.00 93.94 371 TYR A O 1
ATOM 2969 N N . PRO A 1 372 ? -11.780 -6.980 -5.934 1.00 95.00 372 PRO A N 1
ATOM 2970 C CA . PRO A 1 372 ? -11.262 -6.458 -4.666 1.00 95.00 372 PRO A CA 1
ATOM 2971 C C . PRO A 1 372 ? -11.091 -7.540 -3.590 1.00 95.00 372 PRO A C 1
ATOM 2973 O O . PRO A 1 372 ? -10.097 -7.544 -2.868 1.00 95.00 372 PRO A O 1
ATOM 2976 N N . GLU A 1 373 ? -12.032 -8.482 -3.505 1.00 95.19 373 GLU A N 1
ATOM 2977 C CA . GLU A 1 373 ? -11.979 -9.655 -2.634 1.00 95.19 373 GLU A CA 1
ATOM 2978 C C . GLU A 1 373 ? -10.748 -10.500 -2.942 1.00 95.19 373 GLU A C 1
ATOM 2980 O O . GLU A 1 373 ? -9.980 -10.802 -2.034 1.00 95.19 373 GLU A O 1
ATOM 2985 N N . ALA A 1 374 ? -10.553 -10.857 -4.213 1.00 95.06 374 ALA A N 1
ATOM 2986 C CA . ALA A 1 374 ? -9.459 -11.720 -4.631 1.00 95.06 374 ALA A CA 1
ATOM 2987 C C . ALA A 1 374 ? -8.085 -11.106 -4.340 1.00 95.06 374 ALA A C 1
ATOM 2989 O O . ALA A 1 374 ? -7.165 -11.808 -3.925 1.00 95.06 374 ALA A O 1
ATOM 2990 N N . ILE A 1 375 ? -7.942 -9.792 -4.522 1.00 96.50 375 ILE A N 1
ATOM 2991 C CA . ILE A 1 375 ? -6.692 -9.083 -4.239 1.00 96.50 375 ILE A CA 1
ATOM 2992 C C . ILE A 1 375 ? -6.433 -8.963 -2.727 1.00 96.50 375 ILE A C 1
ATOM 2994 O O . ILE A 1 375 ? -5.288 -9.122 -2.303 1.00 96.50 375 ILE A O 1
ATOM 2998 N N . LEU A 1 376 ? -7.468 -8.755 -1.901 1.00 96.06 376 LEU A N 1
ATOM 2999 C CA . LEU A 1 376 ? -7.338 -8.801 -0.436 1.00 96.06 376 LEU A CA 1
ATOM 3000 C C . LEU A 1 376 ? -6.969 -10.204 0.066 1.00 96.06 376 LEU A C 1
ATOM 3002 O O . LEU A 1 376 ? -6.098 -10.333 0.922 1.00 96.06 376 LEU A O 1
ATOM 3006 N N . GLU A 1 377 ? -7.577 -11.248 -0.496 1.00 95.56 377 GLU A N 1
ATOM 3007 C CA . GLU A 1 377 ? -7.241 -12.645 -0.194 1.00 95.56 377 GLU A CA 1
ATOM 3008 C C . GLU A 1 377 ? -5.770 -12.933 -0.539 1.00 95.56 377 GLU A C 1
ATOM 3010 O O . GLU A 1 377 ? -5.001 -13.453 0.271 1.00 95.56 377 GLU A O 1
ATOM 3015 N N . LEU A 1 378 ? -5.335 -12.507 -1.729 1.00 95.81 378 LEU A N 1
ATOM 3016 C CA . LEU A 1 378 ? -3.959 -12.658 -2.200 1.00 95.81 378 LEU A CA 1
ATOM 3017 C C . LEU A 1 378 ? -2.944 -11.954 -1.284 1.00 95.81 378 LEU A C 1
ATOM 3019 O O . LEU A 1 378 ? -1.819 -12.440 -1.105 1.00 95.81 378 LEU A O 1
ATOM 3023 N N . ALA A 1 379 ? -3.338 -10.822 -0.699 1.00 95.19 379 ALA A N 1
ATOM 3024 C CA . ALA A 1 379 ? -2.510 -10.029 0.197 1.00 95.19 379 ALA A CA 1
ATOM 3025 C C . ALA A 1 379 ? -2.183 -10.740 1.516 1.00 95.19 379 ALA A C 1
ATOM 3027 O O . ALA A 1 379 ? -1.148 -10.449 2.113 1.00 95.19 379 ALA A O 1
ATOM 3028 N N . MET A 1 380 ? -2.976 -11.733 1.932 1.00 91.62 380 MET A N 1
ATOM 3029 C CA . MET A 1 380 ? -2.695 -12.525 3.138 1.00 91.62 380 MET A CA 1
ATOM 3030 C C . MET A 1 380 ? -1.343 -13.250 3.081 1.00 91.62 380 MET A C 1
ATOM 3032 O O . MET A 1 380 ? -0.743 -13.507 4.119 1.00 91.62 380 MET A O 1
ATOM 3036 N N . SER A 1 381 ? -0.832 -13.535 1.878 1.00 92.75 381 SER A N 1
ATOM 3037 C CA . SER A 1 381 ? 0.483 -14.163 1.657 1.00 92.75 381 SER A CA 1
ATOM 3038 C C . SER A 1 381 ? 1.531 -13.217 1.052 1.00 92.75 381 SER A C 1
ATOM 3040 O O . SER A 1 381 ? 2.619 -13.656 0.684 1.00 92.75 381 SER A O 1
ATOM 3042 N N . ARG A 1 382 ? 1.219 -11.922 0.914 1.00 94.19 382 ARG A N 1
ATOM 3043 C CA . ARG A 1 382 ? 2.070 -10.913 0.256 1.00 94.19 382 ARG A CA 1
ATOM 3044 C C . ARG A 1 382 ? 2.122 -9.637 1.099 1.00 94.19 382 ARG A C 1
ATOM 3046 O O . ARG A 1 382 ? 1.275 -8.761 0.914 1.00 94.19 382 ARG A O 1
ATOM 3053 N N . PRO A 1 383 ? 3.096 -9.503 2.018 1.00 92.19 383 PRO A N 1
ATOM 3054 C CA . PRO A 1 383 ? 3.120 -8.408 2.988 1.00 92.19 383 PRO A CA 1
ATOM 3055 C C . PRO A 1 383 ? 3.182 -7.013 2.355 1.00 92.19 383 PRO A C 1
ATOM 3057 O O . PRO A 1 383 ? 2.469 -6.113 2.795 1.00 92.19 383 PRO A O 1
ATOM 3060 N N . VAL A 1 384 ? 3.962 -6.825 1.284 1.00 92.75 384 VAL A N 1
ATOM 3061 C CA . VAL A 1 384 ? 4.011 -5.537 0.569 1.00 92.75 384 VAL A CA 1
ATOM 3062 C C . VAL A 1 384 ? 2.682 -5.237 -0.133 1.00 92.75 384 VAL A C 1
ATOM 3064 O O . VAL A 1 384 ? 2.220 -4.099 -0.089 1.00 92.75 384 VAL A O 1
ATOM 3067 N N . LEU A 1 385 ? 2.010 -6.239 -0.717 1.00 95.38 385 LEU A N 1
ATOM 3068 C CA . LEU A 1 385 ? 0.665 -6.045 -1.277 1.00 95.38 385 LEU A CA 1
ATOM 3069 C C . LEU A 1 385 ? -0.341 -5.672 -0.180 1.00 95.38 385 LEU A C 1
ATOM 3071 O O . LEU A 1 385 ? -1.094 -4.717 -0.342 1.00 95.38 385 LEU A O 1
ATOM 3075 N N . LYS A 1 386 ? -0.321 -6.371 0.960 1.00 94.19 386 LYS A N 1
ATOM 3076 C CA . LYS A 1 386 ? -1.149 -6.043 2.131 1.00 94.19 386 LYS A CA 1
ATOM 3077 C C . LYS A 1 386 ? -0.912 -4.612 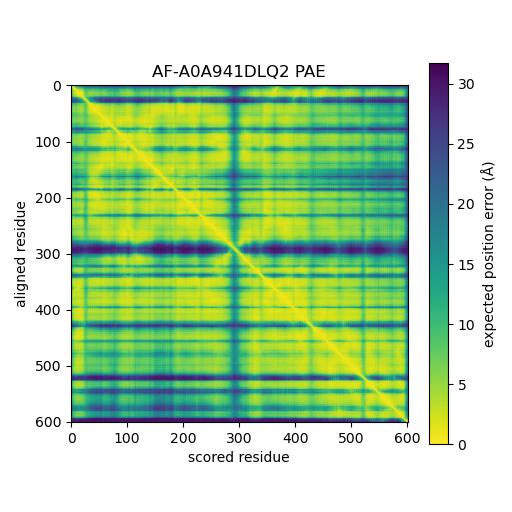2.594 1.00 94.19 386 LYS A C 1
ATOM 3079 O O . LYS A 1 386 ? -1.870 -3.883 2.847 1.00 94.19 386 LYS A O 1
ATOM 3084 N N . HIS A 1 387 ? 0.349 -4.189 2.640 1.00 91.69 387 HIS A N 1
ATOM 3085 C CA . HIS A 1 387 ? 0.702 -2.816 2.956 1.00 91.69 387 HIS A CA 1
ATOM 3086 C C . HIS A 1 387 ? 0.103 -1.832 1.939 1.00 91.69 387 HIS A C 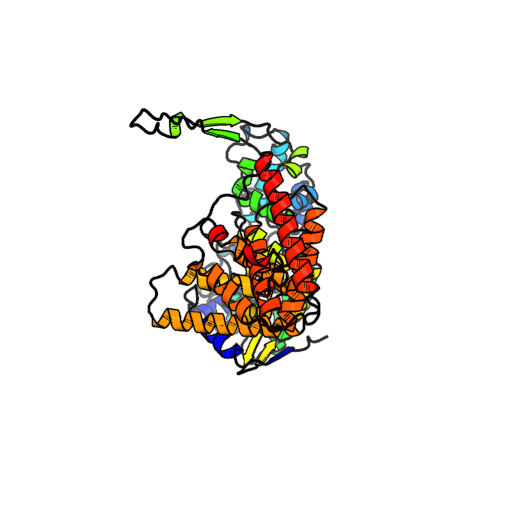1
ATOM 3088 O O . HIS A 1 387 ? -0.582 -0.904 2.360 1.00 91.69 387 HIS A O 1
ATOM 3094 N N . MET A 1 388 ? 0.234 -2.069 0.625 1.00 92.31 388 MET A N 1
ATOM 3095 C CA . MET A 1 388 ? -0.402 -1.225 -0.402 1.00 92.31 388 MET A CA 1
ATOM 3096 C C . MET A 1 388 ? -1.922 -1.119 -0.203 1.00 92.31 388 MET A C 1
ATOM 3098 O O . MET A 1 388 ? -2.470 -0.019 -0.222 1.00 92.31 388 MET A O 1
ATOM 3102 N N . LEU A 1 389 ? -2.607 -2.246 0.005 1.00 94.62 389 LEU A N 1
ATOM 3103 C CA . LEU A 1 389 ? -4.069 -2.301 0.093 1.00 94.62 389 LEU A CA 1
ATOM 3104 C C . LEU A 1 389 ? -4.635 -1.674 1.369 1.00 94.62 389 LEU A C 1
ATOM 3106 O O . LEU A 1 389 ? -5.751 -1.158 1.325 1.00 94.62 389 LEU A O 1
ATOM 3110 N N . LEU A 1 390 ? -3.913 -1.740 2.489 1.00 93.31 390 LEU A N 1
ATOM 3111 C CA . LEU A 1 390 ? -4.406 -1.268 3.786 1.00 93.31 390 LEU A CA 1
ATOM 3112 C C . LEU A 1 390 ? -3.810 0.075 4.222 1.00 93.31 390 LEU A C 1
ATOM 3114 O O . LEU A 1 390 ? -4.456 0.760 5.000 1.00 93.31 390 LEU A O 1
ATOM 3118 N N . ASN A 1 391 ? -2.630 0.464 3.724 1.00 88.69 391 ASN A N 1
ATOM 3119 C CA . ASN A 1 391 ? -1.952 1.715 4.099 1.00 88.69 391 ASN A CA 1
ATOM 3120 C C . ASN A 1 391 ? -2.030 2.765 2.987 1.00 88.69 391 ASN A C 1
ATOM 3122 O O . ASN A 1 391 ? -2.509 3.886 3.189 1.00 88.69 391 ASN A O 1
ATOM 3126 N N . ALA A 1 392 ? -1.598 2.383 1.783 1.00 87.62 392 ALA A N 1
ATOM 3127 C CA . ALA A 1 392 ? -1.488 3.320 0.674 1.00 87.62 392 ALA A CA 1
ATOM 3128 C C . ALA A 1 392 ? -2.862 3.624 0.059 1.00 87.62 392 ALA A C 1
ATOM 3130 O O . ALA A 1 392 ? -3.281 4.777 0.036 1.00 87.62 392 ALA A O 1
ATOM 3131 N N . LEU A 1 393 ? -3.601 2.606 -0.400 1.00 90.38 393 LEU A N 1
ATOM 3132 C CA . LEU A 1 393 ? -4.864 2.763 -1.137 1.00 90.38 393 LEU A CA 1
ATOM 3133 C C . LEU A 1 393 ? -5.947 3.564 -0.390 1.00 90.38 393 LEU A C 1
ATOM 3135 O O . LEU A 1 393 ? -6.568 4.423 -1.022 1.00 90.38 393 LEU A O 1
ATOM 3139 N N . PRO A 1 394 ? -6.197 3.348 0.918 1.00 87.94 394 PRO A N 1
ATOM 3140 C CA . PRO A 1 394 ? -7.162 4.156 1.663 1.00 87.94 394 PRO A CA 1
ATOM 3141 C C . PRO A 1 394 ? -6.731 5.621 1.817 1.00 87.94 394 PRO A C 1
ATOM 3143 O O . PRO A 1 394 ? -7.569 6.491 2.045 1.00 87.94 394 PRO A O 1
ATOM 3146 N N . SER A 1 395 ? -5.449 5.939 1.659 1.00 75.50 395 SER A N 1
ATOM 3147 C CA . SER A 1 395 ? -4.977 7.327 1.672 1.00 75.50 395 SER A CA 1
ATOM 3148 C C . SER A 1 395 ? -5.315 8.076 0.369 1.00 75.50 395 SER A C 1
ATOM 3150 O O . SER A 1 395 ? -5.355 9.305 0.366 1.00 75.50 395 SER A O 1
ATOM 3152 N N . TYR A 1 396 ? -5.647 7.365 -0.719 1.00 72.38 396 TYR A N 1
ATOM 3153 C CA . TYR A 1 396 ? -6.178 7.960 -1.954 1.00 72.38 396 TYR A CA 1
ATOM 3154 C C . TYR A 1 396 ? -7.660 8.364 -1.806 1.00 72.38 396 TYR A C 1
ATOM 3156 O O . TYR A 1 396 ? -8.350 8.031 -0.835 1.00 72.38 396 TYR A O 1
ATOM 3164 N N . GLU A 1 397 ? -8.196 9.065 -2.810 1.00 67.06 397 GLU A N 1
ATOM 3165 C CA . GLU A 1 397 ? -9.622 9.418 -2.916 1.00 67.06 397 GLU A CA 1
ATOM 3166 C C . GLU A 1 397 ? -10.532 8.233 -3.297 1.00 67.06 397 GLU A C 1
ATOM 3168 O O . GLU A 1 397 ? -11.386 8.331 -4.180 1.00 67.06 397 GLU A O 1
ATOM 3173 N N . SER A 1 398 ? -10.348 7.099 -2.632 1.00 79.75 398 SER A N 1
ATOM 3174 C CA . SER A 1 398 ? -11.027 5.832 -2.894 1.00 79.75 398 SER A CA 1
ATOM 3175 C C . SER A 1 398 ? -12.251 5.672 -1.979 1.00 79.75 398 SER A C 1
ATOM 3177 O O . SER A 1 398 ? -12.262 4.929 -0.994 1.00 79.75 398 SER A O 1
ATOM 3179 N N . ALA A 1 399 ? -13.290 6.473 -2.238 1.00 87.50 399 ALA A N 1
ATOM 3180 C CA . ALA A 1 399 ? -14.504 6.489 -1.419 1.00 87.50 399 ALA A CA 1
ATOM 3181 C C . ALA A 1 399 ? -15.221 5.129 -1.422 1.00 87.50 399 ALA A C 1
ATOM 3183 O O . ALA A 1 399 ? -15.617 4.649 -0.359 1.00 87.50 399 ALA A O 1
ATOM 3184 N N . GLY A 1 400 ? -15.356 4.507 -2.598 1.00 91.12 400 GLY A N 1
ATOM 3185 C CA . GLY A 1 400 ? -15.923 3.172 -2.745 1.00 91.12 400 GLY A CA 1
ATOM 3186 C C . GLY A 1 400 ? -15.105 2.136 -1.987 1.00 91.12 400 GLY A C 1
ATOM 3187 O O . GLY A 1 400 ? -15.672 1.343 -1.240 1.00 91.12 400 GLY A O 1
ATOM 3188 N N . TYR A 1 401 ? -13.776 2.197 -2.085 1.00 93.75 401 TYR A N 1
ATOM 3189 C CA . TYR A 1 401 ? -12.898 1.275 -1.371 1.00 93.75 401 TYR A CA 1
ATOM 3190 C C . TYR A 1 401 ? -12.998 1.389 0.154 1.00 93.75 401 TYR A C 1
ATOM 3192 O O . TYR A 1 401 ? -13.085 0.370 0.830 1.00 93.75 401 TYR A O 1
ATOM 3200 N N . LYS A 1 402 ? -13.075 2.599 0.720 1.00 93.00 402 LYS A N 1
ATOM 3201 C CA . LYS A 1 402 ? -13.278 2.770 2.174 1.00 93.00 402 LYS A CA 1
ATOM 3202 C C . LYS A 1 402 ? -14.599 2.172 2.650 1.00 93.00 402 LYS A C 1
ATOM 3204 O O . LYS A 1 402 ? -14.619 1.498 3.673 1.00 93.00 402 LYS A O 1
ATOM 32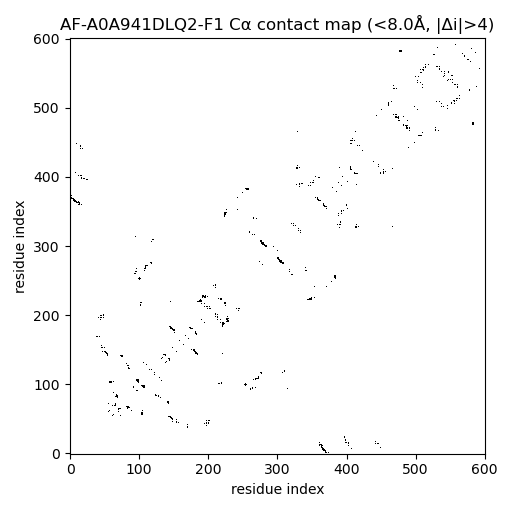09 N N . ILE A 1 403 ? -15.683 2.391 1.902 1.00 94.19 403 ILE A N 1
ATOM 3210 C CA . ILE A 1 403 ? -16.995 1.791 2.196 1.00 94.19 403 ILE A CA 1
ATOM 3211 C C . ILE A 1 403 ? -16.918 0.265 2.078 1.00 94.19 403 ILE A C 1
ATOM 3213 O O . ILE A 1 403 ? -17.443 -0.454 2.923 1.00 94.19 403 ILE A O 1
ATOM 3217 N N . PHE A 1 404 ? -16.216 -0.237 1.065 1.00 95.81 404 PHE A N 1
ATOM 3218 C CA . PHE A 1 404 ? -15.998 -1.665 0.882 1.00 95.81 404 PHE A CA 1
ATOM 3219 C C . PHE A 1 404 ? -15.237 -2.299 2.046 1.00 95.81 404 PHE A C 1
ATOM 3221 O O . PHE A 1 404 ? -15.690 -3.311 2.578 1.00 95.81 404 PHE A O 1
ATOM 3228 N N . LEU A 1 405 ? -14.145 -1.680 2.500 1.00 96.19 405 LEU A N 1
ATOM 3229 C CA . LEU A 1 405 ? -13.416 -2.137 3.682 1.00 96.19 405 LEU A CA 1
ATOM 3230 C C . LEU A 1 405 ? -14.288 -2.075 4.946 1.00 96.19 405 LEU A C 1
ATOM 3232 O O . LEU A 1 405 ? -14.215 -2.992 5.762 1.00 96.19 405 LEU A O 1
ATOM 3236 N N . LEU A 1 406 ? -15.125 -1.037 5.086 1.00 96.06 406 LEU A N 1
ATOM 3237 C CA . LEU A 1 406 ? -16.059 -0.884 6.207 1.00 96.06 406 LEU A CA 1
ATOM 3238 C C . LEU A 1 406 ? -17.106 -1.998 6.238 1.00 96.06 406 LEU A C 1
ATOM 3240 O O . LEU A 1 406 ? -17.471 -2.430 7.318 1.00 96.06 406 LEU A O 1
ATOM 3244 N N . SER A 1 407 ? -17.545 -2.486 5.076 1.00 95.00 407 SER A N 1
ATOM 3245 C CA . SER A 1 407 ? -18.588 -3.514 4.950 1.00 95.00 407 SER A CA 1
ATOM 3246 C C . SER A 1 407 ? -18.144 -4.945 5.292 1.00 95.00 407 SER A C 1
ATOM 3248 O O . SER A 1 407 ? -18.926 -5.886 5.129 1.00 95.00 407 SER A O 1
ATOM 3250 N N . ARG A 1 408 ? -16.883 -5.139 5.710 1.00 93.62 408 ARG A N 1
ATOM 3251 C CA . ARG A 1 408 ? -16.275 -6.458 5.933 1.00 93.62 408 ARG A CA 1
ATOM 3252 C C . ARG A 1 408 ? -15.616 -6.560 7.312 1.00 93.62 408 ARG A C 1
ATOM 3254 O O . ARG A 1 408 ? -14.732 -5.750 7.590 1.00 93.62 408 ARG A O 1
ATOM 3261 N N . PRO A 1 409 ? -15.913 -7.604 8.111 1.00 93.38 409 PRO A N 1
ATOM 3262 C CA . PRO A 1 409 ? -15.333 -7.767 9.448 1.00 93.38 409 PRO A CA 1
ATOM 3263 C C . PRO A 1 409 ? -13.798 -7.716 9.489 1.00 93.38 409 PRO A C 1
ATOM 3265 O O . PRO A 1 409 ? -13.215 -6.999 10.289 1.00 93.38 409 PRO A O 1
ATOM 3268 N N . ALA A 1 410 ? -13.121 -8.390 8.554 1.00 92.25 410 ALA A N 1
ATOM 3269 C CA . ALA A 1 410 ? -11.655 -8.476 8.539 1.00 92.25 410 ALA A CA 1
ATOM 3270 C C . ALA A 1 410 ? -10.925 -7.136 8.283 1.00 92.25 410 ALA A C 1
ATOM 3272 O O . ALA A 1 410 ? -9.706 -7.042 8.458 1.00 92.25 410 ALA A O 1
ATOM 3273 N N . THR A 1 411 ? -11.640 -6.109 7.809 1.00 94.62 411 THR A N 1
ATOM 3274 C CA . THR A 1 411 ? -11.058 -4.821 7.395 1.00 94.62 411 THR A CA 1
ATOM 3275 C C . THR A 1 411 ? -11.787 -3.598 7.947 1.00 94.62 411 THR A C 1
ATOM 3277 O O . THR A 1 411 ? -11.299 -2.480 7.765 1.00 94.62 411 THR A O 1
ATOM 3280 N N . CYS A 1 412 ? -12.922 -3.768 8.630 1.00 95.50 412 CYS A N 1
ATOM 3281 C CA . CYS A 1 412 ? -13.755 -2.654 9.083 1.00 95.50 412 CYS A CA 1
ATOM 3282 C C . CYS A 1 412 ? -13.028 -1.745 10.078 1.00 95.50 412 CYS A C 1
ATOM 3284 O O . CYS A 1 412 ? -13.198 -0.529 10.011 1.00 95.50 412 CYS A O 1
ATOM 3286 N N . ASN A 1 413 ? -12.139 -2.301 10.909 1.00 95.31 413 ASN A N 1
ATOM 3287 C CA . ASN A 1 413 ? -11.320 -1.527 11.844 1.00 95.31 413 ASN A CA 1
ATOM 3288 C C . ASN A 1 413 ? -10.363 -0.563 11.127 1.00 95.31 413 ASN A C 1
ATOM 3290 O O . ASN A 1 413 ? -10.242 0.607 11.494 1.00 95.31 413 ASN A O 1
ATOM 3294 N N . VAL A 1 414 ? -9.741 -1.022 10.035 1.00 95.06 414 VAL A N 1
ATOM 3295 C CA . VAL A 1 414 ? -8.892 -0.179 9.178 1.00 95.06 414 VAL A CA 1
ATOM 3296 C C . VAL A 1 414 ? -9.726 0.912 8.506 1.00 95.06 414 VAL A C 1
ATOM 3298 O O . VAL A 1 414 ? -9.323 2.074 8.473 1.00 95.06 414 VAL A O 1
ATOM 3301 N N . ALA A 1 415 ? -10.911 0.570 7.992 1.00 95.19 415 ALA A N 1
ATOM 3302 C CA . ALA A 1 415 ? -11.797 1.550 7.370 1.00 95.19 415 ALA A CA 1
ATOM 3303 C C . ALA A 1 415 ? -12.228 2.643 8.358 1.00 95.19 415 ALA A C 1
ATOM 3305 O O . ALA A 1 415 ? -12.136 3.830 8.040 1.00 95.19 415 ALA A O 1
ATOM 3306 N N . LEU A 1 416 ? -12.649 2.248 9.563 1.00 94.25 416 LEU A N 1
ATOM 3307 C CA . LEU A 1 416 ? -13.074 3.161 10.620 1.00 94.25 416 LEU A CA 1
ATOM 3308 C C . LEU A 1 416 ? -11.948 4.118 11.025 1.00 94.25 416 LEU A C 1
ATOM 3310 O O . LEU A 1 416 ? -12.195 5.317 11.161 1.00 94.25 416 LEU A O 1
ATOM 3314 N N . PHE A 1 417 ? -10.710 3.627 11.127 1.00 92.19 417 PHE A N 1
ATOM 3315 C CA . PHE A 1 417 ? -9.531 4.457 11.376 1.00 92.19 417 PHE A CA 1
ATOM 3316 C C . PHE A 1 417 ? -9.377 5.579 10.333 1.00 92.19 417 PHE A C 1
ATOM 3318 O O . PHE A 1 417 ? -9.331 6.756 10.695 1.00 92.19 417 PHE A O 1
ATOM 3325 N N . TYR A 1 418 ? -9.396 5.257 9.035 1.00 90.00 418 TYR A N 1
ATOM 3326 C CA . TYR A 1 418 ? -9.263 6.269 7.974 1.00 90.00 418 TYR A CA 1
ATOM 3327 C C . TYR A 1 418 ? -10.455 7.228 7.883 1.00 90.00 418 TYR A C 1
ATOM 3329 O O . TYR A 1 418 ? -10.282 8.415 7.586 1.00 90.00 418 TYR A O 1
ATOM 3337 N N . LEU A 1 419 ? -11.674 6.730 8.103 1.00 89.69 419 LEU A N 1
ATOM 3338 C CA . LEU A 1 419 ? -12.885 7.556 8.091 1.00 89.69 419 LEU A CA 1
ATOM 3339 C C . LEU A 1 419 ? -12.892 8.533 9.273 1.00 89.69 419 LEU A C 1
ATOM 3341 O O . LEU A 1 419 ? -13.262 9.694 9.095 1.00 89.69 419 LEU A O 1
ATOM 3345 N N . THR A 1 420 ? -12.396 8.097 10.431 1.00 86.31 420 THR A N 1
ATOM 3346 C CA . THR A 1 420 ? -12.245 8.935 11.624 1.00 86.31 420 THR A CA 1
ATOM 3347 C C . THR A 1 420 ? -11.162 9.990 11.426 1.00 86.31 420 THR A C 1
ATOM 3349 O O . THR A 1 420 ? -11.441 11.174 11.588 1.00 86.31 420 THR A O 1
ATOM 3352 N N . GLN A 1 421 ? -9.965 9.617 10.956 1.00 80.12 421 GLN A N 1
ATOM 3353 C CA . GLN A 1 421 ? -8.899 10.587 10.660 1.00 80.12 421 GLN A CA 1
ATOM 3354 C C . GLN A 1 421 ? -9.340 11.688 9.685 1.00 80.12 421 GLN A C 1
ATOM 3356 O O . GLN A 1 421 ? -8.989 12.856 9.858 1.00 80.12 421 GLN A O 1
ATOM 3361 N N . ARG A 1 422 ? -10.155 11.353 8.676 1.00 73.31 422 ARG A N 1
ATOM 3362 C CA . ARG A 1 422 ? -10.700 12.346 7.737 1.00 73.31 422 ARG A CA 1
ATOM 3363 C C . ARG A 1 422 ? -11.587 13.383 8.430 1.00 73.31 422 ARG A C 1
ATOM 3365 O O . ARG A 1 422 ? -11.543 14.549 8.041 1.00 73.31 422 ARG A O 1
ATOM 3372 N N . LEU A 1 423 ? -12.387 12.976 9.416 1.00 67.38 423 LEU A N 1
ATOM 3373 C CA . LEU A 1 423 ? -13.210 13.897 10.207 1.00 67.38 423 LEU A CA 1
ATOM 3374 C C . LEU A 1 423 ? -12.334 14.835 11.040 1.00 67.38 423 LEU A C 1
ATOM 3376 O O . LEU A 1 423 ? -12.547 16.045 11.038 1.00 67.38 423 LEU A O 1
ATOM 3380 N N . LEU A 1 424 ? -11.297 14.286 11.672 1.00 60.84 424 LEU A N 1
ATOM 3381 C CA . LEU A 1 424 ? -10.354 15.049 12.492 1.00 60.84 424 LEU A CA 1
ATOM 3382 C C . LEU A 1 424 ? -9.638 16.141 11.685 1.00 60.84 424 LEU A C 1
ATOM 3384 O O . LEU A 1 424 ? -9.550 17.288 12.119 1.00 60.84 424 LEU A O 1
ATOM 3388 N N . LEU A 1 425 ? -9.191 15.817 10.468 1.00 60.94 425 LEU A N 1
ATOM 3389 C CA . LEU A 1 425 ? -8.520 16.775 9.584 1.00 60.94 425 LEU A CA 1
ATOM 3390 C C . LEU A 1 425 ? -9.439 17.909 9.095 1.00 60.94 425 LEU A C 1
ATOM 3392 O O . LEU A 1 425 ? -8.945 18.993 8.777 1.00 60.94 425 LEU A O 1
ATOM 3396 N N . ARG A 1 426 ? -10.758 17.684 9.017 1.00 60.62 426 ARG A N 1
ATOM 3397 C CA . ARG A 1 426 ? -11.729 18.688 8.544 1.00 60.62 426 ARG A CA 1
ATOM 3398 C C . ARG A 1 426 ? -12.050 19.745 9.585 1.00 60.62 426 ARG A C 1
ATOM 3400 O O . ARG A 1 426 ? -12.057 20.923 9.240 1.00 60.62 426 ARG A O 1
ATOM 3407 N N . ARG A 1 427 ? -12.204 19.338 10.844 1.00 55.94 427 ARG A N 1
ATOM 3408 C CA . ARG A 1 427 ? -12.576 20.220 11.959 1.00 55.94 427 ARG A CA 1
ATOM 3409 C C . ARG A 1 427 ? -11.586 21.371 12.199 1.00 55.94 427 ARG A C 1
ATOM 3411 O O . ARG A 1 427 ? -11.941 22.409 12.747 1.00 55.94 427 ARG A O 1
ATOM 3418 N N . ASN A 1 428 ? -10.343 21.233 11.730 1.00 54.09 428 ASN A N 1
ATOM 3419 C CA . ASN A 1 428 ? -9.335 22.298 11.776 1.00 54.09 428 ASN A CA 1
ATOM 3420 C C . ASN A 1 428 ? -9.567 23.436 10.752 1.00 54.09 428 ASN A C 1
ATOM 3422 O O . ASN A 1 428 ? -8.778 24.381 10.710 1.00 54.09 428 ASN A O 1
ATOM 3426 N N . ARG A 1 429 ? -10.620 23.384 9.918 1.00 54.12 429 ARG A N 1
ATOM 3427 C CA . ARG A 1 429 ? -10.932 24.395 8.892 1.00 54.12 429 ARG A CA 1
ATOM 3428 C C . ARG A 1 429 ? -12.314 25.028 9.120 1.00 54.12 429 ARG A C 1
ATOM 3430 O O . ARG A 1 429 ? -13.290 24.547 8.570 1.00 54.12 429 ARG A O 1
ATOM 3437 N N . ASN A 1 430 ? -12.368 26.148 9.854 1.00 52.75 430 ASN A N 1
ATOM 3438 C CA . ASN A 1 430 ? -13.498 27.099 9.955 1.00 52.75 430 ASN A CA 1
ATOM 3439 C C . ASN A 1 430 ? -14.909 26.484 9.784 1.00 52.75 430 ASN A C 1
ATOM 3441 O O . ASN A 1 430 ? -15.553 26.658 8.746 1.00 52.75 430 ASN A O 1
ATOM 3445 N N . ASP A 1 431 ? -15.408 25.803 10.817 1.00 60.59 431 ASP A N 1
ATOM 3446 C CA . ASP A 1 431 ? -16.698 25.112 10.752 1.00 60.59 431 ASP A CA 1
ATOM 3447 C C . ASP A 1 431 ? -17.892 26.076 10.714 1.00 60.59 431 ASP A C 1
ATOM 3449 O O . ASP A 1 431 ? -18.168 26.817 11.661 1.00 60.59 431 ASP A O 1
ATOM 3453 N N . SER A 1 432 ? -18.676 26.006 9.638 1.00 74.38 432 SER A N 1
ATOM 3454 C CA . SER A 1 432 ? -20.046 26.525 9.642 1.00 74.38 432 SER A CA 1
ATOM 3455 C C . SER A 1 432 ? -20.978 25.573 10.417 1.00 74.38 432 SER A C 1
ATOM 3457 O O . SER A 1 432 ? -20.752 24.359 10.405 1.00 74.38 432 SER A O 1
ATOM 3459 N N . PRO A 1 433 ? -22.081 26.056 11.024 1.00 76.38 433 PRO A N 1
ATOM 3460 C CA . PRO A 1 433 ? -23.061 25.193 11.698 1.00 76.38 433 PRO A CA 1
ATOM 3461 C C . PRO A 1 433 ? -23.623 24.068 10.810 1.00 76.38 433 PRO A C 1
ATOM 3463 O O . PRO A 1 433 ? -23.931 22.981 11.293 1.00 76.38 433 PRO A O 1
ATOM 3466 N N . ALA A 1 434 ? -23.730 24.305 9.498 1.00 74.94 434 ALA A N 1
ATOM 3467 C CA . ALA A 1 434 ? -24.171 23.296 8.536 1.00 74.94 434 ALA A CA 1
ATOM 3468 C C . ALA A 1 434 ? -23.149 22.157 8.375 1.00 74.94 434 ALA A C 1
ATOM 3470 O O . ALA A 1 434 ? -23.540 20.996 8.270 1.00 74.94 434 ALA A O 1
ATOM 3471 N N . MET A 1 435 ? -21.850 22.472 8.407 1.00 75.06 435 MET A N 1
ATOM 3472 C CA . MET A 1 435 ? -20.787 21.470 8.311 1.00 75.06 435 MET A CA 1
ATOM 3473 C C . MET A 1 435 ? -20.798 20.530 9.520 1.00 75.06 435 MET A C 1
ATOM 3475 O O . MET A 1 435 ? -20.728 19.318 9.350 1.00 75.06 435 MET A O 1
ATOM 3479 N N . GLN A 1 436 ? -21.018 21.066 10.724 1.00 77.31 436 GLN A N 1
ATOM 3480 C CA . GLN A 1 436 ? -21.117 20.263 11.949 1.00 77.31 436 GLN A CA 1
ATOM 3481 C C . GLN A 1 436 ? -22.283 19.262 11.909 1.00 77.31 436 GLN A C 1
ATOM 3483 O O . GLN A 1 436 ? -22.162 18.144 12.410 1.00 77.31 436 GLN A O 1
ATOM 3488 N N . LEU A 1 437 ? -23.413 19.631 11.292 1.00 80.38 437 LEU A N 1
ATOM 3489 C CA . LEU A 1 437 ? -24.545 18.717 11.098 1.00 80.38 437 LEU A CA 1
ATOM 3490 C C . LEU A 1 437 ? -24.214 17.598 10.102 1.00 80.38 437 LEU A C 1
ATOM 3492 O O . LEU A 1 437 ? -24.577 16.447 10.345 1.00 80.38 437 LEU A O 1
ATOM 3496 N N . ILE A 1 438 ? -23.510 17.921 9.012 1.00 81.25 438 ILE A N 1
ATOM 3497 C CA . ILE A 1 438 ? -23.056 16.932 8.022 1.00 81.25 438 ILE A CA 1
ATOM 3498 C C . ILE A 1 438 ? -22.052 15.967 8.656 1.00 81.25 438 ILE A C 1
ATOM 3500 O O . ILE A 1 438 ? -22.176 14.760 8.470 1.00 81.25 438 ILE A O 1
ATOM 3504 N N . GLU A 1 439 ? -21.093 16.473 9.432 1.00 80.50 439 GLU A N 1
ATOM 3505 C CA . GLU A 1 439 ? -20.118 15.644 10.144 1.00 80.50 439 GLU A CA 1
ATOM 3506 C C . GLU A 1 439 ? -20.789 14.729 11.162 1.00 80.50 439 GLU A C 1
ATOM 3508 O O . GLU A 1 439 ? -20.501 13.537 11.184 1.00 80.50 439 GLU A O 1
ATOM 3513 N N . LYS A 1 440 ? -21.743 15.245 11.947 1.00 83.38 440 LYS A N 1
ATOM 3514 C CA . LYS A 1 440 ? -22.519 14.422 12.880 1.00 83.38 440 LYS A CA 1
ATOM 3515 C C . LYS A 1 440 ? -23.278 13.310 12.154 1.00 83.38 440 LYS A C 1
ATOM 3517 O O . LYS A 1 440 ? -23.210 12.160 12.578 1.00 83.38 440 LYS A O 1
ATOM 3522 N N . GLY A 1 441 ? -23.980 13.640 11.067 1.00 87.19 441 GLY A N 1
ATOM 3523 C CA . GLY A 1 441 ? -24.709 12.654 10.268 1.00 87.19 441 GLY A CA 1
ATOM 3524 C C . GLY A 1 441 ? -23.780 11.608 9.649 1.00 87.19 441 GLY A C 1
ATOM 3525 O O . GLY A 1 441 ? -24.089 10.422 9.663 1.00 87.19 441 GLY A O 1
ATOM 3526 N N . PHE A 1 442 ? -22.611 12.029 9.167 1.00 88.62 442 PHE A N 1
ATOM 3527 C CA . PHE A 1 442 ? -21.593 11.125 8.646 1.00 88.62 442 PHE A CA 1
ATOM 3528 C C . PHE A 1 442 ? -21.051 10.181 9.726 1.00 88.62 442 PHE A C 1
ATOM 3530 O O . PHE A 1 442 ? -21.020 8.974 9.497 1.00 88.62 442 PHE A O 1
ATOM 3537 N N . SER A 1 443 ? -20.680 10.693 10.904 1.00 87.75 443 SER A N 1
ATOM 3538 C CA . SER A 1 443 ? -20.195 9.867 12.017 1.00 87.75 443 SER A CA 1
ATOM 3539 C C . SER A 1 443 ? -21.227 8.826 12.446 1.00 87.75 443 SER A C 1
ATOM 3541 O O . SER A 1 443 ? -20.871 7.666 12.628 1.00 87.75 443 SER A O 1
ATOM 3543 N N . GLN A 1 444 ? -22.506 9.212 12.529 1.00 90.56 444 GLN A N 1
ATOM 3544 C CA . GLN A 1 444 ? -23.600 8.291 12.849 1.00 90.56 444 GLN A CA 1
ATOM 3545 C C . GLN A 1 444 ? -23.720 7.172 11.810 1.00 90.56 444 GLN A C 1
ATOM 3547 O O . GLN A 1 444 ? -23.732 6.004 12.179 1.00 90.56 444 GLN A O 1
ATOM 3552 N N . MET A 1 445 ? -23.716 7.506 10.514 1.00 93.06 445 MET A N 1
ATOM 3553 C CA . MET A 1 445 ? -23.769 6.495 9.450 1.00 93.06 445 MET A CA 1
ATOM 3554 C C . MET A 1 445 ? -22.558 5.555 9.485 1.00 93.06 445 MET A C 1
ATOM 3556 O O . MET A 1 445 ? -22.717 4.352 9.320 1.00 93.06 445 MET A O 1
ATOM 3560 N N . VAL A 1 446 ? -21.344 6.079 9.697 1.00 94.06 446 VAL A N 1
ATOM 3561 C CA . VAL A 1 446 ? -20.132 5.247 9.786 1.00 94.06 446 VAL A CA 1
ATOM 3562 C C . VAL A 1 446 ? -20.204 4.303 10.986 1.00 94.06 446 VAL A C 1
ATOM 3564 O O . VAL A 1 446 ? -19.907 3.120 10.833 1.00 94.06 446 VAL A O 1
ATOM 3567 N N . ARG A 1 447 ? -20.623 4.800 12.155 1.00 94.25 447 ARG A N 1
ATOM 3568 C CA . ARG A 1 447 ? -20.815 3.992 13.364 1.00 94.25 447 ARG A CA 1
ATOM 3569 C C . ARG A 1 447 ? -21.851 2.895 13.140 1.00 94.25 447 ARG A C 1
ATOM 3571 O O . ARG A 1 447 ? -21.572 1.741 13.442 1.00 94.25 447 ARG A O 1
ATOM 3578 N N . ASP A 1 448 ? -23.022 3.240 12.613 1.00 94.62 448 ASP A N 1
ATOM 3579 C CA . ASP A 1 448 ? -24.113 2.282 12.424 1.00 94.62 448 ASP A CA 1
ATOM 3580 C C . ASP A 1 448 ? -23.695 1.158 11.462 1.00 94.62 448 ASP A C 1
ATOM 3582 O O . ASP A 1 448 ? -23.945 -0.017 11.723 1.00 94.62 448 ASP A O 1
ATOM 3586 N N . GLU A 1 449 ? -22.973 1.496 10.389 1.00 95.31 449 GLU A N 1
ATOM 3587 C CA . GLU A 1 449 ? -22.446 0.505 9.446 1.00 95.31 449 GLU A CA 1
ATOM 3588 C C . GLU A 1 449 ? -21.300 -0.329 10.007 1.00 95.31 449 GLU A C 1
ATOM 3590 O O . GLU A 1 449 ? -21.208 -1.522 9.711 1.00 95.31 449 GLU A O 1
ATOM 3595 N N . TYR A 1 450 ? -20.444 0.272 10.830 1.00 95.81 450 TYR A N 1
ATOM 3596 C CA . TYR A 1 450 ? -19.414 -0.454 11.558 1.00 95.81 450 TYR A CA 1
ATOM 3597 C C . TYR A 1 450 ? -20.041 -1.501 12.488 1.00 95.81 450 TYR A C 1
ATOM 3599 O O . TYR A 1 450 ? -19.721 -2.684 12.372 1.00 95.81 450 TYR A O 1
ATOM 3607 N N . LEU A 1 451 ? -20.987 -1.089 13.341 1.00 95.06 451 LEU A N 1
ATOM 3608 C CA . LEU A 1 451 ? -21.665 -1.976 14.289 1.00 95.06 451 LEU A CA 1
ATOM 3609 C C . LEU A 1 451 ? -22.421 -3.099 13.572 1.00 95.06 451 LEU A C 1
ATOM 3611 O O . LEU A 1 451 ? -22.274 -4.263 13.932 1.00 95.06 451 LEU A O 1
ATOM 3615 N N . ARG A 1 452 ? -23.144 -2.778 12.495 1.00 94.38 452 ARG A N 1
ATOM 3616 C CA . ARG A 1 452 ? -23.818 -3.782 11.661 1.00 94.38 452 ARG A CA 1
ATOM 3617 C C . ARG A 1 452 ? -22.840 -4.774 11.027 1.00 94.38 452 ARG A C 1
ATOM 3619 O O . ARG A 1 452 ? -23.166 -5.945 10.862 1.00 94.38 452 ARG A O 1
ATOM 3626 N N . THR A 1 453 ? -21.652 -4.318 10.634 1.00 94.62 453 THR A N 1
ATOM 3627 C CA . THR A 1 453 ? -20.650 -5.186 10.002 1.00 94.62 453 THR A CA 1
ATOM 3628 C C . THR A 1 453 ? -20.061 -6.175 11.000 1.00 94.62 453 THR A C 1
ATOM 3630 O O . THR A 1 453 ? -19.931 -7.357 10.679 1.00 94.62 453 THR A O 1
ATOM 3633 N N . ILE A 1 454 ? -19.722 -5.719 12.208 1.00 94.62 454 ILE A N 1
ATOM 3634 C CA . ILE A 1 454 ? -19.124 -6.588 13.226 1.00 94.62 454 ILE A CA 1
ATOM 3635 C C . ILE A 1 454 ? -20.129 -7.574 13.830 1.00 94.62 454 ILE A C 1
ATOM 3637 O O . ILE A 1 454 ? -19.702 -8.606 14.322 1.00 94.62 454 ILE A O 1
ATOM 3641 N N . GLU A 1 455 ? -21.445 -7.342 13.741 1.00 90.06 455 GLU A N 1
ATOM 3642 C CA . GLU A 1 455 ? -22.466 -8.283 14.246 1.00 90.06 455 GLU A CA 1
ATOM 3643 C C . GLU A 1 455 ? -22.317 -9.712 13.689 1.00 90.06 455 GLU A C 1
ATOM 3645 O O . GLU A 1 455 ? -22.678 -10.683 14.360 1.00 90.06 455 GLU A O 1
ATOM 3650 N N . ALA A 1 456 ? -21.780 -9.844 12.471 1.00 80.44 456 ALA A N 1
ATOM 3651 C CA . ALA A 1 456 ? -21.532 -11.123 11.807 1.00 80.44 456 ALA A CA 1
ATOM 3652 C C . ALA A 1 456 ? -20.150 -11.738 12.117 1.00 80.44 456 ALA A C 1
ATOM 3654 O O . ALA A 1 456 ? -19.854 -12.833 11.633 1.00 80.44 456 ALA A O 1
ATOM 3655 N N . ALA A 1 457 ? -19.294 -11.049 12.877 1.00 88.62 457 ALA A N 1
ATOM 3656 C CA . ALA A 1 457 ? -17.953 -11.510 13.229 1.00 88.62 457 ALA A CA 1
ATOM 3657 C C . ALA A 1 457 ? -17.981 -12.530 14.383 1.00 88.62 457 ALA A C 1
ATOM 3659 O O . ALA A 1 457 ? -18.911 -12.555 15.191 1.00 88.62 457 ALA A O 1
ATOM 3660 N N . GLN A 1 458 ? -16.957 -13.383 14.463 1.00 83.75 458 GLN A N 1
ATOM 3661 C CA . GLN A 1 458 ? -16.806 -14.346 15.568 1.00 83.75 458 GLN A CA 1
ATOM 3662 C C . GLN A 1 458 ? -16.103 -13.722 16.786 1.00 83.75 458 GLN A C 1
ATOM 3664 O O . GLN A 1 458 ? -16.292 -14.174 17.908 1.00 83.75 458 GLN A O 1
ATOM 3669 N N . ASP A 1 459 ? -15.343 -12.659 16.550 1.00 89.62 459 ASP A N 1
ATOM 3670 C CA . ASP A 1 459 ? -14.373 -11.985 17.413 1.00 89.62 459 ASP A CA 1
ATOM 3671 C C . ASP A 1 459 ? -14.786 -10.525 17.699 1.00 89.62 459 ASP A C 1
ATOM 3673 O O . ASP A 1 459 ? -13.967 -9.612 17.772 1.00 89.62 459 ASP A O 1
ATOM 3677 N N . VAL A 1 460 ? -16.094 -10.288 17.866 1.00 93.31 460 VAL A N 1
ATOM 3678 C CA . VAL A 1 460 ? -16.689 -8.945 18.037 1.00 93.31 460 VAL A CA 1
ATOM 3679 C C . VAL A 1 460 ? -16.028 -8.145 19.159 1.00 93.31 460 VAL A C 1
ATOM 3681 O O . VAL A 1 460 ? -15.732 -6.962 18.987 1.00 93.31 460 VAL A O 1
ATOM 3684 N N . GLY A 1 461 ? -15.806 -8.780 20.311 1.00 93.19 461 GLY A N 1
ATOM 3685 C CA . GLY A 1 461 ? -15.219 -8.121 21.472 1.00 93.19 461 GLY A CA 1
ATOM 3686 C C . GLY A 1 461 ? -13.771 -7.677 21.242 1.00 93.19 461 GLY A C 1
ATOM 3687 O O . GLY A 1 461 ? -13.422 -6.563 21.626 1.00 93.19 461 GLY A O 1
ATOM 3688 N N . GLU A 1 462 ? -12.966 -8.484 20.543 1.00 92.25 462 GLU A N 1
ATOM 3689 C CA . GLU A 1 462 ? -11.584 -8.144 20.175 1.00 92.25 462 GLU A CA 1
ATOM 3690 C C . GLU A 1 462 ? -11.552 -6.993 19.162 1.00 92.25 462 GLU A C 1
ATOM 3692 O O . GLU A 1 462 ? -10.810 -6.026 19.346 1.00 92.25 462 GLU A O 1
ATOM 3697 N N . LEU A 1 463 ? -12.421 -7.033 18.143 1.00 93.12 463 LEU A N 1
ATOM 3698 C CA . LEU A 1 463 ? -12.550 -5.955 17.157 1.00 93.12 463 LEU A CA 1
ATOM 3699 C C . LEU A 1 463 ? -12.941 -4.622 17.811 1.00 93.12 463 LEU A C 1
ATOM 3701 O O . LEU A 1 463 ? -12.374 -3.579 17.478 1.00 93.12 463 LEU A O 1
ATOM 3705 N N . LEU A 1 464 ? -13.896 -4.647 18.748 1.00 95.44 464 LEU A N 1
ATOM 3706 C CA . LEU A 1 464 ? -14.308 -3.467 19.509 1.00 95.44 464 LEU A CA 1
ATOM 3707 C C . LEU A 1 464 ? -13.174 -2.937 20.388 1.00 95.44 464 LEU A C 1
ATOM 3709 O O . LEU A 1 464 ? -12.928 -1.730 20.390 1.00 95.44 464 LEU A O 1
ATOM 3713 N N . LEU A 1 465 ? -12.477 -3.820 21.103 1.00 93.44 465 LEU A N 1
ATOM 3714 C CA . LEU A 1 465 ? -11.369 -3.452 21.981 1.00 93.44 465 LEU A CA 1
ATOM 3715 C C . LEU A 1 465 ? -10.241 -2.767 21.202 1.00 93.44 465 LEU A C 1
ATOM 3717 O O . LEU A 1 465 ? -9.747 -1.725 21.629 1.00 93.44 465 LEU A O 1
ATOM 3721 N N . GLU A 1 466 ? -9.919 -3.280 20.015 1.00 92.12 466 GLU A N 1
ATOM 3722 C CA . GLU A 1 466 ? -8.908 -2.707 19.127 1.00 92.12 466 GLU A CA 1
ATOM 3723 C C . GLU A 1 466 ? -9.243 -1.264 18.698 1.00 92.12 466 GLU A C 1
ATOM 3725 O O . GLU A 1 466 ? -8.371 -0.390 18.628 1.00 92.12 466 GLU A O 1
ATOM 3730 N N . ILE A 1 467 ? -10.523 -0.983 18.432 1.00 92.94 467 ILE A N 1
ATOM 3731 C CA . ILE A 1 467 ? -10.994 0.366 18.096 1.00 92.94 467 ILE A CA 1
ATOM 3732 C C . ILE A 1 467 ? -10.978 1.289 19.308 1.00 92.94 467 ILE A C 1
ATOM 3734 O O . ILE A 1 467 ? -10.556 2.443 19.177 1.00 92.94 467 ILE A O 1
ATOM 3738 N N . VAL A 1 468 ? -11.396 0.802 20.479 1.00 93.12 468 VAL A N 1
ATOM 3739 C CA . VAL A 1 468 ? -11.331 1.578 21.724 1.00 93.12 468 VAL A CA 1
ATOM 3740 C C . VAL A 1 468 ? -9.891 1.987 22.011 1.00 93.12 468 VAL A C 1
ATOM 3742 O O . VAL A 1 468 ? -9.632 3.167 22.255 1.00 93.12 468 VAL A O 1
ATOM 3745 N N . GLU A 1 469 ? -8.952 1.048 21.921 1.00 90.44 469 GLU A N 1
ATOM 3746 C CA . GLU A 1 469 ? -7.523 1.308 22.080 1.00 90.44 469 GLU A CA 1
ATOM 3747 C C . GLU A 1 469 ? -7.033 2.332 21.047 1.00 90.44 469 GLU A C 1
ATOM 3749 O O . GLU A 1 469 ? -6.432 3.349 21.404 1.00 90.44 469 GLU A O 1
ATOM 3754 N N . SER A 1 470 ? -7.350 2.126 19.764 1.00 89.31 470 SER A N 1
ATOM 3755 C CA . SER A 1 470 ? -6.922 3.026 18.690 1.00 89.31 470 SER A CA 1
ATOM 3756 C C . SER A 1 470 ? -7.410 4.461 18.861 1.00 89.31 470 SER A C 1
ATOM 3758 O O . SER A 1 470 ? -6.634 5.381 18.610 1.00 89.31 470 SER A O 1
ATOM 3760 N N . LEU A 1 471 ? -8.673 4.672 19.232 1.00 89.38 471 LEU A N 1
ATOM 3761 C CA . LEU A 1 471 ? -9.209 6.017 19.452 1.00 89.38 471 LEU A CA 1
ATOM 3762 C C . LEU A 1 471 ? -8.626 6.636 20.723 1.00 89.38 471 LEU A C 1
ATOM 3764 O O . LEU A 1 471 ? -8.304 7.821 20.739 1.00 89.38 471 LEU A O 1
ATOM 3768 N N . SER A 1 472 ? -8.441 5.832 21.771 1.00 89.12 472 SER A N 1
ATOM 3769 C CA . SER A 1 472 ? -7.952 6.309 23.065 1.00 89.12 472 SER A CA 1
ATOM 3770 C C . SER A 1 472 ? -6.496 6.761 23.042 1.00 89.12 472 SER A C 1
ATOM 3772 O O . SER A 1 472 ? -6.128 7.659 23.794 1.00 89.12 472 SER A O 1
ATOM 3774 N N . GLU A 1 473 ? -5.659 6.185 22.179 1.00 85.75 473 GLU A N 1
ATOM 3775 C CA . GLU A 1 473 ? -4.257 6.597 22.048 1.00 85.75 473 GLU A CA 1
ATOM 3776 C C . GLU A 1 473 ? -4.069 8.044 21.573 1.00 85.75 473 GLU A C 1
ATOM 3778 O O . GLU A 1 473 ? -3.018 8.630 21.847 1.00 85.75 473 GLU A O 1
ATOM 3783 N N . GLU A 1 474 ? -5.062 8.592 20.869 1.00 84.06 474 GLU A N 1
ATOM 3784 C CA . GLU A 1 474 ? -5.080 9.968 20.363 1.00 84.06 474 GLU A CA 1
ATOM 3785 C C . GLU A 1 474 ? -5.756 10.941 21.356 1.00 84.06 474 GLU A C 1
ATOM 3787 O O . GLU A 1 474 ? -5.656 12.159 21.208 1.00 84.06 474 GLU A O 1
ATOM 3792 N N . ILE A 1 475 ? -6.399 10.430 22.416 1.00 87.62 475 ILE A N 1
ATOM 3793 C CA . ILE A 1 475 ? -7.018 11.253 23.463 1.00 87.62 475 ILE A CA 1
ATOM 3794 C C . ILE A 1 475 ? -5.952 11.703 24.464 1.00 87.62 475 ILE A C 1
ATOM 3796 O O . ILE A 1 475 ? -5.306 10.902 25.145 1.00 87.62 475 ILE A O 1
ATOM 3800 N N . ASN A 1 476 ? -5.823 13.018 24.647 1.00 86.38 476 ASN A N 1
ATOM 3801 C CA . ASN A 1 476 ? -5.001 13.571 25.718 1.00 86.38 476 ASN A CA 1
ATOM 3802 C C . ASN A 1 476 ? -5.753 13.560 27.062 1.00 86.38 476 ASN A C 1
ATOM 3804 O O . ASN A 1 476 ? -6.279 14.583 27.495 1.00 86.38 476 ASN A O 1
ATOM 3808 N N . PHE A 1 477 ? -5.761 12.419 27.755 1.00 85.56 477 PHE A N 1
ATOM 3809 C CA . PHE A 1 477 ? -6.394 12.269 29.078 1.00 85.56 477 PHE A CA 1
ATOM 3810 C C . PHE A 1 477 ? -5.817 13.180 30.175 1.00 85.56 477 PHE A C 1
ATOM 3812 O O . PHE A 1 477 ? -6.441 13.366 31.218 1.00 85.56 477 PHE A O 1
ATOM 3819 N N . ARG A 1 478 ? -4.636 13.770 29.957 1.00 83.06 478 ARG A N 1
ATOM 3820 C CA . ARG A 1 478 ? -4.039 14.732 30.895 1.00 83.06 478 ARG A CA 1
ATOM 3821 C C . ARG A 1 478 ? -4.609 16.144 30.727 1.00 83.06 478 ARG A C 1
ATOM 3823 O O . ARG A 1 478 ? -4.475 16.955 31.640 1.00 83.06 478 ARG A O 1
ATOM 3830 N N . ALA A 1 479 ? -5.237 16.449 29.591 1.00 85.44 479 ALA A N 1
ATOM 3831 C CA . ALA A 1 479 ? -5.873 17.741 29.362 1.00 85.44 479 ALA A CA 1
ATOM 3832 C C . ALA A 1 479 ? -7.136 17.890 30.224 1.00 85.44 479 ALA A C 1
ATOM 3834 O O . ALA A 1 479 ? -7.900 16.942 30.400 1.00 85.44 479 ALA A O 1
ATOM 3835 N N . SER A 1 480 ? -7.388 19.090 30.751 1.00 86.50 480 SER A N 1
ATOM 3836 C CA . SER A 1 480 ? -8.591 19.363 31.550 1.00 86.50 480 SER A CA 1
ATOM 3837 C C . SER A 1 480 ? -9.884 19.279 30.733 1.00 86.50 480 SER A C 1
ATOM 3839 O O . SER A 1 480 ? -10.944 18.996 31.284 1.00 86.50 480 SER A O 1
ATOM 3841 N N . ASP A 1 481 ? -9.796 19.483 29.421 1.00 87.62 481 ASP A N 1
ATOM 3842 C CA . ASP A 1 481 ? -10.887 19.453 28.452 1.00 87.62 481 ASP A CA 1
ATOM 3843 C C . ASP A 1 481 ? -10.867 18.195 27.564 1.00 87.62 481 ASP A C 1
ATOM 3845 O O . ASP A 1 481 ? -11.468 18.194 26.490 1.00 87.62 481 ASP A O 1
ATOM 3849 N N . PHE A 1 482 ? -10.238 17.098 28.015 1.00 87.44 482 PHE A N 1
ATOM 3850 C CA . PHE A 1 482 ? -10.125 15.843 27.253 1.00 87.44 482 PHE A CA 1
ATOM 3851 C C . PHE A 1 482 ? -11.465 15.356 26.665 1.00 87.44 482 PHE A C 1
ATOM 3853 O O . PHE A 1 482 ? -11.508 14.857 25.541 1.00 87.44 482 PHE A O 1
ATOM 3860 N N . SER A 1 483 ? -12.576 15.552 27.386 1.00 88.75 483 SER A N 1
ATOM 3861 C CA . SER A 1 483 ? -13.928 15.151 26.970 1.00 88.75 483 SER A CA 1
ATOM 3862 C C . SER A 1 483 ? -14.481 15.945 25.779 1.00 88.75 483 SER A C 1
ATOM 3864 O O . SER A 1 483 ? -15.464 15.548 25.150 1.00 88.75 483 SER A O 1
ATOM 3866 N N . GLN A 1 484 ? -13.856 17.076 25.443 1.00 85.81 484 GLN A N 1
ATOM 3867 C CA . GLN A 1 484 ? -14.203 17.897 24.285 1.00 85.81 484 GLN A CA 1
ATOM 3868 C C . GLN A 1 484 ? -13.474 17.466 23.009 1.00 85.81 484 GLN A C 1
ATOM 3870 O O . GLN A 1 484 ? -13.873 17.898 21.917 1.00 85.81 484 GLN A O 1
ATOM 3875 N N . SER A 1 485 ? -12.455 16.605 23.133 1.00 84.75 485 SER A N 1
ATOM 3876 C CA . SER A 1 485 ? -11.716 16.078 21.987 1.00 84.75 485 SER A CA 1
ATOM 3877 C C . SER A 1 485 ? -12.647 15.304 21.040 1.00 84.75 485 SER A C 1
ATOM 3879 O O . SER A 1 485 ? -13.580 14.621 21.485 1.00 84.75 485 SER A O 1
ATOM 3881 N N . PRO A 1 486 ? -12.477 15.449 19.716 1.00 82.00 486 PRO A N 1
ATOM 3882 C CA . PRO A 1 486 ? -13.281 14.715 18.746 1.00 82.00 486 PRO A CA 1
ATOM 3883 C C . PRO A 1 486 ? -13.136 13.196 18.893 1.00 82.00 486 PRO A C 1
ATOM 3885 O O . PRO A 1 486 ? -14.135 12.493 18.770 1.00 82.00 486 PRO A O 1
ATOM 3888 N N . GLU A 1 487 ? -11.943 12.700 19.209 1.00 86.81 487 GLU A N 1
ATOM 3889 C CA . GLU A 1 487 ? -11.654 11.279 19.401 1.00 86.81 487 GLU A CA 1
ATOM 3890 C C . GLU A 1 487 ? -12.448 10.713 20.581 1.00 86.81 487 GLU A C 1
ATOM 3892 O O . GLU A 1 487 ? -13.111 9.686 20.433 1.00 86.81 487 GLU A O 1
ATOM 3897 N N . TYR A 1 488 ? -12.486 11.429 21.713 1.00 89.69 488 TYR A N 1
ATOM 3898 C CA . TYR A 1 488 ? -13.308 11.044 22.862 1.00 89.69 488 TYR A CA 1
ATOM 3899 C C . TYR A 1 488 ? -14.796 11.007 22.508 1.00 89.69 488 TYR A C 1
ATOM 3901 O O . TYR A 1 488 ? -15.492 10.056 22.848 1.00 89.69 488 TYR A O 1
ATOM 3909 N N . ARG A 1 489 ? -15.300 12.014 21.787 1.00 88.75 489 ARG A N 1
ATOM 3910 C CA . ARG A 1 489 ? -16.718 12.060 21.396 1.00 88.75 489 ARG A CA 1
ATOM 3911 C C . ARG A 1 489 ? -17.104 10.915 20.462 1.00 88.75 489 ARG A C 1
ATOM 3913 O O . ARG A 1 489 ? -18.181 10.359 20.630 1.00 88.75 489 ARG A O 1
ATOM 3920 N N . ILE A 1 490 ? -16.246 10.571 19.500 1.00 88.94 490 ILE A N 1
ATOM 3921 C CA . ILE A 1 490 ? -16.468 9.435 18.592 1.00 88.94 490 ILE A CA 1
ATOM 3922 C C . ILE A 1 490 ? -16.444 8.122 19.377 1.00 88.94 490 ILE A C 1
ATOM 3924 O O . ILE A 1 490 ? -17.324 7.288 19.188 1.00 88.94 490 ILE A O 1
ATOM 3928 N N . LEU A 1 491 ? -15.482 7.961 20.290 1.00 92.69 491 LEU A N 1
ATOM 3929 C CA . LEU A 1 491 ? -15.386 6.785 21.148 1.00 92.69 491 LEU A CA 1
ATOM 3930 C C . LEU A 1 491 ? -16.657 6.588 21.984 1.00 92.69 491 LEU A C 1
ATOM 3932 O O . LEU A 1 491 ? -17.257 5.518 21.937 1.00 92.69 491 LEU A O 1
ATOM 3936 N N . ILE A 1 492 ? -17.093 7.620 22.712 1.00 93.38 492 ILE A N 1
ATOM 3937 C CA . ILE A 1 492 ? -18.308 7.544 23.531 1.00 93.38 492 ILE A CA 1
ATOM 3938 C C . ILE A 1 492 ? -19.549 7.310 22.664 1.00 93.38 492 ILE A C 1
ATOM 3940 O O . ILE A 1 492 ? -20.395 6.505 23.035 1.00 93.38 492 ILE A O 1
ATOM 3944 N N . ASP A 1 493 ? -19.646 7.935 21.487 1.00 91.62 493 ASP A N 1
ATOM 3945 C CA . ASP A 1 493 ? -20.765 7.712 20.566 1.00 91.62 493 ASP A CA 1
ATOM 3946 C C . ASP A 1 493 ? -20.829 6.257 20.064 1.00 91.62 493 ASP A C 1
ATOM 3948 O O . ASP A 1 493 ? -21.918 5.695 19.975 1.00 91.62 493 ASP A O 1
ATOM 3952 N N . ILE A 1 494 ? -19.691 5.606 19.796 1.00 93.81 494 ILE A N 1
ATOM 3953 C CA . ILE A 1 494 ? -19.657 4.169 19.475 1.00 93.81 494 ILE A CA 1
ATOM 3954 C C . ILE A 1 494 ? -20.116 3.344 20.681 1.00 93.81 494 ILE A C 1
ATOM 3956 O O . ILE A 1 494 ? -21.013 2.512 20.537 1.00 93.81 494 ILE A O 1
ATOM 3960 N N . LEU A 1 495 ? -19.527 3.588 21.857 1.00 94.75 495 LEU A N 1
ATOM 3961 C CA . LEU A 1 495 ? -19.823 2.842 23.081 1.00 94.75 495 LEU A CA 1
ATOM 3962 C C . LEU A 1 495 ? -21.309 2.940 23.459 1.00 94.75 495 LEU A C 1
ATOM 3964 O O . LEU A 1 495 ? -21.964 1.926 23.695 1.00 94.75 495 LEU A O 1
ATOM 3968 N N . ASP A 1 496 ? -21.885 4.141 23.440 1.00 92.81 496 ASP A N 1
ATOM 3969 C CA . ASP A 1 496 ? -23.273 4.380 23.847 1.00 92.81 496 ASP A CA 1
ATOM 3970 C C . ASP A 1 496 ? -24.321 3.739 22.922 1.00 92.81 496 ASP A C 1
ATOM 3972 O O . ASP A 1 496 ? -25.475 3.598 23.332 1.00 92.81 496 ASP A O 1
ATOM 3976 N N . ASN A 1 497 ? -23.930 3.319 21.713 1.00 93.62 497 ASN A N 1
ATOM 3977 C CA . ASN A 1 497 ? -24.791 2.618 20.755 1.00 93.62 497 ASN A CA 1
ATOM 3978 C C . ASN A 1 497 ? -24.533 1.100 20.703 1.00 93.62 497 ASN A C 1
ATOM 3980 O O . ASN A 1 497 ? -25.120 0.406 19.870 1.00 93.62 497 ASN A O 1
ATOM 3984 N N . LEU A 1 498 ? -23.688 0.554 21.584 1.00 94.12 498 LEU A N 1
ATOM 3985 C CA . LEU A 1 498 ? -23.509 -0.893 21.696 1.00 94.12 498 LEU A CA 1
ATOM 3986 C C . LEU A 1 498 ? -24.779 -1.565 22.240 1.00 94.12 498 LEU A C 1
ATOM 3988 O O . LEU A 1 498 ? -25.366 -1.134 23.234 1.00 94.12 498 LEU A O 1
ATOM 3992 N N . ASN A 1 499 ? -25.192 -2.660 21.597 1.00 91.44 499 ASN A N 1
ATOM 3993 C CA . ASN A 1 499 ? -26.264 -3.517 22.099 1.00 91.44 499 ASN A CA 1
ATOM 3994 C C . ASN A 1 499 ? -25.754 -4.409 23.252 1.00 91.44 499 ASN A C 1
ATOM 3996 O O . ASN A 1 499 ? -24.551 -4.517 23.489 1.00 91.44 499 ASN A O 1
ATOM 4000 N N . TYR A 1 500 ? -26.664 -5.085 23.959 1.00 91.25 500 TYR A N 1
ATOM 4001 C CA . TYR A 1 500 ? -26.304 -5.904 25.125 1.00 91.25 500 TYR A CA 1
ATOM 4002 C C . TYR A 1 500 ? -25.283 -7.002 24.816 1.00 91.25 500 TYR A C 1
ATOM 4004 O O . TYR A 1 500 ? -24.368 -7.206 25.606 1.00 91.25 500 TYR A O 1
ATOM 4012 N N . LYS A 1 501 ? -25.387 -7.652 23.649 1.00 90.25 501 LYS A N 1
ATOM 4013 C CA . LYS A 1 501 ? -24.429 -8.679 23.223 1.00 90.25 501 LYS A CA 1
ATOM 4014 C C . LYS A 1 501 ? -23.031 -8.081 23.041 1.00 90.25 501 LYS A C 1
ATOM 4016 O O . LYS A 1 501 ? -22.072 -8.622 23.574 1.00 90.25 501 LYS A O 1
ATOM 4021 N N . HIS A 1 502 ? -22.924 -6.936 22.367 1.00 93.19 502 HIS A N 1
ATOM 4022 C CA . HIS A 1 502 ? -21.652 -6.236 22.179 1.00 93.19 502 HIS A CA 1
ATOM 4023 C C . HIS A 1 502 ? -21.015 -5.829 23.512 1.00 93.19 502 HIS A C 1
ATOM 4025 O O . HIS A 1 502 ? -19.806 -5.967 23.672 1.00 93.19 502 HIS A O 1
ATOM 4031 N N . VAL A 1 503 ? -21.815 -5.359 24.478 1.00 93.50 503 VAL A N 1
ATOM 4032 C CA . VAL A 1 503 ? -21.318 -5.029 25.824 1.00 93.50 503 VAL A CA 1
ATOM 4033 C C . VAL A 1 503 ? -20.752 -6.271 26.515 1.00 93.50 503 VAL A C 1
ATOM 4035 O O . VAL A 1 503 ? -19.665 -6.198 27.086 1.00 93.50 503 VAL A O 1
ATOM 4038 N N . THR A 1 504 ? -21.439 -7.413 26.438 1.00 91.38 504 THR A N 1
ATOM 4039 C CA . THR A 1 504 ? -20.962 -8.681 27.011 1.00 91.38 504 THR A CA 1
ATOM 4040 C C . THR A 1 504 ? -19.675 -9.171 26.338 1.00 91.38 504 THR A C 1
ATOM 4042 O O . THR A 1 504 ? -18.708 -9.475 27.035 1.00 91.38 504 THR A O 1
ATOM 4045 N N . ASP A 1 505 ? -19.619 -9.186 25.005 1.00 92.81 505 ASP A N 1
ATOM 4046 C CA . ASP A 1 505 ? -18.446 -9.647 24.246 1.00 92.81 505 ASP A CA 1
ATOM 4047 C C . ASP A 1 505 ? -17.213 -8.757 24.511 1.00 92.81 505 ASP A C 1
ATOM 4049 O O . ASP A 1 505 ? -16.103 -9.254 24.734 1.00 92.81 505 ASP A O 1
ATOM 4053 N N . LEU A 1 506 ? -17.407 -7.432 24.555 1.00 95.00 506 LEU A N 1
ATOM 4054 C CA . LEU A 1 506 ? -16.359 -6.466 24.901 1.00 95.00 506 LEU A CA 1
ATOM 4055 C C . LEU A 1 506 ? -15.891 -6.622 26.355 1.00 95.00 506 LEU A C 1
ATOM 4057 O O . LEU A 1 506 ? -14.698 -6.525 26.627 1.00 95.00 506 LEU A O 1
ATOM 4061 N N . SER A 1 507 ? -16.812 -6.913 27.277 1.00 93.31 507 SER A N 1
ATOM 4062 C CA . SER A 1 507 ? -16.497 -7.161 28.690 1.00 93.31 507 SER A CA 1
ATOM 4063 C C . SER A 1 507 ? -15.604 -8.383 28.870 1.00 93.31 507 SER A C 1
ATOM 4065 O O . SER A 1 507 ? -14.585 -8.293 29.549 1.00 93.31 507 SER A O 1
ATOM 4067 N N . HIS A 1 508 ? -15.939 -9.502 28.220 1.00 92.44 508 HIS A N 1
ATOM 4068 C CA . HIS A 1 508 ? -15.098 -10.700 28.246 1.00 92.44 508 HIS A CA 1
ATOM 4069 C C . HIS A 1 508 ? -13.718 -10.451 27.631 1.00 92.44 508 HIS A C 1
ATOM 4071 O O . HIS A 1 508 ? -12.712 -10.920 28.158 1.00 92.44 508 HIS A O 1
ATOM 4077 N N . SER A 1 509 ? -13.658 -9.690 26.537 1.00 92.94 509 SER A N 1
ATOM 4078 C CA . SER A 1 509 ? -12.388 -9.379 25.869 1.00 92.94 509 SER A CA 1
ATOM 4079 C C . SER A 1 509 ? -11.490 -8.495 26.737 1.00 92.94 509 SER A C 1
ATOM 4081 O O . SER A 1 509 ? -10.291 -8.745 26.830 1.00 92.94 509 SER A O 1
ATOM 4083 N N . LEU A 1 510 ? -12.067 -7.504 27.425 1.00 92.19 510 LEU A N 1
ATOM 4084 C CA . LEU A 1 510 ? -11.343 -6.656 28.370 1.00 92.19 510 LEU A CA 1
ATOM 4085 C C . LEU A 1 510 ? -10.817 -7.451 29.574 1.00 92.19 510 LEU A C 1
ATOM 4087 O O . LEU A 1 510 ? -9.656 -7.299 29.943 1.00 92.19 510 LEU A O 1
ATOM 4091 N N . ASP A 1 511 ? -11.663 -8.289 30.175 1.00 88.94 511 ASP A N 1
ATOM 4092 C CA . ASP A 1 511 ? -11.321 -9.122 31.335 1.00 88.94 511 ASP A CA 1
ATOM 4093 C C . ASP A 1 511 ? -10.161 -10.081 31.015 1.00 88.94 511 ASP A C 1
ATOM 4095 O O . ASP A 1 511 ? -9.174 -10.155 31.754 1.00 88.94 511 ASP A O 1
ATOM 4099 N N . ASN A 1 512 ? -10.215 -10.724 29.844 1.00 88.12 512 ASN A N 1
ATOM 4100 C CA . ASN A 1 512 ? -9.127 -11.554 29.330 1.00 88.12 512 ASN A CA 1
ATOM 4101 C C . ASN A 1 512 ? -7.841 -10.744 29.101 1.00 88.12 512 ASN A C 1
ATOM 4103 O O . ASN A 1 512 ? -6.763 -11.193 29.493 1.00 88.12 512 ASN A O 1
ATOM 4107 N N . LEU A 1 513 ? -7.940 -9.553 28.495 1.00 86.62 513 LEU A N 1
ATOM 4108 C CA . LEU A 1 513 ? -6.779 -8.707 28.210 1.00 86.62 513 LEU A CA 1
ATOM 4109 C C . LEU A 1 513 ? -6.082 -8.241 29.498 1.00 86.62 513 LEU A C 1
ATOM 4111 O O . LEU A 1 513 ? -4.859 -8.330 29.599 1.00 86.62 513 LEU A O 1
ATOM 4115 N N . ILE A 1 514 ? -6.842 -7.777 30.496 1.00 83.81 514 ILE A N 1
ATOM 4116 C CA . ILE A 1 514 ? -6.285 -7.343 31.788 1.00 83.81 514 ILE A CA 1
ATOM 4117 C C . ILE A 1 514 ? -5.649 -8.533 32.520 1.00 83.81 514 ILE A C 1
ATOM 4119 O O . ILE A 1 514 ? -4.566 -8.397 33.089 1.00 83.81 514 ILE A O 1
ATOM 4123 N N . SER A 1 515 ? -6.279 -9.710 32.466 1.00 79.88 515 SER A N 1
ATOM 4124 C CA . SER A 1 515 ? -5.740 -10.928 33.082 1.00 79.88 515 SER A CA 1
ATOM 4125 C C . SER A 1 515 ? -4.381 -11.320 32.494 1.00 79.88 515 SER A C 1
ATOM 4127 O O . SER A 1 515 ? -3.450 -11.599 33.246 1.00 79.88 515 SER A O 1
ATOM 4129 N N . GLN A 1 516 ? -4.232 -11.263 31.167 1.00 76.81 516 GLN A N 1
ATOM 4130 C CA . GLN A 1 516 ? -2.960 -11.534 30.481 1.00 76.81 516 GLN A CA 1
ATOM 4131 C C . GLN A 1 516 ? -1.896 -10.465 30.777 1.00 76.81 516 GLN A C 1
ATOM 4133 O O . GLN A 1 516 ? -0.722 -10.783 30.961 1.00 76.81 516 GLN A O 1
ATOM 4138 N N . ALA A 1 517 ? -2.293 -9.192 30.875 1.00 68.00 517 ALA A N 1
ATOM 4139 C CA . ALA A 1 517 ? -1.378 -8.087 31.159 1.00 68.00 517 ALA A CA 1
ATOM 4140 C C . ALA A 1 517 ? -0.725 -8.171 32.553 1.00 68.00 517 ALA A C 1
ATOM 4142 O O . ALA A 1 517 ? 0.365 -7.630 32.744 1.00 68.00 517 ALA A O 1
ATOM 4143 N N . ASN A 1 518 ? -1.363 -8.851 33.510 1.00 60.72 518 ASN A N 1
ATOM 4144 C CA . ASN A 1 518 ? -0.823 -9.071 34.854 1.00 60.72 518 ASN A CA 1
ATOM 4145 C C . ASN A 1 518 ? 0.259 -10.171 34.903 1.00 60.72 518 ASN A C 1
ATOM 4147 O O . ASN A 1 518 ? 1.039 -10.209 35.855 1.00 60.72 518 ASN A O 1
ATOM 4151 N N . GLU A 1 519 ? 0.343 -11.047 33.894 1.00 56.28 519 GLU A N 1
ATOM 4152 C CA . GLU A 1 519 ? 1.366 -12.102 33.815 1.00 56.28 519 GLU A CA 1
ATOM 4153 C C . GLU A 1 519 ? 2.685 -11.587 33.199 1.00 56.28 519 GLU A C 1
ATOM 4155 O O . GLU A 1 519 ? 3.773 -11.961 33.647 1.00 56.28 519 GLU A O 1
ATOM 4160 N N . ASP A 1 520 ? 2.610 -10.651 32.244 1.00 51.47 520 ASP A N 1
ATOM 4161 C CA . ASP A 1 520 ? 3.757 -10.081 31.522 1.00 51.47 520 ASP A CA 1
ATOM 4162 C C . ASP A 1 520 ? 4.163 -8.686 32.050 1.00 51.47 520 ASP A C 1
ATOM 4164 O O . ASP A 1 520 ? 3.963 -7.644 31.424 1.00 51.47 520 ASP A O 1
ATOM 4168 N N . SER A 1 521 ? 4.832 -8.660 33.205 1.00 47.62 521 SER A N 1
ATOM 4169 C CA . SER A 1 521 ? 5.275 -7.446 33.934 1.00 47.62 521 SER A CA 1
ATOM 4170 C C . SER A 1 521 ? 6.268 -6.496 33.219 1.00 47.62 521 SER A C 1
ATOM 4172 O O . SER A 1 521 ? 6.796 -5.577 33.843 1.00 47.62 521 SER A O 1
ATOM 4174 N N . SER A 1 522 ? 6.572 -6.682 31.927 1.00 41.66 522 SER A N 1
ATOM 4175 C CA . SER A 1 522 ? 7.684 -5.983 31.247 1.00 41.66 522 SER A CA 1
ATOM 4176 C C . SER A 1 522 ? 7.293 -4.983 30.151 1.00 41.66 522 SER A C 1
ATOM 4178 O O . SER A 1 522 ? 8.169 -4.284 29.636 1.00 41.66 522 SER A O 1
ATOM 4180 N N . LYS A 1 523 ? 6.009 -4.861 29.787 1.00 43.22 523 LYS A N 1
ATOM 4181 C CA . LYS A 1 523 ? 5.569 -3.975 28.691 1.00 43.22 523 LYS A CA 1
ATOM 4182 C C . LYS A 1 523 ? 4.253 -3.269 29.010 1.00 43.22 523 LYS A C 1
ATOM 4184 O O . LYS A 1 523 ? 3.202 -3.690 28.550 1.00 43.22 523 LYS A O 1
ATOM 4189 N N . GLN A 1 524 ? 4.294 -2.163 29.748 1.00 50.25 524 GLN A N 1
ATOM 4190 C CA . GLN A 1 524 ? 3.096 -1.346 29.958 1.00 50.25 524 GLN A CA 1
ATOM 4191 C C . GLN A 1 524 ? 3.365 0.137 29.685 1.00 50.25 524 GLN A C 1
ATOM 4193 O O . GLN A 1 524 ? 4.018 0.816 30.477 1.00 50.25 524 GLN A O 1
ATOM 4198 N N . PRO A 1 525 ? 2.861 0.659 28.551 1.00 45.84 525 PRO A N 1
ATOM 4199 C CA . PRO A 1 525 ? 2.513 2.068 28.493 1.00 45.84 525 PRO A CA 1
ATOM 4200 C C . PRO A 1 525 ? 1.100 2.307 27.923 1.00 45.84 525 PRO A C 1
ATOM 4202 O O . PRO A 1 525 ? 0.806 1.910 26.801 1.00 45.84 525 PRO A O 1
ATOM 4205 N N . LYS A 1 526 ? 0.323 3.112 28.672 1.00 57.03 526 LYS A N 1
ATOM 4206 C CA . LYS A 1 526 ? -0.956 3.804 28.357 1.00 57.03 526 LYS A CA 1
ATOM 4207 C C . LYS A 1 526 ? -2.259 3.115 28.814 1.00 57.03 526 LYS A C 1
ATOM 4209 O O . LYS A 1 526 ? -3.077 2.699 28.005 1.00 57.03 526 LYS A O 1
ATOM 4214 N N . HIS A 1 527 ? -2.527 3.184 30.122 1.00 68.88 527 HIS A N 1
ATOM 4215 C CA . HIS A 1 527 ? -3.650 2.495 30.784 1.00 68.88 527 HIS A CA 1
ATOM 4216 C C . HIS A 1 527 ? -4.928 3.306 30.992 1.00 68.88 527 HIS A C 1
ATOM 4218 O O . HIS A 1 527 ? -5.924 2.774 31.471 1.00 68.88 527 HIS A O 1
ATOM 4224 N N . HIS A 1 528 ? -4.955 4.590 30.626 1.00 81.69 528 HIS A N 1
ATOM 4225 C CA . HIS A 1 528 ? -6.140 5.427 30.864 1.00 81.69 528 HIS A CA 1
ATOM 4226 C C . HIS A 1 528 ? -7.405 4.869 30.193 1.00 81.69 528 HIS A C 1
ATOM 4228 O O . HIS A 1 528 ? -8.498 5.001 30.742 1.00 81.69 528 HIS A O 1
ATOM 4234 N N . TYR A 1 529 ? -7.266 4.196 29.046 1.00 86.81 529 TYR A N 1
ATOM 4235 C CA . TYR A 1 529 ? -8.410 3.598 28.364 1.00 86.81 529 TYR A CA 1
ATOM 4236 C C . TYR A 1 529 ? -8.978 2.377 29.101 1.00 86.81 529 TYR A C 1
ATOM 4238 O O . TYR A 1 529 ? -10.189 2.187 29.049 1.00 86.81 529 TYR A O 1
ATOM 4246 N N . PHE A 1 530 ? -8.158 1.596 29.825 1.00 89.50 530 PHE A N 1
ATOM 4247 C CA . PHE A 1 530 ? -8.647 0.492 30.662 1.00 89.50 530 PHE A CA 1
ATOM 4248 C C . PHE A 1 530 ? -9.606 1.015 31.722 1.00 89.50 530 PHE A C 1
ATOM 4250 O O . PHE A 1 530 ? -10.690 0.471 31.900 1.00 89.50 530 PHE A O 1
ATOM 4257 N N . TYR A 1 531 ? -9.240 2.119 32.373 1.00 90.69 531 TYR A N 1
ATOM 4258 C CA . TYR A 1 531 ? -10.105 2.765 33.349 1.00 90.69 531 TYR A CA 1
ATOM 4259 C C . TYR A 1 531 ? -11.359 3.351 32.700 1.00 90.69 531 TYR A C 1
ATOM 4261 O O . TYR A 1 531 ? -12.461 3.113 33.190 1.00 90.69 531 TYR A O 1
ATOM 4269 N N . LEU A 1 532 ? -11.219 4.079 31.586 1.00 91.88 532 LEU A N 1
ATOM 4270 C CA . LEU A 1 532 ? -12.367 4.641 30.867 1.00 91.88 532 LEU A CA 1
ATOM 4271 C C . LEU A 1 532 ? -13.368 3.544 30.476 1.00 91.88 532 LEU A C 1
ATOM 4273 O O . LEU A 1 532 ? -14.551 3.649 30.796 1.00 91.88 532 LEU A O 1
ATOM 4277 N N . LEU A 1 533 ? -12.888 2.500 29.798 1.00 94.19 533 LEU A N 1
ATOM 4278 C CA . LEU A 1 533 ? -13.714 1.407 29.305 1.00 94.19 533 LEU A CA 1
ATOM 4279 C C . LEU A 1 533 ? -14.251 0.552 30.456 1.00 94.19 533 LEU A C 1
ATOM 4281 O O . LEU A 1 533 ? -15.441 0.262 30.483 1.00 94.19 533 LEU A O 1
ATOM 4285 N N . GLY A 1 534 ? -13.413 0.193 31.429 1.00 93.62 534 GLY A N 1
ATOM 4286 C CA . GLY A 1 534 ? -13.798 -0.626 32.576 1.00 93.62 534 GLY A CA 1
ATOM 4287 C C . GLY A 1 534 ? -14.906 0.020 33.404 1.00 93.62 534 GLY A C 1
ATOM 4288 O O . GLY A 1 534 ? -15.929 -0.611 33.661 1.00 93.62 534 GLY A O 1
ATOM 4289 N N . PHE A 1 535 ? -14.769 1.305 33.753 1.00 93.19 535 PHE A N 1
ATOM 4290 C CA . PHE A 1 535 ? -15.828 2.021 34.470 1.00 93.19 535 PHE A CA 1
ATOM 4291 C C . PHE A 1 535 ? -17.097 2.204 33.632 1.00 93.19 535 PHE A C 1
ATOM 4293 O O . PHE A 1 535 ? -18.196 2.127 34.187 1.00 93.19 535 PHE A O 1
ATOM 4300 N N . TRP A 1 536 ? -16.967 2.421 32.319 1.00 93.81 536 TRP A N 1
ATOM 4301 C CA . TRP A 1 536 ? -18.119 2.485 31.419 1.00 93.81 536 TRP A CA 1
ATOM 4302 C C . TRP A 1 536 ? -18.866 1.142 31.362 1.00 93.81 536 TRP A C 1
ATOM 4304 O O . TRP A 1 536 ? -20.091 1.115 31.480 1.00 93.81 536 TRP A O 1
ATOM 4314 N N . LEU A 1 537 ? -18.146 0.019 31.268 1.00 93.81 537 LEU A N 1
ATOM 4315 C CA . LEU A 1 537 ? -18.732 -1.324 31.252 1.00 93.81 537 LEU A CA 1
ATOM 4316 C C . LEU A 1 537 ? -19.397 -1.676 32.580 1.00 93.81 537 LEU A C 1
ATOM 4318 O O . LEU A 1 537 ? -20.522 -2.164 32.565 1.00 93.81 537 LEU A O 1
ATOM 4322 N N . ILE A 1 538 ? -18.759 -1.379 33.717 1.00 91.38 538 ILE A N 1
ATOM 4323 C CA . ILE A 1 538 ? -19.359 -1.576 35.047 1.00 91.38 538 ILE A CA 1
ATOM 4324 C C . ILE A 1 538 ? -20.705 -0.852 35.133 1.00 91.38 538 ILE A C 1
ATOM 4326 O O . ILE A 1 538 ? -21.703 -1.448 35.531 1.00 91.38 538 ILE A O 1
ATOM 4330 N N . ASP A 1 539 ? -20.752 0.416 34.713 1.00 89.31 539 ASP A N 1
ATOM 4331 C CA . ASP A 1 539 ? -21.987 1.200 34.732 1.00 89.31 539 ASP A CA 1
ATOM 4332 C C . ASP A 1 539 ? -23.088 0.574 33.867 1.00 89.31 539 ASP A C 1
ATOM 4334 O O . ASP A 1 539 ? -24.241 0.481 34.288 1.00 89.31 539 ASP A O 1
ATOM 4338 N N . ARG A 1 540 ? -22.735 0.103 32.668 1.00 89.88 540 ARG A N 1
ATOM 4339 C CA . ARG A 1 540 ? -23.690 -0.521 31.749 1.00 89.88 540 ARG A CA 1
ATOM 4340 C C . ARG A 1 540 ? -24.165 -1.887 32.235 1.00 89.88 540 ARG A C 1
ATOM 4342 O O . ARG A 1 540 ? -25.361 -2.154 32.151 1.00 89.88 540 ARG A O 1
ATOM 4349 N N . LEU A 1 541 ? -23.277 -2.730 32.755 1.00 88.81 541 LEU A N 1
ATOM 4350 C CA . LEU A 1 541 ? -23.629 -4.055 33.268 1.00 88.81 541 LEU A CA 1
ATOM 4351 C C . LEU A 1 541 ? -24.542 -3.952 34.498 1.00 88.81 541 LEU A C 1
ATOM 4353 O O . LEU A 1 541 ? -25.563 -4.640 34.544 1.00 88.81 541 LEU A O 1
ATOM 4357 N N . ASP A 1 542 ? -24.221 -3.051 35.433 1.00 84.00 542 ASP A N 1
ATOM 4358 C CA . ASP A 1 542 ? -24.977 -2.864 36.675 1.00 84.00 542 ASP A CA 1
ATOM 4359 C C . ASP A 1 542 ? -26.337 -2.185 36.431 1.00 84.00 542 ASP A C 1
ATOM 4361 O O . ASP A 1 542 ? -27.359 -2.639 36.947 1.00 84.00 542 ASP A O 1
ATOM 4365 N N . ASN A 1 543 ? -26.386 -1.115 35.626 1.00 78.56 543 ASN A N 1
ATOM 4366 C CA . ASN A 1 543 ? -27.611 -0.321 35.465 1.00 78.56 543 ASN A CA 1
ATOM 4367 C C . ASN A 1 543 ? -28.587 -0.888 34.429 1.00 78.56 543 ASN A C 1
ATOM 4369 O O . ASN A 1 543 ? -29.788 -0.635 34.526 1.00 78.56 543 ASN A O 1
ATOM 4373 N N . ALA A 1 544 ? -28.099 -1.605 33.411 1.00 73.75 544 ALA A N 1
ATOM 4374 C CA . ALA A 1 544 ? -28.950 -2.138 32.344 1.00 73.75 544 ALA A CA 1
ATOM 4375 C C . ALA A 1 544 ? -29.371 -3.600 32.571 1.00 73.75 544 ALA A C 1
ATOM 4377 O O . ALA A 1 544 ? -30.100 -4.148 31.746 1.00 73.75 544 ALA A O 1
ATOM 4378 N N . GLY A 1 545 ? -28.937 -4.233 33.671 1.00 66.81 545 GLY A N 1
ATOM 4379 C CA . GLY A 1 545 ? -29.301 -5.614 34.011 1.00 66.81 545 GLY A CA 1
ATOM 4380 C C . GLY A 1 545 ? -28.810 -6.653 32.996 1.00 66.81 545 GLY A C 1
ATOM 4381 O O . GLY A 1 545 ? -29.412 -7.717 32.870 1.00 66.81 545 GLY A O 1
ATOM 4382 N N . ILE A 1 546 ? -27.748 -6.329 32.250 1.00 77.31 546 ILE A N 1
ATOM 4383 C CA . ILE A 1 546 ? -27.179 -7.178 31.189 1.00 77.31 546 ILE A CA 1
ATOM 4384 C C . ILE A 1 546 ? -26.533 -8.431 31.795 1.00 77.31 546 ILE A C 1
ATOM 4386 O O . ILE A 1 546 ? -26.612 -9.513 31.218 1.00 77.31 546 ILE A O 1
ATOM 4390 N N . ASP A 1 547 ? -25.937 -8.298 32.981 1.00 76.88 547 ASP A N 1
ATOM 4391 C CA . ASP A 1 547 ? -25.357 -9.404 33.739 1.00 76.88 547 ASP A CA 1
ATOM 4392 C C . ASP A 1 547 ? -26.308 -9.852 34.853 1.00 76.88 547 ASP A C 1
ATOM 4394 O O . ASP A 1 547 ? -26.213 -9.424 36.003 1.00 76.88 547 ASP A O 1
ATOM 4398 N N . SER A 1 548 ? -27.233 -10.754 34.515 1.00 65.44 548 SER A N 1
ATOM 4399 C CA . SER A 1 548 ? -28.209 -11.298 35.470 1.00 65.44 548 SER A CA 1
ATOM 4400 C C . SER A 1 548 ? -27.578 -12.034 36.660 1.00 65.44 548 SER A C 1
ATOM 4402 O O . SER A 1 548 ? -28.232 -12.229 37.682 1.00 65.44 548 SER A O 1
ATOM 4404 N N . THR A 1 549 ? -26.326 -12.477 36.521 1.00 69.94 549 THR A N 1
ATOM 4405 C CA . THR A 1 549 ? -25.573 -13.222 37.539 1.00 69.94 549 THR A CA 1
ATOM 4406 C C . THR A 1 549 ? -24.655 -12.339 38.383 1.00 69.94 549 THR A C 1
ATOM 4408 O O . THR A 1 549 ? -24.190 -12.782 39.432 1.00 69.94 549 THR A O 1
ATOM 4411 N N . GLY A 1 550 ? -24.373 -11.114 37.934 1.00 78.62 550 GLY A N 1
ATOM 4412 C CA . GLY A 1 550 ? -23.399 -10.199 38.533 1.00 78.62 550 GLY A CA 1
ATOM 4413 C C . GLY A 1 550 ? -21.941 -10.676 38.465 1.00 78.62 550 GLY A C 1
ATOM 4414 O O . GLY A 1 550 ? -21.056 -10.006 38.999 1.00 78.62 550 GLY A O 1
ATOM 4415 N N . SER A 1 551 ? -21.664 -11.835 37.855 1.00 84.12 551 SER A N 1
ATOM 4416 C CA . SER A 1 551 ? -20.330 -12.439 37.830 1.00 84.12 551 SER A CA 1
ATOM 4417 C C . SER A 1 551 ? -19.364 -11.691 36.919 1.00 84.12 551 SER A C 1
ATOM 4419 O O . SER A 1 551 ? -18.194 -11.558 37.261 1.00 84.12 551 SER A O 1
ATOM 4421 N N . LEU A 1 552 ? -19.845 -11.193 35.779 1.00 85.38 552 LEU A N 1
ATOM 4422 C CA . LEU A 1 552 ? -19.035 -10.471 34.801 1.00 85.38 552 LEU A CA 1
ATOM 4423 C C . LEU A 1 552 ? -18.738 -9.048 35.284 1.00 85.38 552 LEU A C 1
ATOM 4425 O O . LEU A 1 552 ? -17.593 -8.609 35.220 1.00 85.38 552 LEU A O 1
ATOM 4429 N N . SER A 1 553 ? -19.740 -8.363 35.849 1.00 87.88 553 SER A N 1
ATOM 4430 C CA . SER A 1 553 ? -19.545 -7.064 36.513 1.00 87.88 553 SER A CA 1
ATOM 4431 C C . SER A 1 553 ? -18.527 -7.177 37.649 1.00 87.88 553 SER A C 1
ATOM 4433 O O . SER A 1 553 ? -17.607 -6.362 37.748 1.00 87.88 553 SER A O 1
ATOM 4435 N N . LYS A 1 554 ? -18.634 -8.229 38.473 1.00 88.38 554 LYS A N 1
ATOM 4436 C CA . LYS A 1 554 ? -17.662 -8.497 39.535 1.00 88.38 554 LYS A CA 1
ATOM 4437 C C . LYS A 1 554 ? -16.257 -8.759 38.983 1.00 88.38 554 LYS A C 1
ATOM 4439 O O . LYS A 1 554 ? -15.319 -8.158 39.490 1.00 88.38 554 LYS A O 1
ATOM 4444 N N . SER A 1 555 ? -16.120 -9.581 37.939 1.00 89.31 555 SER A N 1
ATOM 4445 C CA . SER A 1 555 ? -14.816 -9.865 37.318 1.00 89.31 555 SER A CA 1
ATOM 4446 C C . SER A 1 555 ? -14.125 -8.588 36.843 1.00 89.31 555 SER A C 1
ATOM 4448 O O . SER A 1 555 ? -12.978 -8.341 37.197 1.00 89.31 555 SER A O 1
ATOM 4450 N N . ILE A 1 556 ? -14.854 -7.704 36.149 1.00 90.75 556 ILE A N 1
ATOM 4451 C CA . ILE A 1 556 ? -14.298 -6.426 35.681 1.00 90.75 556 ILE A CA 1
ATOM 4452 C C . ILE A 1 556 ? -13.921 -5.513 36.855 1.00 90.75 556 ILE A C 1
ATOM 4454 O O . ILE A 1 556 ? -12.870 -4.874 36.812 1.00 90.75 556 ILE A O 1
ATOM 4458 N N . LYS A 1 557 ? -14.743 -5.438 37.913 1.00 91.62 557 LYS A N 1
ATOM 4459 C CA . LYS A 1 557 ? -14.409 -4.663 39.126 1.00 91.62 557 LYS A CA 1
ATOM 4460 C C . LYS A 1 557 ? -13.111 -5.159 39.755 1.00 91.62 557 LYS A C 1
ATOM 4462 O O . LYS A 1 557 ? -12.233 -4.344 40.031 1.00 91.62 557 LYS A O 1
ATOM 4467 N N . ASP A 1 558 ? -12.985 -6.473 39.920 1.00 89.50 558 ASP A N 1
ATOM 4468 C CA . ASP A 1 558 ? -11.794 -7.111 40.478 1.00 89.50 558 ASP A CA 1
ATOM 4469 C C . ASP A 1 558 ? -10.572 -6.863 39.566 1.00 89.50 558 ASP A C 1
ATOM 4471 O O . ASP A 1 558 ? -9.507 -6.480 40.047 1.00 89.50 558 ASP A O 1
ATOM 4475 N N . ALA A 1 559 ? -10.729 -6.973 38.243 1.00 88.06 559 ALA A N 1
ATOM 4476 C CA . ALA A 1 559 ? -9.671 -6.721 37.263 1.00 88.06 559 ALA A CA 1
ATOM 4477 C C . ALA A 1 559 ? -9.160 -5.268 37.298 1.00 88.06 559 ALA A C 1
ATOM 4479 O O . ALA A 1 559 ? -7.951 -5.038 37.355 1.00 88.06 559 ALA A O 1
ATOM 4480 N N . ILE A 1 560 ? -10.063 -4.282 37.315 1.00 89.94 560 ILE A N 1
ATOM 4481 C CA . ILE A 1 560 ? -9.706 -2.856 37.395 1.00 89.94 560 ILE A CA 1
ATOM 4482 C C . ILE A 1 560 ? -9.079 -2.513 38.749 1.00 89.94 560 ILE A C 1
ATOM 4484 O O . ILE A 1 560 ? -8.126 -1.734 38.799 1.00 89.94 560 ILE A O 1
ATOM 4488 N N . PHE A 1 561 ? -9.581 -3.097 39.842 1.00 89.50 561 PHE A N 1
ATOM 4489 C CA . PHE A 1 561 ? -8.995 -2.918 41.168 1.00 89.50 561 PHE A CA 1
ATOM 4490 C C . PHE A 1 561 ? -7.554 -3.439 41.215 1.00 89.50 561 PHE A C 1
ATOM 4492 O O . PHE A 1 561 ? -6.654 -2.701 41.615 1.00 89.50 561 PHE A O 1
ATOM 4499 N N . ASN A 1 562 ? -7.325 -4.664 40.737 1.00 86.75 562 ASN A N 1
ATOM 4500 C CA . ASN A 1 562 ? -5.997 -5.276 40.702 1.00 86.75 562 ASN A CA 1
ATOM 4501 C C . ASN A 1 562 ? -5.029 -4.489 39.804 1.00 86.75 562 ASN A C 1
ATOM 4503 O O . ASN A 1 562 ? -3.872 -4.288 40.174 1.00 86.75 562 ASN A O 1
ATOM 4507 N N . LEU A 1 563 ? -5.505 -3.994 38.653 1.00 86.31 563 LEU A N 1
ATOM 4508 C CA . LEU A 1 563 ? -4.715 -3.139 37.764 1.00 86.31 563 LEU A CA 1
ATOM 4509 C C . LEU A 1 563 ? -4.267 -1.858 38.484 1.00 86.31 563 LEU A C 1
ATOM 4511 O O . LEU A 1 563 ? -3.082 -1.524 38.470 1.00 86.31 563 LEU A O 1
ATOM 4515 N N . TYR A 1 564 ? -5.197 -1.175 39.159 1.00 87.25 564 TYR A N 1
ATOM 4516 C CA . TYR A 1 564 ? -4.893 0.034 39.923 1.00 87.25 564 TYR A CA 1
ATOM 4517 C C . TYR A 1 564 ? -3.934 -0.234 41.084 1.00 87.25 564 TYR A C 1
ATOM 4519 O O . TYR A 1 564 ? -2.995 0.532 41.288 1.00 87.25 564 TYR A O 1
ATOM 4527 N N . GLU A 1 565 ? -4.140 -1.314 41.842 1.00 86.62 565 GLU A N 1
ATOM 4528 C CA . GLU A 1 565 ? -3.257 -1.697 42.947 1.00 86.62 565 GLU A CA 1
ATOM 4529 C C . GLU A 1 565 ? -1.827 -1.959 42.453 1.00 86.62 565 GLU A C 1
ATOM 4531 O O . GLU A 1 565 ? -0.862 -1.470 43.052 1.00 86.62 565 GLU A O 1
ATOM 4536 N N . SER A 1 566 ? -1.682 -2.667 41.329 1.00 82.81 566 SER A N 1
ATOM 4537 C CA . SER A 1 566 ? -0.382 -2.910 40.701 1.00 82.81 566 SER A CA 1
ATOM 4538 C C . SER A 1 566 ? 0.290 -1.602 40.281 1.00 82.81 566 SER A C 1
ATOM 4540 O O . SER A 1 566 ? 1.424 -1.336 40.687 1.00 82.81 566 SER A O 1
ATOM 4542 N N . GLU A 1 567 ? -0.414 -0.742 39.536 1.00 83.50 567 GLU A N 1
ATOM 4543 C CA . GLU A 1 567 ? 0.127 0.551 39.105 1.00 83.50 567 GLU A CA 1
ATOM 4544 C C . GLU A 1 567 ? 0.491 1.447 40.293 1.00 83.50 567 GLU A C 1
ATOM 4546 O O . GLU A 1 567 ? 1.529 2.110 40.280 1.00 83.50 567 GLU A O 1
ATOM 4551 N N . PHE A 1 568 ? -0.329 1.471 41.342 1.00 85.94 568 PHE A N 1
ATOM 4552 C CA . PHE A 1 568 ? -0.083 2.270 42.538 1.00 85.94 568 PHE A CA 1
ATOM 4553 C C . PHE A 1 568 ? 1.210 1.853 43.243 1.00 85.94 568 PHE A C 1
ATOM 4555 O O . PHE A 1 568 ? 2.050 2.704 43.551 1.00 85.94 568 PHE A O 1
ATOM 4562 N N . ASN A 1 569 ? 1.419 0.550 43.432 1.00 84.50 569 ASN A N 1
ATOM 4563 C CA . ASN A 1 569 ? 2.648 0.014 44.019 1.00 84.50 569 ASN A CA 1
ATOM 4564 C C . ASN A 1 569 ? 3.883 0.327 43.157 1.00 84.50 569 ASN A C 1
ATOM 4566 O O . ASN A 1 569 ? 4.948 0.692 43.665 1.00 84.50 569 ASN A O 1
ATOM 4570 N N . ASP A 1 570 ? 3.738 0.246 41.842 1.00 81.44 570 ASP A N 1
ATOM 4571 C CA . ASP A 1 570 ? 4.794 0.567 40.890 1.00 81.44 570 ASP A CA 1
ATOM 4572 C C . ASP A 1 570 ? 5.149 2.068 40.852 1.00 81.44 570 ASP A C 1
ATOM 4574 O O . ASP A 1 570 ? 6.328 2.428 40.752 1.00 81.44 570 ASP A O 1
ATOM 4578 N N . ASN A 1 571 ? 4.159 2.953 41.012 1.00 80.50 571 ASN A N 1
ATOM 4579 C CA . ASN A 1 571 ? 4.380 4.394 41.164 1.00 80.50 571 ASN A CA 1
ATOM 4580 C C . ASN A 1 571 ? 5.063 4.717 42.506 1.00 80.50 571 ASN A C 1
ATOM 4582 O O . ASN A 1 571 ? 6.002 5.513 42.541 1.00 80.50 571 ASN A O 1
ATOM 4586 N N . LEU A 1 572 ? 4.664 4.062 43.606 1.00 84.06 572 LEU A N 1
ATOM 4587 C CA . LEU A 1 572 ? 5.300 4.232 44.921 1.00 84.06 572 LEU A CA 1
ATOM 4588 C C . LEU A 1 572 ? 6.765 3.780 44.940 1.00 84.06 572 LEU A C 1
ATOM 4590 O O . LEU A 1 572 ? 7.596 4.398 45.606 1.00 84.06 572 LEU A O 1
ATOM 4594 N N . THR A 1 573 ? 7.091 2.713 44.210 1.00 82.00 573 THR A N 1
ATOM 4595 C CA . THR A 1 573 ? 8.470 2.212 44.090 1.00 82.00 573 THR A CA 1
ATOM 4596 C C . THR A 1 573 ? 9.316 3.001 43.086 1.00 82.00 573 THR A C 1
ATOM 4598 O O . THR A 1 573 ? 10.500 2.708 42.922 1.00 82.00 573 THR A O 1
ATOM 4601 N N . GLY A 1 574 ? 8.740 4.022 42.437 1.00 74.06 574 GLY A N 1
ATOM 4602 C CA . GLY A 1 574 ? 9.426 4.894 41.484 1.00 74.06 574 GLY A CA 1
ATOM 4603 C C . GLY A 1 574 ? 9.763 4.225 40.150 1.00 74.06 574 GLY A C 1
ATOM 4604 O O . GLY A 1 574 ? 10.549 4.779 39.383 1.00 74.06 574 GLY A O 1
ATOM 4605 N N . LYS A 1 575 ? 9.197 3.045 39.866 1.00 71.88 575 LYS A N 1
ATOM 4606 C CA . LYS A 1 575 ? 9.407 2.338 38.595 1.00 71.88 575 LYS A CA 1
ATOM 4607 C C . LYS A 1 575 ? 8.691 3.027 37.438 1.00 71.88 575 LYS A C 1
ATOM 4609 O O . LYS A 1 575 ? 9.229 3.082 36.336 1.00 71.88 575 LYS A O 1
ATOM 4614 N N . TYR A 1 576 ? 7.503 3.571 37.704 1.00 69.62 576 TYR A N 1
ATOM 4615 C CA . TYR A 1 576 ? 6.659 4.232 36.712 1.00 69.62 576 TYR A CA 1
ATOM 4616 C C . TYR A 1 576 ? 6.039 5.525 37.269 1.00 69.62 576 TYR A C 1
ATOM 4618 O O . TYR A 1 576 ? 5.995 5.737 38.476 1.00 69.62 576 TYR A O 1
ATOM 4626 N N . GLN A 1 577 ? 5.580 6.403 36.371 1.00 68.00 577 GLN A N 1
ATOM 4627 C CA . GLN A 1 577 ? 4.831 7.635 36.678 1.00 68.00 577 GLN A CA 1
ATOM 4628 C C . GLN A 1 577 ? 3.515 7.647 35.880 1.00 68.00 577 GLN A C 1
ATOM 4630 O O . GLN A 1 577 ? 3.271 8.516 35.042 1.00 68.00 577 GLN A O 1
ATOM 4635 N N . THR A 1 578 ? 2.707 6.600 36.044 1.00 68.81 578 THR A N 1
ATOM 4636 C CA . THR A 1 578 ? 1.464 6.400 35.276 1.00 68.81 578 THR A CA 1
ATOM 4637 C C . THR A 1 578 ? 0.234 7.000 35.954 1.00 68.81 578 THR A C 1
ATOM 4639 O O . THR A 1 578 ? -0.672 7.445 35.252 1.00 68.81 578 THR A O 1
ATOM 4642 N N . LEU A 1 579 ? 0.221 7.099 37.288 1.00 74.25 579 LEU A N 1
ATOM 4643 C CA . LEU A 1 579 ? -0.905 7.609 38.081 1.00 74.25 579 LEU A CA 1
ATOM 4644 C C . LEU A 1 579 ? -0.700 9.078 38.485 1.00 74.25 579 LEU A C 1
ATOM 4646 O O . LEU A 1 579 ? -0.674 9.432 39.664 1.00 74.25 579 LEU A O 1
ATOM 4650 N N . GLU A 1 580 ? -0.532 9.958 37.497 1.00 71.25 580 GLU A N 1
ATOM 4651 C CA . GLU A 1 580 ? -0.498 11.403 37.748 1.00 71.25 580 GLU A CA 1
ATOM 4652 C C . GLU A 1 580 ? -1.917 11.946 38.023 1.00 71.25 580 GLU A C 1
ATOM 4654 O O . GLU A 1 580 ? -2.842 11.650 37.257 1.00 71.25 580 GLU A O 1
ATOM 4659 N N . PRO A 1 581 ? -2.118 12.783 39.063 1.00 75.75 581 PRO A N 1
ATOM 4660 C CA . PRO A 1 581 ? -3.400 13.437 39.304 1.00 75.75 581 PRO A CA 1
ATOM 4661 C C . PRO A 1 581 ? -3.843 14.254 38.084 1.00 75.75 581 PRO A C 1
ATOM 4663 O O . PRO A 1 581 ? -3.179 15.209 37.683 1.00 75.75 581 PRO A O 1
ATOM 4666 N N . SER A 1 582 ? -4.984 13.892 37.500 1.00 83.12 582 SER A N 1
ATOM 4667 C CA . SER A 1 582 ? -5.524 14.531 36.300 1.00 83.12 582 SER A CA 1
ATOM 4668 C C . SER A 1 582 ? -7.031 14.745 36.412 1.00 83.12 582 SER A C 1
ATOM 4670 O O . SER A 1 582 ? -7.722 14.088 37.198 1.00 83.12 582 SER A O 1
ATOM 4672 N N . ALA A 1 583 ? -7.557 15.660 35.590 1.00 85.69 583 ALA A N 1
ATOM 4673 C CA . ALA A 1 583 ? -8.997 15.868 35.474 1.00 85.69 583 ALA A CA 1
ATOM 4674 C C . ALA A 1 583 ? -9.715 14.559 35.111 1.00 85.69 583 ALA A C 1
ATOM 4676 O O . ALA A 1 583 ? -10.753 14.255 35.691 1.00 85.69 583 ALA A O 1
ATOM 4677 N N . PHE A 1 584 ? -9.122 13.740 34.239 1.00 89.44 584 PHE A N 1
ATOM 4678 C CA . PHE A 1 584 ? -9.649 12.427 33.883 1.00 89.44 584 PHE A CA 1
ATOM 4679 C C . PHE A 1 584 ? -9.863 11.527 35.108 1.00 89.44 584 PHE A C 1
ATOM 4681 O O . PHE A 1 584 ? -10.993 11.114 35.364 1.00 89.44 584 PHE A O 1
ATOM 4688 N N . PHE A 1 585 ? -8.832 11.289 35.926 1.00 88.12 585 PHE A N 1
ATOM 4689 C CA . PHE A 1 585 ? -8.961 10.405 37.092 1.00 88.12 585 PHE A CA 1
ATOM 4690 C C . PHE A 1 585 ? -9.972 10.906 38.131 1.00 88.12 585 PHE A C 1
ATOM 4692 O O . PHE A 1 585 ? -10.626 10.095 38.787 1.00 88.12 585 PHE A O 1
ATOM 4699 N N . SER A 1 586 ? -10.151 12.227 38.248 1.00 86.94 586 SER A N 1
ATOM 4700 C CA . SER A 1 586 ? -11.166 12.821 39.130 1.00 86.94 586 SER A CA 1
ATOM 4701 C C . SER A 1 586 ? -12.609 12.572 38.672 1.00 86.94 586 SER A C 1
ATOM 4703 O O . SER A 1 586 ? -13.528 12.641 39.484 1.00 86.94 586 SER A O 1
ATOM 4705 N N . THR A 1 587 ? -12.812 12.274 37.384 1.00 88.81 587 THR A N 1
ATOM 4706 C CA . THR A 1 587 ? -14.145 12.032 36.805 1.00 88.81 587 THR A CA 1
ATOM 4707 C C . THR A 1 587 ? -14.594 10.576 36.909 1.00 88.81 587 THR A C 1
ATOM 4709 O O . THR A 1 587 ? -15.775 10.289 36.712 1.00 88.81 587 THR A O 1
ATOM 4712 N N . LEU A 1 588 ? -13.683 9.650 37.224 1.00 90.69 588 LEU A N 1
ATOM 4713 C CA . LEU A 1 588 ? -13.997 8.226 37.282 1.00 90.69 588 LEU A CA 1
ATOM 4714 C C . LEU A 1 588 ? -14.795 7.871 38.551 1.00 90.69 588 LEU A C 1
ATOM 4716 O O . LEU A 1 588 ? -14.467 8.340 39.646 1.00 90.69 588 LEU A O 1
ATOM 4720 N N . PRO A 1 589 ? -15.829 7.016 38.452 1.00 90.44 589 PRO A N 1
ATOM 4721 C CA . PRO A 1 589 ? -16.697 6.675 39.574 1.00 90.44 589 PRO A CA 1
ATOM 4722 C C . PRO A 1 589 ? -16.080 5.586 40.469 1.00 90.44 589 PRO A C 1
ATOM 4724 O O . PRO A 1 589 ? -16.639 4.502 40.618 1.00 90.44 589 PRO A O 1
ATOM 4727 N N . TRP A 1 590 ? -14.950 5.890 41.114 1.00 89.69 590 TRP A N 1
ATOM 4728 C CA . TRP A 1 590 ? -14.176 4.958 41.953 1.00 89.69 590 TRP A CA 1
ATOM 4729 C C . TRP A 1 590 ? -14.991 4.214 43.018 1.00 89.69 590 TRP A C 1
ATOM 4731 O O . TRP A 1 590 ? -14.702 3.061 43.324 1.00 89.69 590 TRP A O 1
ATOM 4741 N N . HIS A 1 591 ? -16.045 4.841 43.545 1.00 88.06 591 HIS A N 1
ATOM 4742 C CA . HIS A 1 591 ? -16.951 4.224 44.516 1.00 88.06 591 HIS A CA 1
ATOM 4743 C C . HIS A 1 591 ? -17.604 2.926 44.007 1.00 88.06 591 HIS A C 1
ATOM 4745 O O . HIS A 1 591 ? -17.967 2.090 44.823 1.00 88.06 591 HIS A O 1
ATOM 4751 N N . LYS A 1 592 ? -17.725 2.729 42.685 1.00 85.81 592 LYS A N 1
ATOM 4752 C CA . LYS A 1 592 ? -18.343 1.534 42.082 1.00 85.81 592 LYS A CA 1
ATOM 4753 C C . LYS A 1 592 ? -17.480 0.276 42.129 1.00 85.81 592 LYS A C 1
ATOM 4755 O O . LYS A 1 592 ? -18.007 -0.811 41.905 1.00 85.81 592 LYS A O 1
ATOM 4760 N N . LEU A 1 593 ? -16.179 0.407 42.396 1.00 84.69 593 LEU A N 1
ATOM 4761 C CA . LEU A 1 593 ? -15.304 -0.755 42.588 1.00 84.69 593 LEU A CA 1
ATOM 4762 C C . LEU A 1 593 ? -15.579 -1.455 43.922 1.00 84.69 593 LEU A C 1
ATOM 4764 O O . LEU A 1 593 ? -15.327 -2.646 44.060 1.00 84.69 593 LEU A O 1
ATOM 4768 N N . PHE A 1 594 ? -16.128 -0.729 44.895 1.00 80.38 594 PHE A N 1
ATOM 4769 C CA . PHE A 1 594 ? -16.448 -1.268 46.205 1.00 80.38 594 PHE A CA 1
ATOM 4770 C C . PHE A 1 594 ? -17.917 -1.687 46.219 1.00 80.38 594 PHE A C 1
ATOM 4772 O O . PHE A 1 594 ? -18.809 -0.884 45.945 1.00 80.38 594 PHE A O 1
ATOM 4779 N N . LEU A 1 595 ? -18.180 -2.956 46.533 1.00 62.25 595 LEU A N 1
ATOM 4780 C CA . LEU A 1 595 ? -19.536 -3.418 46.801 1.00 62.25 595 LEU A CA 1
ATOM 4781 C C . LEU A 1 595 ? -20.082 -2.604 47.979 1.00 62.25 595 LEU A C 1
ATOM 4783 O O . LEU A 1 595 ? -19.575 -2.702 49.096 1.00 62.25 595 LEU A O 1
ATOM 4787 N N . THR A 1 596 ? -21.130 -1.812 47.757 1.00 48.56 596 THR A N 1
ATOM 4788 C CA . THR A 1 596 ? -22.024 -1.465 48.857 1.00 48.56 596 THR A CA 1
ATOM 4789 C C . THR A 1 596 ? -22.757 -2.745 49.221 1.00 48.56 596 THR A C 1
ATOM 4791 O O . THR A 1 596 ? -23.809 -3.049 48.657 1.00 48.56 596 THR A O 1
ATOM 4794 N N . ASP A 1 597 ? -22.186 -3.518 50.144 1.00 39.56 597 ASP A N 1
ATOM 4795 C CA . ASP A 1 597 ? -22.994 -4.416 50.955 1.00 39.56 597 ASP A CA 1
ATOM 4796 C C . ASP A 1 597 ? -24.165 -3.591 51.487 1.00 39.56 597 ASP A C 1
ATOM 4798 O O . ASP A 1 597 ? -23.972 -2.474 51.973 1.00 39.56 597 ASP A O 1
ATOM 4802 N N . ASN A 1 598 ? -25.378 -4.115 51.324 1.00 42.06 598 ASN A N 1
ATOM 4803 C CA . ASN A 1 598 ? -26.611 -3.539 51.839 1.00 42.06 598 ASN A CA 1
ATOM 4804 C C . ASN A 1 598 ? -26.417 -2.999 53.265 1.00 42.06 598 ASN A C 1
ATOM 4806 O O . ASN A 1 598 ? -26.572 -3.735 54.238 1.00 42.06 598 ASN A O 1
ATOM 4810 N N . VAL A 1 599 ? -26.177 -1.696 53.403 1.00 33.44 599 VAL A N 1
ATOM 4811 C CA . VAL A 1 599 ? -26.527 -0.976 54.622 1.00 33.44 599 VAL A CA 1
ATOM 4812 C C . VAL A 1 599 ? -27.953 -0.504 54.406 1.00 33.44 599 VAL A C 1
ATOM 4814 O O . VAL A 1 599 ? -28.226 0.644 54.072 1.00 33.44 599 VAL A O 1
ATOM 4817 N N . GLY A 1 600 ? -28.872 -1.458 54.536 1.00 38.38 600 GLY A N 1
ATOM 4818 C CA . GLY A 1 600 ? -30.225 -1.123 54.923 1.00 38.38 600 GLY A CA 1
ATOM 4819 C C . GLY A 1 600 ? -30.163 -0.566 56.338 1.00 38.38 600 GLY A C 1
ATOM 4820 O O . GLY A 1 600 ? -29.943 -1.331 57.275 1.00 38.38 600 GLY A O 1
ATOM 4821 N N . LEU A 1 601 ? -30.312 0.752 56.451 1.00 31.92 601 LEU A N 1
ATOM 4822 C CA . LEU A 1 601 ? -31.071 1.449 57.490 1.00 31.92 601 LEU A CA 1
ATOM 4823 C C . LEU A 1 601 ? -31.348 2.886 57.045 1.00 31.92 601 LEU A C 1
ATOM 4825 O O . LEU A 1 601 ? -30.370 3.634 56.823 1.00 31.92 601 LEU A O 1
#

Solvent-accessible surface area (backbone atoms only — not comparable to full-atom values): 34148 Å² total; per-residue (Å²): 130,84,58,64,63,46,80,48,81,40,82,53,52,41,56,53,42,48,64,50,59,77,59,61,95,56,87,78,77,81,71,77,74,47,70,67,54,52,51,31,22,42,53,51,18,61,46,59,77,66,34,45,69,74,46,80,68,56,26,73,67,49,47,45,31,36,40,59,42,78,38,81,76,64,35,82,78,74,69,75,89,76,78,46,39,94,70,56,63,66,61,35,42,72,56,10,38,35,49,37,62,91,54,34,70,44,77,28,56,49,82,64,93,55,74,85,71,42,35,76,70,38,49,58,55,53,52,50,53,50,51,53,47,23,38,72,70,36,36,99,52,27,57,42,55,32,42,32,30,52,39,69,70,49,51,56,55,39,32,77,76,58,76,64,59,54,67,54,77,61,39,69,72,48,44,82,54,99,67,25,34,34,45,65,68,62,95,58,60,69,52,44,63,33,38,29,36,30,42,62,63,32,61,79,48,60,66,69,60,19,50,54,52,45,54,49,58,36,60,69,47,18,83,49,37,58,39,66,74,76,60,92,85,43,56,65,64,50,50,56,49,51,52,49,49,52,55,48,60,68,70,36,65,51,33,53,37,52,58,66,34,52,50,36,21,22,43,22,50,77,43,34,52,54,52,41,47,31,67,48,76,46,73,61,84,77,86,60,95,86,53,100,60,82,74,64,72,78,85,31,56,50,78,43,81,47,84,56,40,40,63,87,49,43,82,76,56,61,93,76,76,91,52,83,93,53,54,72,45,57,41,36,52,58,54,72,72,40,94,61,66,77,60,91,59,38,55,48,58,26,50,41,51,56,40,28,72,36,36,47,69,59,64,40,32,42,35,35,54,23,58,58,57,54,54,56,60,54,18,79,77,12,47,40,44,35,42,40,64,65,52,52,34,63,73,46,95,32,44,49,46,38,52,54,30,25,68,32,59,95,36,22,64,46,26,50,51,57,58,48,52,54,52,61,66,48,69,79,56,84,77,50,78,68,53,56,53,52,51,52,53,49,52,50,49,53,46,53,46,42,56,63,27,35,70,78,43,94,55,44,16,54,59,50,50,53,50,54,51,61,39,44,74,74,43,55,56,73,42,84,61,34,80,72,38,68,48,44,46,52,49,49,56,51,58,76,68,54,52,69,66,55,52,52,40,33,48,54,39,50,46,53,50,54,58,53,55,71,74,53,86,83,77,86,89,84,63,69,53,57,55,55,49,50,56,52,48,41,52,48,30,67,75,66,57,69,45,84,80,48,58,63,47,48,50,46,35,52,50,54,49,52,51,49,52,52,51,52,55,36,37,75,71,65,77,45,87,80,85,65,95,30,56,47,68,74,70,54,71,67,71,73,61,52,81,79,69,85,75,85,124

Mean predicted aligned error: 9.26 Å

Radius of gyration: 29.58 Å; Cα contacts (8 Å, |Δi|>4): 748; chains: 1; bounding box: 67×56×102 Å